Protein AF-A0A5D6Y7H1-F1 (afdb_monomer)

Foldseek 3Di:
DVVLVVVLVVLLVVLLVVLVLLLVLLVLLVDQQDLDDDPVSQCSNACLLFQLLVVLVVLVVVVVVCVVVPRPSCPDDSSVVSVVSNVVSNVSSVVSQCLQLCLLVLLLVLCVVFWLDDNVLSPCQLVDDPQLVCLSNDPDDQVVSLCSRQPQKDFPDKDFQAFDDDPSPDTKIKIKIAGNPADPPAAEAEDEDDDPQADDDRVQHLSLLQSLQRSLRHIYIRIDFHGKPVDAPPRRVVRSPRGPPCPVPQPFDQEEEAALDFQALPCPVCLVCVSNVDCVSNVCCCVIHHVHHCVVCVLRRLVVGNLSCLQPVCCNPDPNPDPPLVSLQQADHAYAHEYECSESDRHPVRSVSSVVSNVVSVVSSCVSVVHDPPQQDPPLAHPSRTGHTYRYRYSHYSSSSNGSGSNNNSVSSSVSSSVVVSCVSPVPHDSPSNGPPPPPPPPPDDDDDDDDDDDDDDDDDDDDDDDDDDDDDDDDYDDDDD

Solvent-accessible surface area (backbone atoms only — not comparable to full-atom values): 27507 Å² total; per-residue (Å²): 106,71,72,56,52,55,51,50,51,52,50,17,54,51,48,27,53,50,20,52,50,49,34,49,35,52,50,46,46,71,54,71,78,65,85,74,76,47,75,69,58,48,50,47,21,44,48,44,44,59,40,12,63,59,55,48,50,51,54,51,50,51,53,54,48,50,68,68,66,70,57,70,38,59,63,58,69,61,15,45,50,21,52,53,41,34,51,54,29,49,52,50,33,51,50,37,34,48,45,33,62,48,30,23,56,50,42,37,50,37,48,55,73,45,34,74,59,63,61,78,78,45,71,59,49,45,65,71,49,74,50,42,48,49,34,49,73,44,94,57,59,67,71,57,23,44,46,58,54,33,67,59,46,44,76,81,48,77,45,77,58,44,64,39,71,79,90,48,69,44,75,30,39,29,34,36,30,30,24,78,83,49,54,91,90,47,55,76,44,78,43,78,66,66,46,90,60,53,46,75,47,42,90,71,57,43,50,55,38,54,40,46,41,8,60,75,35,26,40,28,37,23,36,39,55,70,41,28,71,85,41,41,61,62,50,36,61,53,48,69,67,58,55,76,96,40,84,88,50,83,78,64,72,75,59,45,80,46,68,60,60,87,32,59,61,72,44,89,83,38,61,60,34,72,66,62,75,42,64,60,66,50,51,46,39,24,65,39,37,49,63,43,55,59,93,83,40,48,70,61,41,42,75,69,9,62,40,40,56,46,71,48,47,55,49,78,78,58,79,63,76,60,58,75,66,67,54,52,51,60,67,61,50,30,36,41,39,33,34,22,72,49,24,60,79,54,55,45,64,48,52,51,54,36,50,54,37,44,50,56,32,51,56,51,32,35,56,73,69,73,45,55,98,83,52,66,45,64,94,61,51,63,49,28,74,51,49,56,33,66,34,62,35,62,78,21,36,80,61,49,42,53,48,79,25,62,36,22,52,17,51,29,44,51,51,43,52,50,50,52,52,46,45,74,76,42,72,83,54,64,67,75,39,59,46,73,76,76,80,74,68,80,83,78,84,78,93,74,90,79,82,81,84,82,88,82,88,85,86,84,84,88,84,88,88,85,84,90,83,82,85,86,88,83,89,86,87,85,82,90,84,135

Nearest PDB structures (foldseek):
  2hm7-assembly1_A  TM=5.662E-01  e=7.396E-07  Alicyclobacillus acidocaldarius
  6iey-assembly1_B  TM=5.500E-01  e=6.518E-06  uncultured bacterium
  6aae-assembly1_A  TM=5.117E-01  e=4.876E-06  uncultured bacterium
  6iey-assembly1_A  TM=5.220E-01  e=7.908E-06  uncultured bacterium
  1lzl-assembly1_A  TM=4.549E-01  e=3.155E-06  Rhodococcus sp. (in: high G+C Gram-positive bacteria)

Radius of gyration: 30.03 Å; Cα contacts (8 Å, |Δi|>4): 687; chains: 1; bounding box: 87×70×104 Å

Mean predicted aligned error: 10.72 Å

Structure (mmCIF, N/CA/C/O backbone):
data_AF-A0A5D6Y7H1-F1
#
_entry.id   AF-A0A5D6Y7H1-F1
#
loop_
_atom_site.group_PDB
_atom_site.id
_atom_site.type_symbol
_atom_site.label_atom_id
_atom_site.label_alt_id
_atom_site.label_comp_id
_atom_site.label_asym_id
_atom_site.label_entity_id
_atom_site.label_seq_id
_atom_site.pdbx_PDB_ins_code
_atom_site.Cartn_x
_atom_site.Cartn_y
_atom_site.Cartn_z
_atom_site.occupancy
_atom_site.B_iso_or_equiv
_atom_site.auth_seq_id
_atom_site.auth_comp_id
_atom_site.auth_asym_id
_atom_site.auth_atom_id
_atom_site.pdbx_PDB_model_num
ATOM 1 N N . MET A 1 1 ? -25.012 28.121 41.970 1.00 66.50 1 MET A N 1
ATOM 2 C CA . MET A 1 1 ? -25.910 27.017 41.561 1.00 66.50 1 MET A CA 1
ATOM 3 C C . MET A 1 1 ? -26.204 27.040 40.061 1.00 66.50 1 MET A C 1
ATOM 5 O O . MET A 1 1 ? -25.800 26.104 39.391 1.00 66.50 1 MET A O 1
ATOM 9 N N . ALA A 1 2 ? -26.797 28.105 39.504 1.00 68.81 2 ALA A N 1
ATOM 10 C CA . ALA A 1 2 ? -27.096 28.196 38.062 1.00 68.81 2 ALA A CA 1
ATOM 11 C C . ALA A 1 2 ? -25.856 28.067 37.148 1.00 68.81 2 ALA A C 1
ATOM 13 O O . ALA A 1 2 ? -25.875 27.304 36.189 1.00 68.81 2 ALA A O 1
ATOM 14 N N . LEU A 1 3 ? -24.743 28.729 37.493 1.00 73.81 3 LEU A N 1
ATOM 15 C CA . LEU A 1 3 ? -23.468 28.600 36.765 1.00 73.81 3 LEU A CA 1
ATOM 16 C C . LEU A 1 3 ? -22.887 27.175 36.812 1.00 73.81 3 LEU A C 1
ATOM 18 O O . LEU A 1 3 ? -22.266 26.727 35.854 1.00 73.81 3 LEU A O 1
ATOM 22 N N . THR A 1 4 ? -23.093 26.458 37.919 1.00 74.25 4 THR A N 1
ATOM 23 C CA . THR A 1 4 ? -22.631 25.074 38.098 1.00 74.25 4 THR A CA 1
ATOM 24 C C . THR A 1 4 ? -23.451 24.116 37.237 1.00 74.25 4 THR A C 1
ATOM 26 O O . THR A 1 4 ? -22.879 23.305 36.522 1.00 74.25 4 THR A O 1
ATOM 29 N N . LEU A 1 5 ? -24.778 24.279 37.227 1.00 73.75 5 LEU A N 1
ATOM 30 C CA . LEU A 1 5 ? -25.690 23.494 36.392 1.00 73.75 5 LEU A CA 1
ATOM 31 C C . LEU A 1 5 ? -25.435 23.721 34.896 1.00 73.75 5 LEU A C 1
ATOM 33 O O . LEU A 1 5 ? -25.305 22.758 34.149 1.00 73.75 5 LEU A O 1
ATOM 37 N N . ALA A 1 6 ? -25.263 24.978 34.471 1.00 77.06 6 ALA A N 1
ATOM 38 C CA . ALA A 1 6 ? -24.931 25.304 33.083 1.00 77.06 6 ALA A CA 1
ATOM 39 C C . ALA A 1 6 ? -23.585 24.696 32.646 1.00 77.06 6 ALA A C 1
ATOM 41 O O . ALA A 1 6 ? -23.441 24.228 31.517 1.00 77.06 6 ALA A O 1
ATOM 42 N N . ARG A 1 7 ? -22.597 24.663 33.551 1.00 81.31 7 ARG A N 1
ATOM 43 C CA . ARG A 1 7 ? -21.295 24.028 33.309 1.00 81.31 7 ARG A CA 1
ATOM 44 C C . ARG A 1 7 ? -21.406 22.506 33.197 1.00 81.31 7 ARG A C 1
ATOM 46 O O . ARG A 1 7 ? -20.767 21.924 32.320 1.00 81.31 7 ARG A O 1
ATOM 53 N N . ASP A 1 8 ? -22.201 21.873 34.054 1.00 83.88 8 ASP A N 1
ATOM 54 C CA . ASP A 1 8 ? -22.431 20.427 34.018 1.00 83.88 8 ASP A CA 1
ATOM 55 C C . ASP A 1 8 ? -23.182 20.011 32.745 1.00 83.88 8 ASP A C 1
ATOM 57 O O . ASP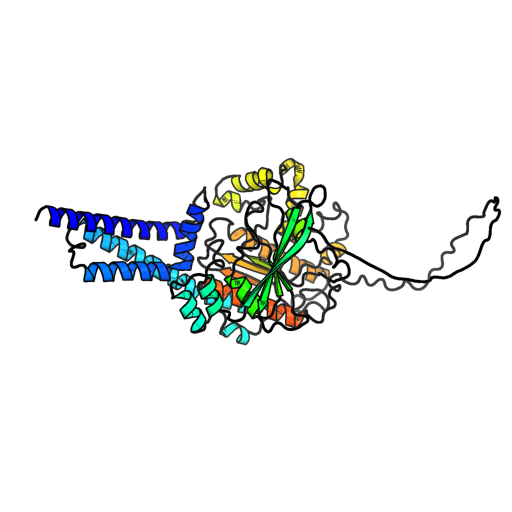 A 1 8 ? -22.811 19.026 32.103 1.00 83.88 8 ASP A O 1
ATOM 61 N N . ASP A 1 9 ? -24.169 20.797 32.315 1.00 85.25 9 ASP A N 1
ATOM 62 C CA . ASP A 1 9 ? -24.876 20.570 31.053 1.00 85.25 9 ASP A CA 1
ATOM 63 C C . ASP A 1 9 ? -23.960 20.747 29.840 1.00 85.25 9 ASP A C 1
ATOM 65 O O . ASP A 1 9 ? -23.936 19.884 28.958 1.00 85.25 9 ASP A O 1
ATOM 69 N N . ALA A 1 10 ? -23.130 21.792 29.808 1.00 87.94 10 ALA A N 1
ATOM 70 C CA . ALA A 1 10 ? -22.137 21.965 28.749 1.00 87.94 10 ALA A CA 1
ATOM 71 C C . ALA A 1 10 ? -21.165 20.770 28.666 1.00 87.94 10 ALA A C 1
ATOM 73 O O . ALA A 1 10 ? -20.846 20.305 27.570 1.00 87.94 10 ALA A O 1
ATOM 74 N N . ALA A 1 11 ? -20.735 20.222 29.810 1.00 88.94 11 ALA A N 1
ATOM 75 C CA . ALA A 1 11 ? -19.869 19.043 29.854 1.00 88.94 11 ALA A CA 1
ATOM 76 C C . ALA A 1 11 ? -20.552 17.780 29.294 1.00 88.94 11 ALA A C 1
ATOM 78 O O . ALA A 1 11 ? -19.905 16.998 28.592 1.00 88.94 11 ALA A O 1
ATOM 79 N N . ARG A 1 12 ? -21.856 17.591 29.545 1.00 91.56 12 ARG A N 1
ATOM 80 C CA . ARG A 1 12 ? -22.655 16.484 28.979 1.00 91.56 12 ARG A CA 1
ATOM 81 C C . ARG A 1 12 ? -22.749 16.569 27.464 1.00 91.56 12 ARG A C 1
ATOM 83 O O . ARG A 1 12 ? -22.497 15.579 26.779 1.00 91.56 12 ARG A O 1
ATOM 90 N N . TRP A 1 13 ? -23.058 17.752 26.938 1.00 92.88 13 TRP A N 1
ATOM 91 C CA . TRP A 1 13 ? -23.133 17.975 25.495 1.00 92.88 13 TRP A CA 1
ATOM 92 C C . TRP A 1 13 ? -21.772 17.820 24.813 1.00 92.88 13 TRP A C 1
ATOM 94 O O . TRP A 1 13 ? -21.691 17.193 23.757 1.00 92.88 13 TRP A O 1
ATOM 104 N N . ALA A 1 14 ? -20.692 18.300 25.436 1.00 92.56 14 ALA A N 1
ATOM 105 C CA . ALA A 1 14 ? -19.334 18.094 24.936 1.00 92.56 14 ALA A CA 1
ATOM 106 C C . ALA A 1 14 ? -18.955 16.602 24.889 1.00 92.56 14 ALA A C 1
ATOM 108 O O . ALA A 1 14 ? -18.390 16.133 23.899 1.00 92.56 14 ALA A O 1
ATOM 109 N N . TYR A 1 15 ? -19.309 15.834 25.924 1.00 94.56 15 TYR A N 1
ATOM 110 C CA . TYR A 1 15 ? -19.069 14.392 25.957 1.00 94.56 15 TYR A CA 1
ATOM 111 C C . TYR A 1 15 ? -19.894 13.633 24.908 1.00 94.56 15 TYR A C 1
ATOM 113 O O . TYR A 1 15 ? -19.353 12.772 24.211 1.00 94.56 15 TYR A O 1
ATOM 121 N N . LEU A 1 16 ? -21.168 13.996 24.718 1.00 95.12 16 LEU A N 1
ATOM 122 C CA . LEU A 1 16 ? -21.995 13.437 23.647 1.00 95.12 16 LEU A CA 1
ATOM 123 C C . LEU A 1 16 ? -21.409 13.743 22.263 1.00 95.12 16 LEU A C 1
ATOM 125 O O . LEU A 1 16 ? -21.306 12.844 21.429 1.00 95.12 16 LEU A O 1
ATOM 129 N N . ALA A 1 17 ? -20.979 14.984 22.022 1.00 95.81 17 ALA A N 1
ATOM 130 C CA . ALA A 1 17 ? -20.347 15.377 20.765 1.00 95.81 17 ALA A CA 1
ATOM 131 C C . ALA A 1 17 ? -19.071 14.564 20.491 1.00 95.81 17 ALA A C 1
ATOM 133 O O . ALA A 1 17 ? -18.874 14.083 19.371 1.00 95.81 17 ALA A O 1
ATOM 134 N N . PHE A 1 18 ? -18.239 14.344 21.513 1.00 95.38 18 PHE A N 1
ATOM 135 C CA . PHE A 1 18 ? -17.075 13.463 21.422 1.00 95.38 18 PHE A CA 1
ATOM 136 C C . PHE A 1 18 ? -17.472 12.023 21.061 1.00 95.38 18 PHE A C 1
ATOM 138 O O . PHE A 1 18 ? -16.947 11.471 20.092 1.00 95.38 18 PHE A O 1
ATOM 145 N N . ALA A 1 19 ? -18.423 11.428 21.789 1.00 95.62 19 ALA A N 1
ATOM 146 C CA . ALA A 1 19 ? -18.859 10.049 21.569 1.00 95.62 19 ALA A CA 1
ATOM 147 C C . ALA A 1 19 ? -19.434 9.847 20.155 1.00 95.62 19 ALA A C 1
ATOM 149 O O . ALA A 1 19 ? -19.061 8.901 19.459 1.00 95.62 19 ALA A O 1
ATOM 150 N N . LEU A 1 20 ? -20.275 10.776 19.687 1.00 96.00 20 LEU A N 1
ATOM 151 C CA . LEU A 1 20 ? -20.821 10.765 18.326 1.00 96.00 20 LEU A CA 1
ATOM 152 C C . LEU A 1 20 ? -19.729 10.931 17.263 1.00 96.00 20 LEU A C 1
ATOM 154 O O . LEU A 1 20 ? -19.789 10.288 16.217 1.00 96.00 20 LEU A O 1
ATOM 158 N N . THR A 1 21 ? -18.717 11.760 17.525 1.00 93.69 21 THR A N 1
ATOM 159 C CA . THR A 1 21 ? -17.575 11.937 16.616 1.00 93.69 21 THR A CA 1
ATOM 160 C C . THR A 1 21 ? -16.754 10.653 16.505 1.00 93.69 21 THR A C 1
ATOM 162 O O . THR A 1 21 ? -16.417 10.244 15.395 1.00 93.69 21 THR A O 1
ATOM 165 N N . MET A 1 22 ? -16.491 9.972 17.626 1.00 94.25 22 MET A N 1
ATOM 166 C CA . MET A 1 22 ? -15.818 8.668 17.627 1.00 94.25 22 MET A CA 1
ATOM 167 C C . MET A 1 22 ? -16.629 7.614 16.870 1.00 94.25 22 MET A C 1
ATOM 169 O O . MET A 1 22 ? -16.077 6.913 16.024 1.00 94.25 22 MET A O 1
ATOM 173 N N . LEU A 1 23 ? -17.941 7.531 17.116 1.00 93.31 23 LEU A N 1
ATOM 174 C CA . LEU A 1 23 ? -18.808 6.587 16.411 1.00 93.31 23 LEU A CA 1
ATOM 175 C C . LEU A 1 23 ? -18.812 6.849 14.897 1.00 93.31 23 LEU A C 1
ATOM 177 O O . LEU A 1 23 ? -18.667 5.908 14.118 1.00 93.31 23 LEU A O 1
ATOM 181 N N . ARG A 1 24 ? -18.902 8.117 14.476 1.00 90.88 24 ARG A N 1
ATOM 182 C CA . ARG A 1 24 ? -18.822 8.499 13.057 1.00 90.88 24 ARG A CA 1
ATOM 183 C C . ARG A 1 24 ? -17.481 8.139 12.426 1.00 90.88 24 ARG A C 1
ATOM 185 O O . ARG A 1 24 ? -17.471 7.644 11.304 1.00 90.88 24 ARG A O 1
ATOM 192 N N . ALA A 1 25 ? -16.366 8.355 13.125 1.00 88.44 25 ALA A N 1
ATOM 193 C CA . ALA A 1 25 ? -15.043 7.985 12.622 1.00 88.44 25 ALA A CA 1
ATOM 194 C C . ALA A 1 25 ? -14.951 6.471 12.360 1.00 88.44 25 ALA A C 1
ATOM 196 O O . ALA A 1 25 ? -14.516 6.043 11.293 1.00 88.44 25 ALA A O 1
ATOM 197 N N . VAL A 1 26 ? -15.446 5.657 13.294 1.00 89.19 26 VAL A N 1
ATOM 198 C CA . VAL A 1 26 ? -15.462 4.196 13.150 1.00 89.19 26 VAL A CA 1
ATOM 199 C C . VAL A 1 26 ? -16.398 3.735 12.030 1.00 89.19 26 VAL A C 1
ATOM 201 O O . VAL A 1 26 ? -16.028 2.875 11.233 1.00 89.19 26 VAL A O 1
ATOM 204 N N . GLN A 1 27 ? -17.591 4.326 11.924 1.00 87.56 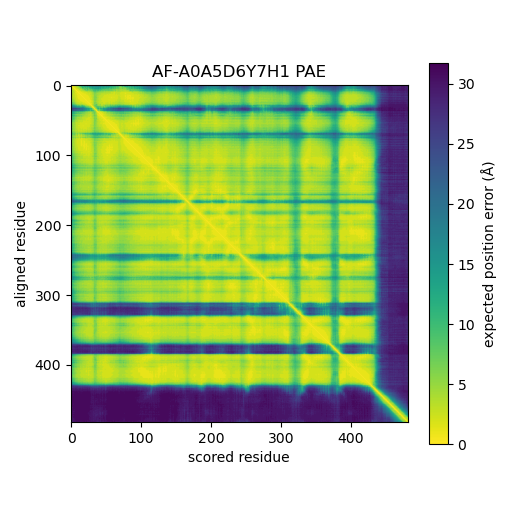27 GLN A N 1
ATOM 205 C CA . GLN A 1 27 ? -18.513 4.053 10.818 1.00 87.56 27 GLN A CA 1
ATOM 206 C C . GLN A 1 27 ? -17.879 4.390 9.465 1.00 87.56 27 GLN A C 1
ATOM 208 O O . GLN A 1 27 ? -17.987 3.607 8.521 1.00 87.56 27 GLN A O 1
ATOM 213 N N . ARG A 1 28 ? -17.161 5.518 9.374 1.00 82.56 28 ARG A N 1
ATOM 214 C CA . ARG A 1 28 ? -16.510 5.940 8.130 1.00 82.56 28 ARG A CA 1
ATOM 215 C C . ARG A 1 28 ? -15.456 4.941 7.663 1.00 82.56 28 ARG A C 1
ATOM 217 O O . ARG A 1 28 ? -15.405 4.671 6.467 1.00 82.56 28 ARG A O 1
ATOM 224 N N . ALA A 1 29 ? -14.679 4.375 8.586 1.00 80.75 29 ALA A N 1
ATOM 225 C CA . ALA A 1 29 ? -13.682 3.346 8.291 1.00 80.75 29 ALA A CA 1
ATOM 226 C C . ALA A 1 29 ? -14.286 2.022 7.785 1.00 80.75 29 ALA A C 1
ATOM 228 O O . ALA A 1 29 ? -13.587 1.235 7.157 1.00 80.75 29 ALA A O 1
ATOM 229 N N . ARG A 1 30 ? -15.581 1.780 8.038 1.00 76.31 30 ARG A N 1
ATOM 230 C CA . ARG A 1 30 ? -16.331 0.591 7.604 1.00 76.31 30 ARG A CA 1
ATOM 231 C C . ARG A 1 30 ? -17.439 0.917 6.596 1.00 76.31 30 ARG A C 1
ATOM 233 O O . ARG A 1 30 ? -18.491 0.285 6.613 1.00 76.31 30 ARG A O 1
ATOM 240 N N . THR A 1 31 ? -17.229 1.896 5.718 1.00 73.50 31 THR A N 1
ATOM 241 C CA . THR A 1 31 ? -18.153 2.156 4.600 1.00 73.50 31 THR A CA 1
ATOM 242 C C . THR A 1 31 ? -17.418 2.021 3.266 1.00 73.50 31 THR A C 1
ATOM 244 O O . THR A 1 31 ? -16.508 2.806 3.009 1.00 73.50 31 THR A O 1
ATOM 247 N N . LYS A 1 32 ? -17.818 1.054 2.420 1.00 65.25 32 LYS A N 1
ATOM 248 C CA . LYS A 1 32 ? -17.221 0.818 1.084 1.00 65.25 32 LYS A CA 1
ATOM 249 C C . LYS A 1 32 ? -17.796 1.712 -0.026 1.00 65.25 32 LYS A C 1
ATOM 251 O O . LYS A 1 32 ? -17.081 2.033 -0.969 1.00 65.25 32 LYS A O 1
ATOM 256 N N . ASP A 1 33 ? -19.048 2.154 0.111 1.00 58.44 33 ASP A N 1
ATOM 257 C CA . ASP A 1 33 ? -19.859 2.673 -1.008 1.00 58.44 33 ASP A CA 1
ATOM 258 C C . ASP A 1 33 ? -19.934 4.209 -1.099 1.00 58.44 33 ASP A C 1
ATOM 260 O O . ASP A 1 33 ? -20.957 4.783 -1.478 1.00 58.44 33 ASP A O 1
ATOM 264 N N . VAL A 1 34 ? -18.870 4.928 -0.732 1.00 54.75 34 VAL A N 1
ATOM 265 C CA . VAL A 1 34 ? -18.904 6.399 -0.788 1.00 54.75 34 VAL A CA 1
ATOM 266 C C . VAL A 1 34 ? -18.428 6.895 -2.151 1.00 54.75 34 VAL A C 1
ATOM 268 O O . VAL A 1 34 ? -17.237 6.952 -2.430 1.00 54.75 34 VAL A O 1
ATOM 271 N N . ALA A 1 35 ? -19.382 7.328 -2.978 1.00 47.94 35 ALA A N 1
ATOM 272 C CA . ALA A 1 35 ? -19.192 7.721 -4.380 1.00 47.94 35 ALA A CA 1
ATOM 273 C C . ALA A 1 35 ? -18.227 8.903 -4.640 1.00 47.94 35 ALA A C 1
ATOM 275 O O . ALA A 1 35 ? -17.927 9.203 -5.794 1.00 47.94 35 ALA A O 1
ATOM 276 N N . LYS A 1 36 ? -17.768 9.623 -3.607 1.00 55.31 36 LYS A N 1
ATOM 277 C CA . LYS A 1 36 ? -16.855 10.774 -3.742 1.00 55.31 36 LYS A CA 1
ATOM 278 C C . LYS A 1 36 ? -15.888 10.840 -2.566 1.00 55.31 36 LYS A C 1
ATOM 280 O O . LYS A 1 36 ? -16.133 11.543 -1.585 1.00 55.31 36 LYS A O 1
ATOM 285 N N . GLU A 1 37 ? -14.775 10.125 -2.659 1.00 60.72 37 GLU A N 1
ATOM 286 C CA . GLU A 1 37 ? -13.682 10.299 -1.706 1.00 60.72 37 GLU A CA 1
ATOM 287 C C . GLU A 1 37 ? -12.885 11.555 -2.070 1.00 60.72 37 GLU A C 1
ATOM 289 O O . GLU A 1 37 ? -12.270 11.646 -3.129 1.00 60.72 37 GLU A O 1
ATOM 294 N N . ASN A 1 38 ? -12.909 12.555 -1.191 1.00 70.00 38 ASN A N 1
ATOM 295 C CA . ASN A 1 38 ? -11.882 13.590 -1.176 1.00 70.00 38 ASN A CA 1
ATOM 296 C C . ASN A 1 38 ? -10.782 13.194 -0.177 1.00 70.00 38 ASN A C 1
ATOM 298 O O . ASN A 1 38 ? -10.971 12.307 0.658 1.00 70.00 38 ASN A O 1
ATOM 302 N N . LEU A 1 39 ? -9.636 13.873 -0.240 1.00 70.94 39 LEU A N 1
ATOM 303 C CA . LEU A 1 39 ? -8.467 13.545 0.579 1.00 70.94 39 LEU A CA 1
ATOM 304 C C . LEU A 1 39 ? -8.775 13.504 2.091 1.00 70.94 39 LEU A C 1
ATOM 306 O O . LEU A 1 39 ? -8.287 12.631 2.801 1.00 70.94 39 LEU A O 1
ATOM 310 N N . LEU A 1 40 ? -9.625 14.411 2.587 1.00 74.75 40 LEU A N 1
ATOM 311 C CA . LEU A 1 40 ? -10.045 14.429 3.994 1.00 74.75 40 LEU A CA 1
ATOM 312 C C . LEU A 1 40 ? -10.841 13.177 4.361 1.00 74.75 40 LEU A C 1
ATOM 314 O O . LEU A 1 40 ? -10.606 12.557 5.396 1.00 74.75 40 LEU A O 1
ATOM 318 N N . SER A 1 41 ? -11.774 12.801 3.495 1.00 74.88 41 SER A N 1
ATOM 319 C CA . SER A 1 41 ? -12.608 11.631 3.695 1.00 74.88 41 SER A CA 1
ATOM 320 C C . SER A 1 41 ? -11.812 10.326 3.637 1.00 74.88 41 SER A C 1
ATOM 322 O O . SER A 1 41 ? -12.140 9.401 4.377 1.00 74.88 41 SER A O 1
ATOM 324 N N . PHE A 1 42 ? -10.782 10.266 2.794 1.00 81.00 42 PHE A N 1
ATOM 325 C CA . PHE A 1 42 ? -9.845 9.150 2.721 1.00 81.00 42 PHE A CA 1
ATOM 326 C C . PHE A 1 42 ? -9.112 8.950 4.056 1.00 81.00 42 PHE A C 1
ATOM 328 O O . PHE A 1 42 ? -9.140 7.870 4.646 1.00 81.00 42 PHE A O 1
ATOM 335 N N . PHE A 1 43 ? -8.516 10.019 4.600 1.00 80.81 43 PHE A N 1
ATOM 336 C CA . PHE A 1 43 ? -7.826 9.944 5.890 1.00 80.81 43 PHE A CA 1
ATOM 337 C C . PHE A 1 43 ? -8.776 9.641 7.054 1.00 80.81 43 PHE A C 1
ATOM 339 O O . PHE A 1 43 ? -8.397 8.921 7.979 1.00 80.81 43 PHE A O 1
ATOM 346 N N . ALA A 1 44 ? -10.014 10.139 7.003 1.00 81.31 44 ALA A N 1
ATOM 347 C CA . ALA A 1 44 ? -11.031 9.839 8.007 1.00 81.31 44 ALA A CA 1
ATOM 348 C C . ALA A 1 44 ? -11.399 8.344 8.064 1.00 81.31 44 ALA A C 1
ATOM 350 O O . ALA A 1 44 ? -11.757 7.861 9.136 1.00 81.31 44 ALA A O 1
ATOM 351 N N . ALA A 1 45 ? -11.290 7.614 6.949 1.00 82.62 45 ALA A N 1
ATOM 352 C CA . ALA A 1 45 ? -11.478 6.164 6.907 1.00 82.62 45 ALA A CA 1
ATOM 353 C C . ALA A 1 45 ? -10.202 5.396 7.301 1.00 82.62 45 ALA A C 1
ATOM 355 O O . ALA A 1 45 ? -10.266 4.437 8.072 1.00 82.62 45 ALA A O 1
ATOM 356 N N . LEU A 1 46 ? -9.034 5.851 6.837 1.00 87.75 46 LEU A N 1
ATOM 357 C CA . LEU A 1 46 ? -7.746 5.198 7.090 1.00 87.75 46 LEU A CA 1
ATOM 358 C C . LEU A 1 46 ? -7.338 5.219 8.572 1.00 87.75 46 LEU A C 1
ATOM 360 O O . LEU A 1 46 ? -6.897 4.203 9.114 1.00 87.75 46 LEU A O 1
ATOM 364 N N . LEU A 1 47 ? -7.448 6.377 9.234 1.00 90.94 47 LEU A N 1
ATOM 365 C CA . LEU A 1 47 ? -6.890 6.563 10.578 1.00 90.94 47 LEU A CA 1
ATOM 366 C C . LEU A 1 47 ? -7.519 5.629 11.623 1.00 90.94 47 LEU A C 1
ATOM 368 O O . LEU A 1 47 ? -6.758 5.005 12.362 1.00 90.94 47 LEU A O 1
ATOM 372 N N . PRO A 1 48 ? -8.854 5.467 11.706 1.00 89.44 48 PRO A N 1
ATOM 373 C CA . PRO A 1 48 ? -9.441 4.546 12.671 1.00 89.44 48 PRO A CA 1
ATOM 374 C C . PRO A 1 48 ? -9.094 3.082 12.370 1.00 89.44 48 PRO A C 1
ATOM 376 O O . PRO A 1 48 ? -8.931 2.313 13.312 1.00 89.44 48 PRO A O 1
ATOM 379 N N . ALA A 1 49 ? -8.935 2.700 11.095 1.00 88.06 49 ALA A N 1
ATOM 380 C CA . ALA A 1 49 ? -8.565 1.340 10.683 1.00 88.06 49 ALA A CA 1
ATOM 381 C C . ALA A 1 49 ? -7.133 0.961 11.092 1.00 88.06 49 ALA A C 1
ATOM 383 O O . ALA A 1 49 ? -6.903 -0.121 11.636 1.00 88.06 49 ALA A O 1
ATOM 384 N N . GLU A 1 50 ? -6.170 1.861 10.883 1.00 91.88 50 GLU A N 1
ATOM 385 C CA . GLU A 1 50 ? -4.755 1.569 11.151 1.00 91.88 50 GLU A CA 1
ATOM 386 C C . GLU A 1 50 ? -4.292 1.969 12.556 1.00 91.88 50 GLU A C 1
ATOM 388 O O . GLU A 1 50 ? -3.370 1.369 13.112 1.00 91.88 50 GLU A O 1
ATOM 393 N N . LEU A 1 51 ? -4.940 2.963 13.168 1.00 93.44 51 LEU A N 1
ATOM 394 C CA . LEU A 1 51 ? -4.566 3.512 14.474 1.00 93.44 51 LEU A CA 1
ATOM 395 C C . LEU A 1 51 ? -5.631 3.273 15.551 1.00 93.44 51 LEU A C 1
ATOM 397 O O . LEU A 1 51 ? -5.658 4.001 16.544 1.00 93.44 51 LEU A O 1
ATOM 401 N N . ALA A 1 52 ? -6.477 2.247 15.406 1.00 94.38 52 ALA A N 1
ATOM 402 C CA . ALA A 1 52 ? -7.548 1.919 16.356 1.00 94.38 52 ALA A CA 1
ATOM 403 C C . ALA A 1 52 ? -7.088 1.923 17.829 1.00 94.38 52 ALA A C 1
ATOM 405 O O . ALA A 1 52 ? -7.763 2.475 18.695 1.00 94.38 52 ALA A O 1
ATOM 406 N N . HIS A 1 53 ? -5.893 1.395 18.116 1.00 94.38 53 HIS A N 1
ATOM 407 C CA . HIS A 1 53 ? -5.281 1.401 19.451 1.00 94.38 53 HIS A CA 1
ATOM 408 C C . HIS A 1 53 ? -5.059 2.814 20.023 1.00 94.38 53 HIS A C 1
ATOM 410 O O . HIS A 1 53 ? -5.245 3.023 21.221 1.00 94.38 53 HIS A O 1
ATOM 416 N N . LYS A 1 54 ? -4.724 3.809 19.191 1.00 94.25 54 LYS A N 1
ATOM 417 C CA . LYS A 1 54 ? -4.569 5.211 19.623 1.00 94.25 54 LYS A CA 1
ATOM 418 C C . LYS A 1 54 ? -5.922 5.848 19.932 1.00 94.25 54 LYS A C 1
ATOM 420 O O . LYS A 1 54 ? -6.045 6.583 20.908 1.00 94.25 54 LYS A O 1
ATOM 425 N N . PHE A 1 55 ? -6.954 5.515 19.157 1.00 94.75 55 PHE A N 1
ATOM 426 C CA . PHE A 1 55 ? -8.327 5.941 19.439 1.00 94.75 55 PHE A CA 1
ATOM 427 C C . PHE A 1 55 ? -8.873 5.283 20.716 1.00 94.75 55 PHE A C 1
ATOM 429 O O . PHE A 1 55 ? -9.545 5.948 21.504 1.00 94.75 55 PHE A O 1
ATOM 436 N N . LEU A 1 56 ? -8.549 4.011 20.973 1.00 96.31 56 LEU A N 1
ATOM 437 C CA . LEU A 1 56 ? -8.868 3.336 22.237 1.00 96.31 56 LEU A CA 1
ATOM 438 C C . LEU A 1 56 ? -8.182 4.019 23.424 1.00 96.31 56 LEU A C 1
ATOM 440 O O . LEU A 1 56 ? -8.842 4.303 24.422 1.00 96.31 56 LEU A O 1
ATOM 444 N N . ALA A 1 57 ? -6.893 4.348 23.300 1.00 95.25 57 ALA A N 1
ATOM 445 C CA . ALA A 1 57 ? -6.158 5.076 24.333 1.00 95.25 57 ALA A CA 1
ATOM 446 C C . ALA A 1 57 ? -6.758 6.469 24.597 1.00 95.25 57 ALA A C 1
ATOM 448 O O . ALA A 1 57 ? -6.919 6.856 25.755 1.00 95.25 57 ALA A O 1
ATOM 449 N N . LEU A 1 58 ? -7.164 7.194 23.546 1.00 94.94 58 LEU A N 1
ATOM 450 C CA . LEU A 1 58 ? -7.868 8.473 23.673 1.00 94.94 58 LEU A CA 1
ATOM 451 C C . LEU A 1 58 ? -9.197 8.315 24.430 1.00 94.94 58 LEU A C 1
ATOM 453 O O . LEU A 1 58 ? -9.470 9.074 25.358 1.00 94.94 58 LEU A O 1
ATOM 457 N N . ASN A 1 59 ? -9.999 7.305 24.080 1.00 96.00 59 ASN A N 1
ATOM 458 C CA . ASN A 1 59 ? -11.257 7.009 24.769 1.00 96.00 59 ASN A CA 1
ATOM 459 C C . ASN A 1 59 ? -11.035 6.659 26.247 1.00 96.00 59 ASN A C 1
ATOM 461 O O . ASN A 1 59 ? -11.745 7.178 27.109 1.00 96.00 59 ASN A O 1
ATOM 465 N N . ALA A 1 60 ? -10.022 5.846 26.555 1.00 95.19 60 ALA A N 1
ATOM 466 C CA . ALA A 1 60 ? -9.637 5.536 27.929 1.00 95.19 60 ALA A CA 1
ATOM 467 C C . ALA A 1 60 ? -9.202 6.796 28.698 1.00 95.19 60 ALA A C 1
ATOM 469 O O . ALA A 1 60 ? -9.604 6.987 29.845 1.00 95.19 60 ALA A O 1
ATOM 470 N N . GLY A 1 61 ? -8.447 7.692 28.055 1.00 94.31 61 GLY A N 1
ATOM 471 C CA . GLY A 1 61 ? -8.057 8.986 28.617 1.00 94.31 61 GLY A CA 1
ATOM 472 C C . GLY A 1 61 ? -9.258 9.861 28.982 1.00 94.31 61 GLY A C 1
ATOM 473 O O . GLY A 1 61 ? -9.299 10.402 30.086 1.00 94.31 61 GLY A O 1
ATOM 474 N N . VAL A 1 62 ? -10.269 9.935 28.108 1.00 92.62 62 VAL A N 1
ATOM 475 C CA . VAL A 1 62 ? -11.527 10.651 28.385 1.00 92.62 62 VAL A CA 1
ATOM 476 C C . VAL A 1 62 ? -12.262 10.036 29.577 1.00 92.62 62 VAL A C 1
ATOM 478 O O . VAL A 1 62 ? -12.680 10.769 30.468 1.00 92.62 62 VAL A O 1
ATOM 481 N N . VAL A 1 63 ? -12.362 8.705 29.661 1.00 90.94 63 VAL A N 1
ATOM 482 C CA . VAL A 1 63 ? -12.998 8.021 30.806 1.00 90.94 63 VAL A CA 1
ATOM 483 C C . VAL A 1 63 ? -12.254 8.305 32.117 1.00 90.94 63 VAL A C 1
ATOM 485 O O . VAL A 1 63 ? -12.878 8.604 33.137 1.00 90.94 63 VAL A O 1
ATOM 488 N N . ILE A 1 64 ? -10.918 8.263 32.107 1.00 92.12 64 ILE A N 1
ATOM 489 C CA . ILE A 1 64 ? -10.091 8.588 33.281 1.00 92.12 64 ILE A CA 1
ATOM 490 C C . ILE A 1 64 ? -10.280 10.051 33.689 1.00 92.12 64 ILE A C 1
ATOM 492 O O . ILE A 1 64 ? -10.400 10.344 34.881 1.00 92.12 64 ILE A O 1
ATOM 496 N N . TRP A 1 65 ? -10.313 10.966 32.718 1.00 90.19 65 TRP A N 1
ATOM 497 C CA . TRP A 1 65 ? -10.551 12.384 32.962 1.00 90.19 65 TRP A CA 1
ATOM 498 C C . TRP A 1 65 ? -11.931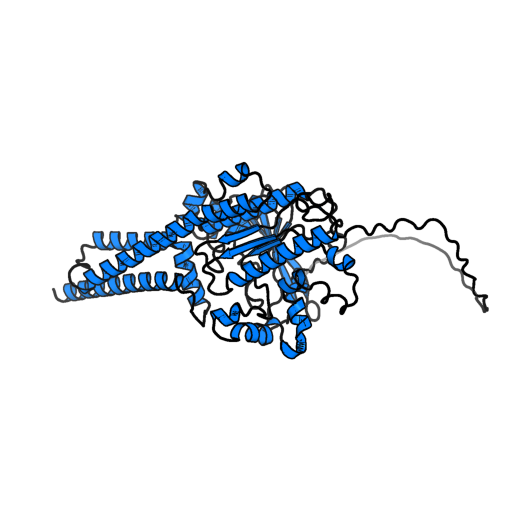 12.622 33.587 1.00 90.19 65 TRP A C 1
ATOM 500 O O . TRP A 1 65 ? -11.995 13.251 34.641 1.00 90.19 65 TRP A O 1
ATOM 510 N N . LEU A 1 66 ? -12.996 12.034 33.029 1.00 88.00 66 LEU A N 1
ATOM 511 C CA . LEU A 1 66 ? -14.361 12.108 33.571 1.00 88.00 66 LEU A CA 1
ATOM 512 C C . LEU A 1 66 ? -14.442 11.575 35.007 1.00 88.00 66 LEU A C 1
ATOM 514 O O . LEU A 1 66 ? -15.084 12.171 35.869 1.00 88.00 66 LEU A O 1
ATOM 518 N N . ARG A 1 67 ? -13.748 10.467 35.296 1.00 87.19 67 ARG A N 1
ATOM 519 C CA . ARG A 1 67 ? -13.680 9.906 36.653 1.00 87.19 67 ARG A CA 1
ATOM 520 C C . ARG A 1 67 ? -12.975 10.852 37.633 1.00 87.19 67 ARG A C 1
ATOM 522 O O . ARG A 1 67 ? -13.350 10.905 38.803 1.00 87.19 67 ARG A O 1
ATOM 529 N N . ARG A 1 68 ? -11.948 11.580 37.183 1.00 89.50 68 ARG A N 1
ATOM 530 C CA . ARG A 1 68 ? -11.165 12.514 38.015 1.00 89.50 68 ARG A CA 1
ATOM 531 C C . ARG A 1 68 ? -11.832 13.874 38.197 1.00 89.50 68 ARG A C 1
ATOM 533 O O . ARG A 1 68 ? -11.676 14.460 39.263 1.00 89.50 68 ARG A O 1
ATOM 540 N N . SER A 1 69 ? -12.564 14.372 37.201 1.00 83.56 69 SER A N 1
ATOM 541 C CA . SER A 1 69 ? -13.191 15.699 37.242 1.00 83.56 69 SER A CA 1
ATOM 542 C C . SER A 1 69 ? -14.343 15.798 38.245 1.00 83.56 69 SER A C 1
ATOM 544 O O . SER A 1 69 ? -14.757 16.911 38.560 1.00 83.56 69 SER A O 1
ATOM 546 N N . ARG A 1 70 ? -14.862 14.662 38.749 1.00 80.50 70 ARG A N 1
ATOM 547 C CA . ARG A 1 70 ? -16.031 14.566 39.653 1.00 80.50 70 ARG A CA 1
ATOM 548 C C . ARG A 1 70 ? -17.292 15.270 39.124 1.00 80.50 70 ARG A C 1
ATOM 550 O O . ARG A 1 70 ? -18.255 15.436 39.865 1.00 80.50 70 ARG A O 1
ATOM 557 N N . THR A 1 71 ? -17.311 15.657 37.850 1.00 79.88 71 THR A N 1
ATOM 558 C CA . THR A 1 71 ? -18.486 16.210 37.182 1.00 79.88 71 THR A CA 1
ATOM 559 C C . THR A 1 71 ? -19.462 15.068 36.900 1.00 79.88 71 THR A C 1
ATOM 561 O O . THR A 1 71 ? -19.047 14.044 36.346 1.00 79.88 71 THR A O 1
ATOM 564 N N . PRO A 1 72 ? -20.755 15.191 37.243 1.00 85.00 72 PRO A N 1
ATOM 565 C CA . PRO A 1 72 ? -21.742 14.132 37.047 1.00 85.00 72 PRO A CA 1
ATOM 566 C C . PRO A 1 72 ? -22.200 14.088 35.577 1.00 85.00 72 PRO A C 1
ATOM 568 O O . PRO A 1 72 ? -23.376 14.263 35.255 1.00 85.00 72 PRO A O 1
ATOM 571 N N . VAL A 1 73 ? -21.250 13.866 34.662 1.00 86.75 73 VAL A N 1
ATOM 572 C CA . VAL A 1 73 ? -21.460 13.886 33.204 1.00 86.75 73 VAL A CA 1
ATOM 573 C C . VAL A 1 73 ? -22.360 12.740 32.757 1.00 86.75 73 VAL A C 1
ATOM 575 O O . VAL A 1 73 ? -23.070 12.886 31.775 1.00 86.75 73 VAL A O 1
ATOM 578 N N . LEU A 1 74 ? -22.385 11.626 33.491 1.00 87.38 74 LEU A N 1
ATOM 579 C CA . LEU A 1 74 ? -23.307 10.514 33.240 1.00 87.38 74 LEU A CA 1
ATOM 580 C C . LEU A 1 74 ? -24.669 10.682 33.930 1.00 87.38 74 LEU A C 1
ATOM 582 O O . LEU A 1 74 ? -25.572 9.891 33.674 1.00 87.38 74 LEU A O 1
ATOM 586 N N . ALA A 1 75 ? -24.837 11.682 34.803 1.00 85.69 75 ALA A N 1
ATOM 587 C CA . ALA A 1 75 ? -26.135 11.946 35.411 1.00 85.69 75 ALA A CA 1
ATOM 588 C C . ALA A 1 75 ? -27.053 12.614 34.380 1.00 85.69 75 ALA A C 1
ATOM 590 O O . ALA A 1 75 ? -26.678 13.609 33.763 1.00 85.69 75 ALA A O 1
ATOM 591 N N . GLY A 1 76 ? -28.255 12.071 34.205 1.00 87.19 76 GLY A N 1
ATOM 592 C CA . GLY A 1 76 ? -29.209 12.528 33.197 1.00 87.19 76 GLY A CA 1
ATOM 593 C C . GLY A 1 76 ? -29.078 11.803 31.855 1.00 87.19 76 GLY A C 1
ATOM 594 O O . GLY A 1 76 ? -28.101 11.113 31.563 1.00 87.19 76 GLY A O 1
ATOM 595 N N . TRP A 1 77 ? -30.105 11.953 31.021 1.00 92.00 77 TRP A N 1
ATOM 596 C CA . TRP A 1 77 ? -30.267 11.155 29.806 1.00 92.00 77 TRP A CA 1
ATOM 597 C C . TRP A 1 77 ? -29.183 11.431 28.746 1.00 92.00 77 TRP A C 1
ATOM 599 O O . TRP A 1 77 ? -28.704 10.487 28.126 1.00 92.00 77 TRP A O 1
ATOM 609 N N . VAL A 1 78 ? -28.737 12.687 28.573 1.00 93.56 78 VAL A N 1
ATOM 610 C CA . VAL A 1 78 ? -27.692 13.066 27.590 1.00 93.56 78 VAL A CA 1
ATOM 611 C C . VAL A 1 78 ? -26.390 12.318 27.872 1.00 93.56 78 VAL A C 1
ATOM 613 O O . VAL A 1 78 ? -25.789 11.731 26.974 1.00 93.56 78 VAL A O 1
ATOM 616 N N . GLY A 1 79 ? -25.983 12.307 29.142 1.00 92.12 79 GLY A N 1
ATOM 617 C CA . GLY A 1 79 ? -24.800 11.607 29.621 1.00 92.12 79 GLY A CA 1
ATOM 618 C C . GLY A 1 79 ? -24.882 10.098 29.443 1.00 92.12 79 GLY A C 1
ATOM 619 O O . GLY A 1 79 ? -23.937 9.480 28.954 1.00 92.12 79 GLY A O 1
ATOM 620 N N . ALA A 1 80 ? -26.028 9.509 29.796 1.00 93.19 80 ALA A N 1
ATOM 621 C CA . ALA A 1 80 ? -26.276 8.081 29.627 1.00 93.19 80 ALA A CA 1
ATOM 622 C C . ALA A 1 80 ? -26.219 7.657 28.148 1.00 93.19 80 ALA A C 1
ATOM 624 O O . ALA A 1 80 ? -25.562 6.669 27.814 1.00 93.19 80 ALA A O 1
ATOM 625 N N . VAL A 1 81 ? -26.836 8.437 27.252 1.00 95.69 81 VAL A N 1
ATOM 626 C CA . VAL A 1 81 ? -26.764 8.216 25.798 1.00 95.69 81 VAL A CA 1
ATOM 627 C C . VAL A 1 81 ? -25.323 8.335 25.306 1.00 95.69 81 VAL A C 1
ATOM 629 O O . VAL A 1 81 ? -24.855 7.451 24.590 1.00 95.69 81 VAL A O 1
ATOM 632 N N . ALA A 1 82 ? -24.593 9.375 25.718 1.00 95.12 82 ALA A N 1
ATOM 633 C CA . ALA A 1 82 ? -23.187 9.556 25.358 1.00 95.12 82 ALA A CA 1
ATOM 634 C C . ALA A 1 82 ? -22.318 8.365 25.795 1.00 95.12 82 ALA A C 1
ATOM 636 O O . ALA A 1 82 ? -21.517 7.870 25.002 1.00 95.12 82 ALA A O 1
ATOM 637 N N . GLY A 1 83 ? -22.530 7.859 27.014 1.00 94.69 83 GLY A N 1
ATOM 638 C CA . GLY A 1 83 ? -21.867 6.659 27.521 1.00 94.69 83 GLY A CA 1
ATOM 639 C C . GLY A 1 83 ? -22.160 5.423 26.670 1.00 94.69 83 GLY A C 1
ATOM 640 O O . GLY A 1 83 ? -21.231 4.735 26.251 1.00 94.69 83 GLY A O 1
ATOM 641 N N . CYS A 1 84 ? -23.431 5.183 26.328 1.00 96.06 84 CYS A N 1
ATOM 642 C CA . CYS A 1 84 ? -23.823 4.067 25.460 1.00 96.06 84 CYS A CA 1
ATOM 643 C C . CYS A 1 84 ? -23.172 4.164 24.071 1.00 96.06 84 CYS A C 1
ATOM 645 O O . CYS A 1 84 ? -22.605 3.188 23.576 1.00 96.06 84 CYS A O 1
ATOM 647 N N . VAL A 1 85 ? -23.198 5.351 23.457 1.00 96.75 85 VAL A N 1
ATOM 648 C CA . VAL A 1 85 ? -22.550 5.617 22.162 1.00 96.75 85 VAL A CA 1
ATOM 649 C C . VAL A 1 85 ? -21.041 5.375 22.248 1.00 96.75 85 VAL A C 1
ATOM 651 O O . VAL A 1 85 ? -20.472 4.740 21.357 1.00 96.75 85 VAL A O 1
ATOM 654 N N . GLN A 1 86 ? -20.386 5.825 23.324 1.00 96.38 86 GLN A N 1
ATOM 655 C CA . GLN A 1 86 ? -18.958 5.591 23.525 1.00 96.38 86 GLN A CA 1
ATOM 656 C C . GLN A 1 86 ? -18.649 4.096 23.675 1.00 96.38 86 GLN A C 1
ATOM 658 O O . GLN A 1 86 ? -17.687 3.623 23.074 1.00 96.38 86 GLN A O 1
ATOM 663 N N . CYS A 1 87 ? -19.464 3.333 24.412 1.00 96.44 87 CYS A N 1
ATOM 664 C CA . CYS A 1 87 ? -19.306 1.881 24.523 1.00 96.44 87 CYS A CA 1
ATOM 665 C C . CYS A 1 87 ? -19.355 1.203 23.149 1.00 96.44 87 CYS A C 1
ATOM 667 O O . CYS A 1 87 ? -18.476 0.400 22.839 1.00 96.44 87 CYS A O 1
ATOM 669 N N . VAL A 1 88 ? -20.318 1.569 22.295 1.00 96.69 88 VAL A N 1
ATOM 670 C CA . VAL A 1 88 ? -20.393 1.051 20.919 1.00 96.69 88 VAL A CA 1
ATOM 671 C C . VAL A 1 88 ? -19.136 1.421 20.127 1.00 96.69 88 VAL A C 1
ATOM 673 O O . VAL A 1 88 ? -18.539 0.553 19.491 1.00 96.69 88 VAL A O 1
ATOM 676 N N . ALA A 1 89 ? -18.689 2.679 20.190 1.00 95.94 89 ALA A N 1
ATOM 677 C CA . ALA A 1 89 ? -17.477 3.115 19.498 1.00 95.94 89 ALA A CA 1
ATOM 678 C C . ALA A 1 89 ? -16.226 2.345 19.970 1.00 95.94 89 ALA A C 1
ATOM 680 O O . ALA A 1 89 ? -15.441 1.886 19.143 1.00 95.94 89 ALA A O 1
ATOM 681 N N . VAL A 1 90 ? -16.061 2.139 21.281 1.00 96.94 90 VAL A N 1
ATOM 682 C CA . VAL A 1 90 ? -14.944 1.384 21.876 1.00 96.94 90 VAL A CA 1
ATOM 683 C C . VAL A 1 90 ? -14.982 -0.092 21.485 1.00 96.94 90 VAL A C 1
ATOM 685 O O . VAL A 1 90 ? -13.936 -0.652 21.154 1.00 96.94 90 VAL A O 1
ATOM 688 N N . LEU A 1 91 ? -16.158 -0.726 21.474 1.00 96.75 91 LEU A N 1
ATOM 689 C CA . LEU A 1 91 ? -16.311 -2.108 21.011 1.00 96.75 91 LEU A CA 1
ATOM 690 C C . LEU A 1 91 ? -15.858 -2.247 19.555 1.00 96.75 91 LEU A C 1
ATOM 692 O O . LEU A 1 91 ? -15.041 -3.112 19.241 1.00 96.75 91 LEU A O 1
ATOM 696 N N . ARG A 1 92 ? -16.306 -1.343 18.680 1.00 94.94 92 ARG A N 1
ATOM 697 C CA . ARG A 1 92 ? -15.920 -1.358 17.264 1.00 94.94 92 ARG A CA 1
ATOM 698 C C . ARG A 1 92 ? -14.437 -1.064 17.044 1.00 94.94 92 ARG A C 1
ATOM 700 O O . ARG A 1 92 ? -13.795 -1.759 16.267 1.00 94.94 92 ARG A O 1
ATOM 707 N N . LEU A 1 93 ? -13.860 -0.105 17.767 1.00 95.69 93 LEU A N 1
ATOM 708 C CA . LEU A 1 93 ? -12.412 0.134 17.740 1.00 95.69 93 LEU A CA 1
ATOM 709 C C . LEU A 1 93 ? -11.619 -1.088 18.227 1.00 95.69 93 LEU A C 1
ATOM 711 O O . LEU A 1 93 ? -10.547 -1.376 17.703 1.00 95.69 93 LEU A O 1
ATOM 715 N N . SER A 1 94 ? -12.143 -1.822 19.209 1.00 96.38 94 SER A N 1
ATOM 716 C CA . SER A 1 94 ? -11.516 -3.045 19.719 1.00 96.38 94 SER A CA 1
ATOM 717 C C . SER A 1 94 ? -11.558 -4.182 18.695 1.00 96.38 94 SER A C 1
ATOM 719 O O . SER A 1 94 ? -10.575 -4.912 18.571 1.00 96.38 94 SER A O 1
ATOM 721 N N . GLU A 1 95 ? -12.654 -4.317 17.937 1.00 94.75 95 GLU A N 1
ATOM 722 C CA . GLU A 1 95 ? -12.727 -5.209 16.769 1.00 94.75 95 GLU A CA 1
ATOM 723 C C . GLU A 1 95 ? -11.659 -4.823 15.741 1.00 94.75 95 GLU A C 1
ATOM 725 O O . GLU A 1 95 ? -10.797 -5.635 15.432 1.00 94.75 95 GLU A O 1
ATOM 730 N N . MET A 1 96 ? -11.624 -3.559 15.315 1.00 93.62 96 MET A N 1
ATOM 731 C CA . MET A 1 96 ? -10.668 -3.081 14.307 1.00 93.62 96 MET A CA 1
ATOM 732 C C . MET A 1 96 ? -9.209 -3.262 14.743 1.00 93.62 96 MET A C 1
ATOM 734 O O . MET A 1 96 ? -8.353 -3.637 13.943 1.00 93.62 96 MET A O 1
ATOM 738 N N . TRP A 1 97 ? -8.908 -3.035 16.024 1.00 95.81 97 TRP A N 1
ATOM 739 C CA . TRP A 1 97 ? -7.583 -3.304 16.574 1.00 95.81 97 TRP A CA 1
ATOM 740 C C . TRP A 1 97 ? -7.225 -4.793 16.513 1.00 95.81 97 TRP A C 1
ATOM 742 O O . TRP A 1 97 ? -6.110 -5.144 16.118 1.00 95.81 97 TRP A O 1
ATOM 752 N N . ARG A 1 98 ? -8.166 -5.673 16.873 1.00 96.06 98 ARG A N 1
ATOM 753 C CA . ARG A 1 98 ? -7.989 -7.125 16.773 1.00 96.06 98 ARG A CA 1
ATOM 754 C C . ARG A 1 98 ? -7.749 -7.546 15.325 1.00 96.06 98 ARG A C 1
ATOM 756 O O . ARG A 1 98 ? -6.831 -8.330 15.084 1.00 96.06 98 ARG A O 1
ATOM 763 N N . ASP A 1 99 ? -8.517 -7.004 14.386 1.00 92.88 99 ASP A N 1
ATOM 764 C CA . ASP A 1 99 ? -8.392 -7.279 12.953 1.00 92.88 99 ASP A CA 1
ATOM 765 C C . ASP A 1 99 ? -6.993 -6.866 12.463 1.00 92.88 99 ASP A C 1
ATOM 767 O O . ASP A 1 99 ? -6.275 -7.683 11.883 1.00 92.88 99 ASP A O 1
ATOM 771 N N . ASN A 1 100 ? -6.529 -5.664 12.833 1.00 95.19 100 ASN A N 1
ATOM 772 C CA . ASN A 1 100 ? -5.193 -5.160 12.500 1.00 95.19 100 ASN A CA 1
ATOM 773 C C . ASN A 1 100 ? -4.065 -6.065 13.032 1.00 95.19 100 ASN A C 1
ATOM 775 O O . ASN A 1 100 ? -3.197 -6.495 12.273 1.00 95.19 100 ASN A O 1
ATOM 779 N N . VAL A 1 101 ? -4.100 -6.421 14.323 1.00 96.62 101 VAL A N 1
ATOM 780 C CA . VAL A 1 101 ? -3.103 -7.317 14.943 1.00 96.62 101 VAL A CA 1
ATOM 781 C C . VAL A 1 101 ? -3.145 -8.716 14.329 1.00 96.62 101 VAL A C 1
ATOM 783 O O . VAL A 1 101 ? -2.112 -9.378 14.199 1.00 96.62 101 VAL A O 1
ATOM 786 N N . SER A 1 102 ? -4.334 -9.190 13.964 1.00 96.44 102 SER A N 1
ATOM 787 C CA . SER A 1 102 ? -4.523 -10.542 13.449 1.00 96.44 102 SER A CA 1
ATOM 788 C C . SER A 1 102 ? -4.235 -10.704 11.959 1.00 96.44 102 SER A C 1
ATOM 790 O O . SER A 1 102 ? -4.039 -11.843 11.530 1.00 96.44 102 SER A O 1
ATOM 792 N N . ALA A 1 103 ? -4.120 -9.606 11.202 1.00 96.56 103 ALA A N 1
ATOM 793 C CA . ALA A 1 103 ? -3.814 -9.609 9.769 1.00 96.56 103 ALA A CA 1
ATOM 794 C C . ALA A 1 103 ? -2.552 -10.425 9.432 1.00 96.56 103 ALA A C 1
ATOM 796 O O . ALA A 1 103 ? -2.506 -11.099 8.404 1.00 96.56 103 ALA A O 1
ATOM 797 N N . LYS A 1 104 ? -1.570 -10.474 10.346 1.00 97.00 104 LYS A N 1
ATOM 798 C CA . LYS A 1 104 ? -0.378 -11.326 10.211 1.00 97.00 104 LYS A CA 1
ATOM 799 C C . LYS A 1 104 ? -0.693 -12.800 9.954 1.00 97.00 104 LYS A C 1
ATOM 801 O O . LYS A 1 104 ? 0.085 -13.472 9.293 1.00 97.00 104 LYS A O 1
ATOM 806 N N . ARG A 1 105 ? -1.818 -13.317 10.467 1.00 97.56 105 ARG A N 1
ATOM 807 C CA . ARG A 1 105 ? -2.220 -14.719 10.275 1.00 97.56 105 ARG A CA 1
ATOM 808 C C . ARG A 1 105 ? -2.602 -14.986 8.825 1.00 97.56 105 ARG A C 1
ATOM 810 O O . ARG A 1 105 ? -2.139 -15.976 8.274 1.00 97.56 105 ARG A O 1
ATOM 817 N N . ALA A 1 106 ? -3.383 -14.091 8.218 1.00 97.31 106 ALA A N 1
ATOM 818 C CA . ALA A 1 106 ? -3.757 -14.185 6.809 1.00 97.31 106 ALA A CA 1
ATOM 819 C C . ALA A 1 106 ? -2.527 -14.041 5.904 1.00 97.31 106 ALA A C 1
ATOM 821 O O . ALA A 1 106 ? -2.299 -14.886 5.046 1.00 97.31 106 ALA A O 1
ATOM 822 N N . ILE A 1 107 ? -1.668 -13.052 6.181 1.00 98.31 107 ILE A N 1
ATOM 823 C CA . ILE A 1 107 ? -0.414 -12.842 5.442 1.00 98.31 107 ILE A CA 1
ATOM 824 C C . ILE A 1 107 ? 0.481 -14.084 5.523 1.00 98.31 107 ILE A C 1
ATOM 826 O O . ILE A 1 107 ? 0.954 -14.586 4.507 1.00 98.31 107 ILE A O 1
ATOM 830 N N . ARG A 1 108 ? 0.694 -14.618 6.730 1.00 97.75 108 ARG A N 1
ATOM 831 C CA . ARG A 1 108 ? 1.524 -15.807 6.951 1.00 97.75 108 ARG A CA 1
ATOM 832 C C . ARG A 1 108 ? 0.949 -17.042 6.261 1.00 97.75 108 ARG A C 1
ATOM 834 O O . ARG A 1 108 ? 1.714 -17.809 5.688 1.00 97.75 108 ARG A O 1
ATOM 841 N N . ALA A 1 109 ? -0.370 -17.228 6.310 1.00 97.44 109 ALA A N 1
ATOM 842 C CA . ALA A 1 109 ? -1.044 -18.331 5.635 1.00 97.44 109 ALA A CA 1
ATOM 843 C C . ALA A 1 109 ? -0.898 -18.231 4.109 1.00 97.44 109 ALA A C 1
ATOM 845 O O . ALA A 1 109 ? -0.535 -19.219 3.479 1.00 97.44 109 ALA A O 1
ATOM 846 N N . ALA A 1 110 ? -1.096 -17.042 3.531 1.00 97.25 110 ALA A N 1
ATOM 847 C CA . ALA A 1 110 ? -0.922 -16.807 2.099 1.00 97.25 110 ALA A CA 1
ATOM 848 C C . ALA A 1 110 ? 0.523 -17.074 1.647 1.00 97.25 110 ALA A C 1
ATOM 850 O O . ALA A 1 110 ? 0.737 -17.830 0.702 1.00 97.25 110 ALA A O 1
ATOM 851 N N . MET A 1 111 ? 1.514 -16.543 2.375 1.00 97.69 111 MET A N 1
ATOM 852 C CA . MET A 1 111 ? 2.930 -16.811 2.104 1.00 97.69 111 MET A CA 1
ATOM 853 C C . MET A 1 111 ? 3.244 -18.311 2.185 1.00 97.69 111 MET A C 1
ATOM 855 O O . MET A 1 111 ? 3.891 -18.845 1.293 1.00 97.69 111 MET A O 1
ATOM 859 N N . ALA A 1 112 ? 2.773 -19.011 3.220 1.00 95.88 112 ALA A N 1
ATOM 860 C CA . ALA A 1 112 ? 3.052 -20.438 3.394 1.00 95.88 112 ALA A CA 1
ATOM 861 C C . ALA A 1 112 ? 2.368 -21.329 2.345 1.00 95.88 112 ALA A C 1
ATOM 863 O O . ALA A 1 112 ? 2.882 -22.400 2.042 1.00 95.88 112 ALA A O 1
ATOM 864 N N . ALA A 1 113 ? 1.213 -20.911 1.823 1.00 94.31 113 ALA A N 1
ATOM 865 C CA . ALA A 1 113 ? 0.453 -21.677 0.842 1.00 94.31 113 ALA A CA 1
ATOM 866 C C . ALA A 1 113 ? 0.931 -21.459 -0.601 1.00 94.31 113 ALA A C 1
ATOM 868 O O . ALA A 1 113 ? 0.849 -22.382 -1.405 1.00 94.31 113 ALA A O 1
ATOM 869 N N . GLN A 1 114 ? 1.376 -20.244 -0.936 1.00 93.31 114 GLN A N 1
ATOM 870 C CA . GLN A 1 114 ? 1.643 -19.846 -2.324 1.00 93.31 114 GLN A CA 1
ATOM 871 C C . GLN A 1 114 ? 3.134 -19.703 -2.638 1.00 93.31 114 GLN A C 1
ATOM 873 O O . GLN A 1 114 ? 3.535 -19.902 -3.780 1.00 93.31 114 GLN A O 1
ATOM 878 N N . SER A 1 115 ? 3.962 -19.347 -1.650 1.00 92.69 115 SER A N 1
ATOM 879 C CA . SER A 1 115 ? 5.397 -19.179 -1.882 1.00 92.69 115 SER A CA 1
ATOM 880 C C . SER A 1 115 ? 6.152 -20.504 -1.800 1.00 92.69 115 SER A C 1
ATOM 882 O O . SER A 1 115 ? 5.748 -21.463 -1.150 1.00 92.69 115 SER A O 1
ATOM 884 N N . ASP A 1 116 ? 7.325 -20.506 -2.407 1.00 88.31 116 ASP A N 1
ATOM 885 C CA . ASP A 1 116 ? 8.350 -21.545 -2.361 1.00 88.31 116 ASP A CA 1
ATOM 886 C C . ASP A 1 116 ? 9.302 -21.408 -1.151 1.00 88.31 116 ASP A C 1
ATOM 888 O O . ASP A 1 116 ? 10.380 -22.009 -1.123 1.00 88.31 116 ASP A O 1
ATOM 892 N N . ILE A 1 117 ? 8.931 -20.594 -0.156 1.00 92.25 117 ILE A N 1
ATOM 893 C CA . ILE A 1 117 ? 9.726 -20.340 1.048 1.00 92.25 117 ILE A CA 1
ATOM 894 C C . ILE A 1 117 ? 9.457 -21.436 2.079 1.00 92.25 117 ILE A C 1
ATOM 896 O O . ILE A 1 117 ? 8.315 -21.766 2.389 1.00 92.25 117 ILE A O 1
ATOM 900 N N . GLU A 1 118 ? 10.527 -21.956 2.679 1.00 90.62 118 GLU A N 1
ATOM 901 C CA . GLU A 1 118 ? 10.426 -22.951 3.744 1.00 90.62 118 GLU A CA 1
ATOM 902 C C . GLU A 1 118 ? 9.500 -22.464 4.887 1.00 90.62 118 GLU A C 1
ATOM 904 O O . GLU A 1 118 ? 9.748 -21.397 5.466 1.00 90.62 118 GLU A O 1
ATOM 909 N N . PRO A 1 119 ? 8.477 -23.247 5.292 1.00 90.94 119 PRO A N 1
ATOM 910 C CA . PRO A 1 119 ? 7.510 -22.821 6.303 1.00 90.94 119 PRO A CA 1
ATOM 911 C C . PRO A 1 119 ? 8.130 -22.394 7.638 1.00 90.94 119 PRO A C 1
ATOM 913 O O . PRO A 1 119 ? 7.560 -21.551 8.333 1.00 90.94 119 PRO A O 1
ATOM 916 N N . SER A 1 120 ? 9.296 -22.938 8.015 1.00 93.06 120 SER A N 1
ATOM 917 C CA . SER A 1 120 ? 9.989 -22.566 9.255 1.00 93.06 120 SER A CA 1
ATOM 918 C C . SER A 1 120 ? 10.400 -21.086 9.278 1.00 93.06 120 SER A C 1
ATOM 920 O O . SER A 1 120 ? 10.241 -20.432 10.313 1.00 93.06 120 SER A O 1
ATOM 922 N N . LYS A 1 121 ? 10.817 -20.531 8.130 1.00 92.81 121 LYS A N 1
ATOM 923 C CA . LYS A 1 121 ? 11.201 -19.120 7.967 1.00 92.81 121 LYS A CA 1
ATOM 924 C C . LYS A 1 121 ? 10.005 -18.179 8.102 1.00 92.81 121 LYS A C 1
ATOM 926 O O . LYS A 1 121 ? 10.159 -17.044 8.540 1.00 92.81 121 LYS A O 1
ATOM 931 N N . LEU A 1 122 ? 8.802 -18.668 7.800 1.00 95.81 122 LEU A N 1
ATOM 932 C CA . LEU A 1 122 ? 7.559 -17.896 7.858 1.00 95.81 122 LEU A CA 1
ATOM 933 C C . LEU A 1 122 ? 6.873 -17.948 9.231 1.00 95.81 122 LEU A C 1
ATOM 935 O O . LEU A 1 122 ? 5.995 -17.129 9.506 1.00 95.81 122 LEU A O 1
ATOM 939 N N . ARG A 1 123 ? 7.263 -18.868 10.129 1.00 93.69 123 ARG A N 1
ATOM 940 C CA . ARG A 1 123 ? 6.576 -19.089 11.423 1.00 93.69 123 ARG A CA 1
ATOM 941 C C . ARG A 1 123 ? 6.422 -17.822 12.262 1.00 93.69 123 ARG A C 1
ATOM 943 O O . ARG A 1 123 ? 5.386 -17.654 12.898 1.00 93.69 123 ARG A O 1
ATOM 950 N N . ARG A 1 124 ? 7.440 -16.956 12.252 1.00 93.12 124 ARG A N 1
ATOM 951 C CA . ARG A 1 124 ? 7.484 -15.711 13.037 1.00 93.12 124 ARG A CA 1
ATOM 952 C C . ARG A 1 124 ? 7.065 -14.461 12.261 1.00 93.12 124 ARG A C 1
ATOM 954 O O . ARG A 1 124 ? 7.122 -13.372 12.815 1.00 93.12 124 ARG A O 1
ATOM 961 N N . LEU A 1 125 ? 6.624 -14.593 11.009 1.00 95.44 125 LEU A N 1
ATOM 962 C CA . LEU A 1 125 ? 6.239 -13.451 10.175 1.00 95.44 125 LEU A CA 1
ATOM 963 C C . LEU A 1 125 ? 5.092 -12.666 10.825 1.00 95.44 125 LEU A C 1
ATOM 965 O O . LEU A 1 125 ? 4.016 -13.219 11.063 1.00 95.44 125 LEU A O 1
ATOM 969 N N . GLY A 1 126 ? 5.317 -11.390 11.114 1.00 94.44 126 GLY A N 1
ATOM 970 C CA . GLY A 1 126 ? 4.412 -10.474 11.807 1.00 94.44 126 GLY A CA 1
ATOM 971 C C . GLY A 1 126 ? 4.448 -10.574 13.336 1.00 94.44 126 GLY A C 1
ATOM 972 O O . GLY A 1 126 ? 3.611 -9.965 14.010 1.00 94.44 126 GLY A O 1
ATOM 973 N N . ASP A 1 127 ? 5.368 -11.346 13.919 1.00 96.25 127 ASP A N 1
ATOM 974 C CA . ASP A 1 127 ? 5.582 -11.361 15.365 1.00 96.25 127 ASP A CA 1
ATOM 975 C C . ASP A 1 127 ? 6.491 -10.196 15.767 1.00 96.25 127 ASP A C 1
ATOM 977 O O . ASP A 1 127 ? 7.711 -10.229 15.626 1.00 96.25 127 ASP A O 1
ATOM 981 N N . LEU A 1 128 ? 5.866 -9.138 16.281 1.00 95.88 128 LEU A N 1
ATOM 982 C CA . LEU A 1 128 ? 6.560 -7.902 16.616 1.00 95.88 128 LEU A CA 1
ATOM 983 C C . LEU A 1 128 ? 7.521 -8.077 17.798 1.00 95.88 128 LEU A C 1
ATOM 985 O O . LEU A 1 128 ? 7.159 -8.604 18.853 1.00 95.88 128 LEU A O 1
ATOM 989 N N . SER A 1 129 ? 8.725 -7.526 17.646 1.00 95.88 129 SER A N 1
ATOM 990 C CA . SER A 1 129 ? 9.667 -7.338 18.749 1.00 95.88 129 SER A CA 1
ATOM 991 C C . SER A 1 129 ? 9.121 -6.358 19.798 1.00 95.88 129 SER A C 1
ATOM 993 O O . SER A 1 129 ? 8.225 -5.555 19.523 1.00 95.88 129 SER A O 1
ATOM 995 N N . ALA A 1 130 ? 9.710 -6.349 20.998 1.00 96.12 130 ALA A N 1
ATOM 996 C CA . ALA A 1 130 ? 9.351 -5.381 22.039 1.00 96.12 130 ALA A CA 1
ATOM 997 C C . ALA A 1 130 ? 9.511 -3.919 21.570 1.00 96.12 130 ALA A C 1
ATOM 999 O O . ALA A 1 130 ? 8.673 -3.075 21.876 1.00 96.12 130 ALA A O 1
ATOM 1000 N N . ARG A 1 131 ? 10.547 -3.619 20.771 1.00 95.25 131 ARG A N 1
ATOM 1001 C CA . ARG A 1 131 ? 10.768 -2.277 20.200 1.00 95.25 131 ARG A CA 1
ATOM 1002 C C . ARG A 1 131 ? 9.677 -1.899 19.203 1.00 95.25 131 ARG A C 1
ATOM 1004 O O . ARG A 1 131 ? 9.171 -0.781 19.256 1.00 95.25 131 ARG A O 1
ATOM 1011 N N . ASN A 1 132 ? 9.269 -2.842 18.356 1.00 95.94 132 ASN A N 1
ATOM 1012 C CA . ASN A 1 132 ? 8.183 -2.623 17.405 1.00 95.94 132 ASN A CA 1
ATOM 1013 C C . ASN A 1 132 ? 6.862 -2.383 18.146 1.00 95.94 132 ASN A C 1
ATOM 1015 O O . ASN A 1 132 ? 6.156 -1.430 17.826 1.00 95.94 132 ASN A O 1
ATOM 1019 N N . TRP A 1 133 ? 6.569 -3.155 19.197 1.00 97.06 133 TRP A N 1
ATOM 1020 C CA . TRP A 1 133 ? 5.407 -2.901 20.054 1.00 97.06 133 TRP A CA 1
ATOM 1021 C C . TRP A 1 133 ? 5.435 -1.513 20.696 1.00 97.06 133 TRP A C 1
ATOM 1023 O O . TRP A 1 133 ? 4.428 -0.809 20.656 1.00 97.06 133 TRP A O 1
ATOM 1033 N N . LEU A 1 134 ? 6.582 -1.081 21.227 1.00 96.44 134 LEU A N 1
ATOM 1034 C CA . LEU A 1 134 ? 6.736 0.273 21.766 1.00 96.44 134 LEU A CA 1
ATOM 1035 C C . LEU A 1 134 ? 6.488 1.342 20.692 1.00 96.44 134 LEU A C 1
ATOM 1037 O O . LEU A 1 134 ? 5.783 2.313 20.956 1.00 96.44 134 LEU A O 1
ATOM 1041 N N . SER A 1 135 ? 7.005 1.153 19.475 1.00 95.81 135 SER A N 1
ATOM 1042 C CA . SER A 1 135 ? 6.813 2.098 18.366 1.00 95.81 135 SER A CA 1
ATOM 1043 C C . SER A 1 135 ? 5.350 2.243 17.930 1.00 95.81 135 SER A C 1
ATOM 1045 O O . SER A 1 135 ? 4.927 3.329 17.539 1.00 95.81 135 SER A O 1
ATOM 1047 N N . VAL A 1 136 ? 4.584 1.150 18.015 1.00 95.62 136 VAL A N 1
ATOM 1048 C CA . VAL A 1 136 ? 3.162 1.103 17.667 1.00 95.62 136 VAL A CA 1
ATOM 1049 C C . VAL A 1 136 ? 2.336 1.776 18.762 1.00 95.62 136 VAL A C 1
ATOM 1051 O O . VAL A 1 136 ? 1.512 2.641 18.476 1.00 95.62 136 VAL A O 1
ATOM 1054 N N . LEU A 1 137 ? 2.560 1.390 20.022 1.00 95.44 137 LEU A N 1
ATOM 1055 C CA . LEU A 1 137 ? 1.704 1.783 21.142 1.00 95.44 137 LEU A CA 1
ATOM 1056 C C . LEU A 1 137 ? 1.949 3.217 21.619 1.00 95.44 137 LEU A C 1
ATOM 1058 O O . LEU A 1 137 ? 1.009 3.879 22.064 1.00 95.44 137 LEU A O 1
ATOM 1062 N N . LEU A 1 138 ? 3.188 3.709 21.547 1.00 94.06 138 LEU A N 1
ATOM 1063 C CA . LEU A 1 138 ? 3.509 5.057 22.001 1.00 94.06 138 LEU A CA 1
ATOM 1064 C C . LEU A 1 138 ? 3.046 6.114 20.979 1.00 94.06 138 LEU A C 1
ATOM 1066 O O . LEU A 1 138 ? 3.153 5.911 19.766 1.00 94.06 138 LEU A O 1
ATOM 1070 N N . PRO A 1 139 ? 2.577 7.291 21.435 1.00 91.88 139 PRO A N 1
ATOM 1071 C CA . PRO A 1 139 ? 2.164 8.391 20.565 1.00 91.88 139 PRO A CA 1
ATOM 1072 C C . PRO A 1 139 ? 3.381 9.162 20.018 1.00 91.88 139 PRO A C 1
ATOM 1074 O O . PRO A 1 139 ? 3.484 10.378 20.158 1.00 91.88 139 PRO A O 1
ATOM 1077 N N . LEU A 1 140 ? 4.337 8.448 19.423 1.00 93.12 140 LEU A N 1
ATOM 1078 C CA . LEU A 1 140 ? 5.557 9.027 18.871 1.00 93.12 140 LEU A CA 1
ATOM 1079 C C . LEU A 1 140 ? 5.299 9.636 17.485 1.00 93.12 140 LEU A C 1
ATOM 1081 O O . LEU A 1 140 ? 4.501 9.091 16.711 1.00 93.12 140 LEU A O 1
ATOM 1085 N N . PRO A 1 141 ? 6.028 10.706 17.114 1.00 93.50 141 PRO A N 1
ATOM 1086 C CA . PRO A 1 141 ? 6.159 11.100 15.719 1.00 93.50 141 PRO A CA 1
ATOM 1087 C C . PRO A 1 141 ? 6.633 9.912 14.878 1.00 93.50 141 PRO A C 1
ATOM 1089 O O . PRO A 1 141 ? 7.468 9.117 15.316 1.00 93.50 141 PRO A O 1
ATOM 1092 N N . GLN A 1 142 ? 6.125 9.793 13.651 1.00 91.19 142 GLN A N 1
ATOM 1093 C CA . GLN A 1 142 ? 6.394 8.624 12.812 1.00 91.19 142 GLN A CA 1
ATOM 1094 C C . GLN A 1 142 ? 7.893 8.407 12.551 1.00 91.19 142 GLN A C 1
ATOM 1096 O O . GLN A 1 142 ? 8.354 7.271 12.546 1.00 91.19 142 GLN A O 1
ATOM 1101 N N . THR A 1 143 ? 8.669 9.479 12.386 1.00 92.81 143 THR A N 1
ATOM 1102 C CA . THR A 1 143 ? 10.130 9.409 12.227 1.00 92.81 143 THR A CA 1
ATOM 1103 C C . THR A 1 143 ? 10.810 8.767 13.438 1.00 92.81 143 THR A C 1
ATOM 1105 O O . THR A 1 143 ? 11.666 7.903 13.271 1.00 92.81 143 THR A O 1
ATOM 1108 N N . THR A 1 144 ? 10.388 9.121 14.654 1.00 95.44 144 THR A N 1
ATOM 1109 C C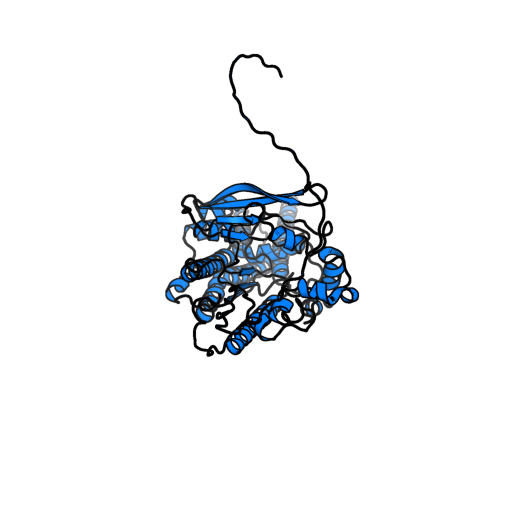A . THR A 1 144 ? 10.890 8.535 15.904 1.00 95.44 144 THR A CA 1
ATOM 1110 C C . THR A 1 144 ? 10.457 7.077 16.060 1.00 95.44 144 THR A C 1
ATOM 1112 O O . THR A 1 144 ? 11.278 6.235 16.418 1.00 95.44 144 THR A O 1
ATOM 1115 N N . ALA A 1 145 ? 9.199 6.750 15.745 1.00 95.75 145 ALA A N 1
ATOM 1116 C CA . ALA A 1 145 ? 8.703 5.370 15.773 1.00 95.75 145 ALA A CA 1
ATOM 1117 C C . ALA A 1 145 ? 9.487 4.457 14.809 1.00 95.75 145 ALA A C 1
ATOM 1119 O O . ALA A 1 145 ? 9.845 3.329 15.157 1.00 95.75 145 ALA A O 1
ATOM 1120 N N . LEU A 1 146 ? 9.811 4.963 13.616 1.00 96.25 146 LEU A N 1
ATOM 1121 C CA . LEU A 1 146 ? 10.620 4.251 12.628 1.00 96.25 146 LEU A CA 1
ATOM 1122 C C . LEU A 1 146 ? 12.078 4.105 13.064 1.00 96.25 146 LEU A C 1
ATOM 1124 O O . LEU A 1 146 ? 12.635 3.028 12.899 1.00 96.25 146 LEU A O 1
ATOM 1128 N N . ALA A 1 147 ? 12.684 5.141 13.650 1.00 95.81 147 ALA A N 1
ATOM 1129 C CA . ALA A 1 147 ? 14.045 5.057 14.184 1.00 95.81 147 ALA A CA 1
ATOM 1130 C C . ALA A 1 147 ? 14.160 4.037 15.333 1.00 95.81 147 ALA A C 1
ATOM 1132 O O . ALA A 1 147 ? 15.188 3.377 15.470 1.00 95.81 147 ALA A O 1
ATOM 1133 N N . LEU A 1 148 ? 13.098 3.882 16.134 1.00 96.12 148 LEU A N 1
ATOM 1134 C CA . LEU A 1 148 ? 13.013 2.863 17.181 1.00 96.12 148 LEU A CA 1
ATOM 1135 C C . LEU A 1 148 ? 12.863 1.443 16.607 1.00 96.12 148 LEU A C 1
ATOM 1137 O O . LEU A 1 148 ? 13.483 0.511 17.122 1.00 96.12 148 LEU A O 1
ATOM 1141 N N . SER A 1 149 ? 12.045 1.284 15.563 1.00 96.00 149 SER A N 1
ATOM 1142 C CA . SER A 1 149 ? 11.774 -0.018 14.926 1.00 96.00 149 SER A CA 1
ATOM 1143 C C . SER A 1 149 ? 12.942 -0.505 14.067 1.00 96.00 149 SER A C 1
ATOM 1145 O O . SER A 1 149 ? 13.290 -1.682 14.091 1.00 96.00 149 SER A O 1
ATOM 1147 N N . PHE A 1 150 ? 13.568 0.416 13.332 1.00 96.75 150 PHE A N 1
ATOM 1148 C CA . PHE A 1 150 ? 14.602 0.152 12.330 1.00 96.75 150 PHE A CA 1
ATOM 1149 C C . PHE A 1 150 ? 15.826 1.031 12.599 1.00 96.75 150 PHE A C 1
ATOM 1151 O O . PHE A 1 150 ? 16.118 1.957 11.829 1.00 96.75 150 PHE A O 1
ATOM 1158 N N . PRO A 1 151 ? 16.530 0.796 13.721 1.00 96.81 151 PRO A N 1
ATOM 1159 C CA . PRO A 1 151 ? 17.728 1.553 14.036 1.00 96.81 151 PRO A CA 1
ATOM 1160 C C . PRO A 1 151 ? 18.750 1.389 12.911 1.00 96.81 151 PRO A C 1
ATOM 1162 O O . PRO A 1 151 ? 18.880 0.322 12.330 1.00 96.81 151 PRO A O 1
ATOM 1165 N N . GLY A 1 152 ? 19.474 2.462 12.600 1.00 96.44 152 GLY A N 1
ATOM 1166 C CA . GLY A 1 152 ? 20.529 2.435 11.588 1.00 96.44 152 GLY A CA 1
ATOM 1167 C C . GLY A 1 152 ? 20.071 2.649 10.147 1.00 96.44 152 GLY A C 1
ATOM 1168 O O . GLY A 1 152 ? 20.935 2.863 9.300 1.00 96.44 152 GLY A O 1
ATOM 1169 N N . VAL A 1 153 ? 18.764 2.683 9.872 1.00 97.94 153 VAL A N 1
ATOM 1170 C CA . VAL A 1 153 ? 18.232 3.118 8.574 1.00 97.94 153 VAL A CA 1
ATOM 1171 C C . VAL A 1 153 ? 18.163 4.642 8.502 1.00 97.94 153 VAL A C 1
ATOM 1173 O O . VAL A 1 153 ? 17.643 5.290 9.412 1.00 97.94 153 VAL A O 1
ATOM 1176 N N . ALA A 1 154 ? 18.639 5.219 7.399 1.00 96.06 154 ALA A N 1
ATOM 1177 C CA . ALA A 1 154 ? 18.530 6.649 7.126 1.00 96.06 154 ALA A CA 1
ATOM 1178 C C . ALA A 1 154 ? 18.325 6.935 5.630 1.00 96.06 154 ALA A C 1
ATOM 1180 O O . ALA A 1 154 ? 18.780 6.173 4.776 1.00 96.06 154 ALA A O 1
ATOM 1181 N N . ASN A 1 155 ? 17.675 8.066 5.329 1.00 96.19 155 ASN A N 1
ATOM 1182 C CA . ASN A 1 155 ? 17.720 8.692 4.006 1.00 96.19 155 ASN A CA 1
ATOM 1183 C C . ASN A 1 155 ? 19.063 9.424 3.880 1.00 96.19 155 ASN A C 1
ATOM 1185 O O . ASN A 1 155 ? 19.348 10.317 4.678 1.00 96.19 155 ASN A O 1
ATOM 1189 N N . ILE A 1 156 ? 19.888 9.025 2.916 1.00 94.00 156 ILE A N 1
ATOM 1190 C CA . ILE A 1 156 ? 21.238 9.571 2.721 1.00 94.00 156 ILE A CA 1
ATOM 1191 C C . ILE A 1 156 ? 21.281 10.759 1.756 1.00 94.00 156 ILE A C 1
ATOM 1193 O O . ILE A 1 156 ? 22.345 11.343 1.568 1.00 94.00 156 ILE A O 1
ATOM 1197 N N . GLY A 1 157 ? 20.143 11.142 1.176 1.00 91.69 157 GLY A N 1
ATOM 1198 C CA . GLY A 1 157 ? 20.006 12.348 0.370 1.00 91.69 157 GLY A CA 1
ATOM 1199 C C . GLY A 1 157 ? 19.206 12.149 -0.913 1.00 91.69 157 GLY A C 1
ATOM 1200 O O . GLY A 1 157 ? 18.845 11.035 -1.299 1.00 91.69 157 GLY A O 1
ATOM 1201 N N . SER A 1 158 ? 18.953 13.277 -1.582 1.00 95.25 158 SER A N 1
ATOM 1202 C CA . SER A 1 158 ? 18.302 13.324 -2.890 1.00 95.25 158 SER A CA 1
ATOM 1203 C C . SER A 1 158 ? 19.334 13.371 -4.018 1.00 95.25 158 SER A C 1
ATOM 1205 O O . SER A 1 158 ? 20.174 14.270 -4.049 1.00 95.25 158 SER A O 1
ATOM 1207 N N . VAL A 1 159 ? 19.201 12.484 -4.999 1.00 93.00 159 VAL A N 1
ATOM 1208 C CA . VAL A 1 159 ? 20.011 12.438 -6.224 1.00 93.00 159 VAL A CA 1
ATOM 1209 C C . VAL A 1 159 ? 19.139 12.823 -7.416 1.00 93.00 159 VAL A C 1
ATOM 1211 O O . VAL A 1 159 ? 17.991 12.398 -7.507 1.00 93.00 159 VAL A O 1
ATOM 1214 N N . VAL A 1 160 ? 19.651 13.641 -8.336 1.00 93.88 160 VAL A N 1
ATOM 1215 C CA . VAL A 1 160 ? 18.983 13.881 -9.626 1.00 93.88 160 VAL A CA 1
ATOM 1216 C C . VAL A 1 160 ? 19.349 12.726 -10.547 1.00 93.88 160 VAL A C 1
ATOM 1218 O O . VAL A 1 160 ? 20.527 12.546 -10.836 1.00 93.88 160 VAL A O 1
ATOM 1221 N N . TYR A 1 161 ? 18.362 11.948 -10.987 1.00 91.44 161 TYR A N 1
ATOM 1222 C CA . TYR A 1 161 ? 18.610 10.791 -11.853 1.00 91.44 161 TYR A CA 1
ATOM 1223 C C . TYR A 1 161 ? 18.311 11.080 -13.324 1.00 91.44 161 TYR A C 1
ATOM 1225 O O . TYR A 1 161 ? 18.795 10.366 -14.187 1.00 91.44 161 TYR A O 1
ATOM 1233 N N . ALA A 1 162 ? 17.531 12.118 -13.637 1.00 91.81 162 ALA A N 1
ATOM 1234 C CA . ALA A 1 162 ? 17.274 12.503 -15.018 1.00 91.81 162 ALA A CA 1
ATOM 1235 C C . ALA A 1 162 ? 16.862 13.971 -15.148 1.00 91.81 162 ALA A C 1
ATOM 1237 O O . ALA A 1 162 ? 16.290 14.575 -14.239 1.00 91.81 162 ALA A O 1
ATOM 1238 N N . HIS A 1 163 ? 17.105 14.517 -16.335 1.00 91.81 163 HIS A N 1
ATOM 1239 C CA . HIS A 1 163 ? 16.568 15.793 -16.779 1.00 91.81 163 HIS A CA 1
ATOM 1240 C C . HIS A 1 163 ? 15.606 15.558 -17.949 1.00 91.81 163 HIS A C 1
ATOM 1242 O O . HIS A 1 163 ? 15.923 14.812 -18.877 1.00 91.81 163 HIS A O 1
ATOM 1248 N N . VAL A 1 164 ? 14.414 16.153 -17.889 1.00 90.75 164 VAL A N 1
ATOM 1249 C CA . VAL A 1 164 ? 13.316 15.908 -18.838 1.00 90.75 164 VAL A CA 1
ATOM 1250 C C . VAL A 1 164 ? 12.565 17.193 -19.200 1.00 90.75 164 VAL A C 1
ATOM 1252 O O . VAL A 1 164 ? 12.702 18.229 -18.547 1.00 90.75 164 VAL A O 1
ATOM 1255 N N . GLY A 1 165 ? 11.723 17.108 -20.233 1.00 84.19 165 GLY A N 1
ATOM 1256 C CA . GLY A 1 165 ? 10.950 18.235 -20.759 1.00 84.19 165 GLY A CA 1
ATOM 1257 C C . GLY A 1 165 ? 11.735 19.084 -21.762 1.00 84.19 165 GLY A C 1
ATOM 1258 O O . GLY A 1 165 ? 12.872 18.761 -22.104 1.00 84.19 165 GLY A O 1
ATOM 1259 N N . SER A 1 166 ? 11.113 20.166 -22.242 1.00 78.25 166 SER A N 1
ATOM 1260 C CA . SER A 1 166 ? 11.762 21.101 -23.168 1.00 78.25 166 SER A CA 1
ATOM 1261 C C . SER A 1 166 ? 13.045 21.644 -22.541 1.00 78.25 166 SER A C 1
ATOM 1263 O O . SER A 1 166 ? 13.028 22.102 -21.396 1.00 78.25 166 SER A O 1
ATOM 1265 N N . ASN A 1 167 ? 14.153 21.561 -23.276 1.00 78.44 167 ASN A N 1
ATOM 1266 C CA . ASN A 1 167 ? 15.487 21.986 -22.839 1.00 78.44 167 ASN A CA 1
ATOM 1267 C C . ASN A 1 167 ? 15.970 21.329 -21.531 1.00 78.44 167 ASN A C 1
ATOM 1269 O O . ASN A 1 167 ? 16.743 21.938 -20.794 1.00 78.44 167 ASN A O 1
ATOM 1273 N N . SER A 1 168 ? 15.514 20.111 -21.203 1.00 79.88 168 SER A N 1
ATOM 1274 C CA . SER A 1 168 ? 15.973 19.378 -20.007 1.00 79.88 168 SER A CA 1
ATOM 1275 C C . SER A 1 168 ? 15.739 20.139 -18.685 1.00 79.88 168 SER A C 1
ATOM 1277 O O . SER A 1 168 ? 16.460 19.962 -17.699 1.00 79.88 168 SER A O 1
ATOM 1279 N N . ALA A 1 169 ? 14.711 20.996 -18.654 1.00 85.12 169 ALA A N 1
ATOM 1280 C CA . ALA A 1 169 ? 14.456 21.921 -17.550 1.00 85.12 169 ALA A CA 1
ATOM 1281 C C . ALA A 1 169 ? 13.915 21.244 -16.276 1.00 85.12 169 ALA A C 1
ATOM 1283 O O . ALA A 1 169 ? 14.112 21.743 -15.166 1.00 85.12 169 ALA A O 1
ATOM 1284 N N . THR A 1 170 ? 13.221 20.109 -16.402 1.00 90.38 170 THR A N 1
ATOM 1285 C CA . THR A 1 170 ? 12.630 19.412 -15.251 1.00 90.38 170 THR A CA 1
ATOM 1286 C C . THR A 1 170 ? 13.602 18.376 -14.706 1.00 90.38 170 THR A C 1
ATOM 1288 O O . THR A 1 170 ? 13.969 17.437 -15.404 1.00 90.38 170 THR A O 1
ATOM 1291 N N . ARG A 1 171 ? 13.989 18.519 -13.436 1.00 93.12 171 ARG A N 1
ATOM 1292 C CA . ARG A 1 171 ? 14.856 17.563 -12.731 1.00 93.12 171 ARG A CA 1
ATOM 1293 C C . ARG A 1 171 ? 14.021 16.484 -12.054 1.00 93.12 171 ARG A C 1
ATOM 1295 O O . ARG A 1 171 ? 13.268 16.801 -11.135 1.00 93.12 171 ARG A O 1
ATOM 1302 N N . LEU A 1 172 ? 14.208 15.234 -12.455 1.00 95.06 172 LEU A N 1
ATOM 1303 C CA . LEU A 1 172 ? 13.670 14.073 -11.755 1.00 95.06 172 LEU A CA 1
ATOM 1304 C C . LEU A 1 172 ? 14.656 13.638 -10.677 1.00 95.06 172 LEU A C 1
ATOM 1306 O O . LEU A 1 172 ? 15.856 13.495 -10.929 1.00 95.06 172 LEU A O 1
ATOM 1310 N N . LYS A 1 173 ? 14.151 13.485 -9.455 1.00 95.56 173 LYS A N 1
ATOM 1311 C CA . LYS A 1 173 ? 14.957 13.197 -8.270 1.00 95.56 173 LYS A CA 1
ATOM 1312 C C . LYS A 1 173 ? 14.577 11.857 -7.675 1.00 95.56 173 LYS A C 1
ATOM 1314 O O . LYS A 1 173 ? 13.444 11.416 -7.811 1.00 95.56 173 LYS A O 1
ATOM 1319 N N . MET A 1 174 ? 15.516 11.255 -6.967 1.00 96.19 174 MET A N 1
ATOM 1320 C CA . MET A 1 174 ? 15.289 10.085 -6.142 1.00 96.19 174 MET A CA 1
ATOM 1321 C C . MET A 1 174 ? 15.874 10.296 -4.754 1.00 96.19 174 MET A C 1
ATOM 1323 O O . MET A 1 174 ? 16.913 10.935 -4.624 1.00 96.19 174 MET A O 1
ATOM 1327 N N . ASP A 1 175 ? 15.203 9.780 -3.734 1.00 97.00 175 ASP A N 1
ATOM 1328 C CA . ASP A 1 175 ? 15.715 9.729 -2.370 1.00 97.00 175 ASP A CA 1
ATOM 1329 C C . ASP A 1 175 ? 16.216 8.316 -2.094 1.00 97.00 175 ASP A C 1
ATOM 1331 O O . ASP A 1 175 ? 15.534 7.334 -2.402 1.00 97.00 175 ASP A O 1
ATOM 1335 N N . VAL A 1 176 ? 17.417 8.219 -1.529 1.00 97.06 176 VAL A N 1
ATOM 1336 C CA . VAL A 1 176 ? 18.089 6.938 -1.308 1.00 97.06 176 VAL A CA 1
ATOM 1337 C C . VAL A 1 176 ? 18.092 6.618 0.180 1.00 97.06 176 VAL A C 1
ATOM 1339 O O . VAL A 1 176 ? 18.549 7.415 0.998 1.00 97.06 176 VAL A O 1
ATOM 1342 N N . TYR A 1 177 ? 17.603 5.436 0.535 1.00 97.88 177 TYR A N 1
ATOM 1343 C CA . TYR A 1 177 ? 17.575 4.927 1.900 1.00 97.88 177 TYR A CA 1
ATOM 1344 C C . TYR A 1 177 ? 18.479 3.703 2.008 1.00 97.88 177 TYR A C 1
ATOM 1346 O O . TYR A 1 177 ? 18.468 2.825 1.145 1.00 97.88 177 TYR A O 1
ATOM 1354 N N . ARG A 1 178 ? 19.251 3.630 3.092 1.00 97.44 178 ARG A N 1
ATOM 1355 C CA . ARG A 1 178 ? 20.084 2.463 3.404 1.00 97.44 178 ARG A CA 1
ATOM 1356 C C . ARG A 1 178 ? 20.211 2.247 4.901 1.00 97.44 178 ARG A C 1
ATOM 1358 O O . ARG A 1 178 ? 20.099 3.195 5.684 1.00 97.44 178 ARG A O 1
ATOM 1365 N N . HIS A 1 179 ? 20.509 1.012 5.283 1.00 98.12 179 HIS A N 1
ATOM 1366 C CA . HIS A 1 179 ? 21.074 0.725 6.594 1.00 98.12 179 HIS A CA 1
ATOM 1367 C C . HIS A 1 179 ? 22.554 1.137 6.648 1.00 98.12 179 HIS A C 1
ATOM 1369 O O . HIS A 1 179 ? 23.258 1.093 5.636 1.00 98.12 179 HIS A O 1
ATOM 1375 N N . ARG A 1 180 ? 23.042 1.531 7.829 1.00 96.75 180 ARG A N 1
ATOM 1376 C CA . ARG A 1 180 ? 24.452 1.909 8.045 1.00 96.75 180 ARG A CA 1
ATOM 1377 C C . ARG A 1 180 ? 25.443 0.784 7.724 1.00 96.75 180 ARG A C 1
ATOM 1379 O O . ARG A 1 180 ? 26.536 1.078 7.262 1.00 96.75 180 ARG A O 1
ATOM 1386 N N . ASP A 1 181 ? 25.016 -0.466 7.899 1.00 95.94 181 ASP A N 1
ATOM 1387 C CA . ASP A 1 181 ? 25.835 -1.672 7.695 1.00 95.94 181 ASP A CA 1
ATOM 1388 C C . ASP A 1 181 ? 25.611 -2.320 6.315 1.00 95.94 181 ASP A C 1
ATOM 1390 O O . ASP A 1 181 ? 25.865 -3.512 6.128 1.00 95.94 181 ASP A O 1
ATOM 1394 N N . ILE A 1 182 ? 25.079 -1.560 5.346 1.00 95.62 182 ILE A N 1
ATOM 1395 C CA . ILE A 1 182 ? 24.864 -2.061 3.985 1.00 95.62 182 ILE A CA 1
ATOM 1396 C C . ILE A 1 182 ? 26.185 -2.541 3.370 1.00 95.62 182 ILE A C 1
ATOM 1398 O O . ILE A 1 182 ? 27.213 -1.868 3.466 1.00 95.62 182 ILE A O 1
ATOM 1402 N N . GLN A 1 183 ? 26.151 -3.704 2.725 1.00 93.62 183 GLN A N 1
ATOM 1403 C CA . GLN A 1 183 ? 27.328 -4.296 2.095 1.00 93.62 183 GLN A CA 1
ATOM 1404 C C . GLN A 1 183 ? 27.504 -3.789 0.653 1.00 93.62 183 GLN A C 1
ATOM 1406 O O . GLN A 1 183 ? 26.511 -3.491 -0.020 1.00 93.62 183 GLN A O 1
ATOM 1411 N N . PRO A 1 184 ? 28.744 -3.707 0.136 1.00 91.31 184 PRO A N 1
ATOM 1412 C CA . PRO A 1 184 ? 28.979 -3.488 -1.289 1.00 91.31 184 PRO A CA 1
ATOM 1413 C C . PRO A 1 184 ? 28.261 -4.543 -2.144 1.00 91.31 184 PRO A C 1
ATOM 1415 O O . PRO A 1 184 ? 28.212 -5.716 -1.781 1.00 91.31 184 PRO A O 1
ATOM 1418 N N . GLY A 1 185 ? 27.693 -4.129 -3.280 1.00 87.12 185 GLY A N 1
ATOM 1419 C CA . GLY A 1 185 ? 26.914 -5.025 -4.146 1.00 87.12 185 GLY A CA 1
ATOM 1420 C C . GLY A 1 185 ? 25.518 -5.370 -3.612 1.00 87.12 185 GLY A C 1
ATOM 1421 O O . GLY A 1 185 ? 24.898 -6.313 -4.101 1.00 87.12 185 GLY A O 1
ATOM 1422 N N . ALA A 1 186 ? 25.019 -4.627 -2.616 1.00 91.94 186 ALA A N 1
ATOM 1423 C CA . ALA A 1 186 ? 23.651 -4.765 -2.137 1.00 91.94 186 ALA A CA 1
ATOM 1424 C C . ALA A 1 186 ? 22.623 -4.608 -3.278 1.00 91.94 186 ALA A C 1
ATOM 1426 O O . ALA A 1 186 ? 22.799 -3.770 -4.167 1.00 91.94 186 ALA A O 1
ATOM 1427 N N . PRO A 1 187 ? 21.531 -5.388 -3.246 1.00 93.69 187 PRO A N 1
ATOM 1428 C CA . PRO A 1 187 ? 20.467 -5.305 -4.236 1.00 93.69 187 PRO A CA 1
ATOM 1429 C C . PRO A 1 187 ? 19.717 -3.974 -4.113 1.00 93.69 187 PRO A C 1
ATOM 1431 O O . PRO A 1 187 ? 19.640 -3.375 -3.036 1.00 93.69 187 PRO A O 1
ATOM 1434 N N . ILE A 1 188 ? 19.135 -3.525 -5.224 1.00 94.31 188 ILE A N 1
ATOM 1435 C CA . ILE A 1 188 ? 18.382 -2.272 -5.289 1.00 94.31 188 ILE A CA 1
ATOM 1436 C C . ILE A 1 188 ? 16.886 -2.573 -5.241 1.00 94.31 188 ILE A C 1
ATOM 1438 O O . ILE A 1 188 ? 16.375 -3.368 -6.028 1.00 94.31 188 ILE A O 1
ATOM 1442 N N . PHE A 1 189 ? 16.176 -1.893 -4.344 1.00 97.19 189 PHE A N 1
ATOM 1443 C CA . PHE A 1 189 ? 14.720 -1.840 -4.330 1.00 97.19 189 PHE A CA 1
ATOM 1444 C C . PHE A 1 189 ? 14.272 -0.481 -4.871 1.00 97.19 189 PHE A C 1
ATOM 1446 O O . PHE A 1 189 ? 14.390 0.541 -4.193 1.00 97.19 189 PHE A O 1
ATOM 1453 N N . LEU A 1 190 ? 13.776 -0.459 -6.107 1.00 96.69 190 LEU A N 1
ATOM 1454 C CA . LEU A 1 190 ? 13.233 0.745 -6.729 1.00 96.69 190 LEU A CA 1
ATOM 1455 C C . LEU A 1 190 ? 11.753 0.890 -6.359 1.00 96.69 190 LEU A C 1
ATOM 1457 O O . LEU A 1 190 ? 10.929 0.072 -6.760 1.00 96.69 190 LEU A O 1
ATOM 1461 N N . TYR A 1 191 ? 11.410 1.940 -5.618 1.00 97.62 191 TYR A N 1
ATOM 1462 C CA . TYR A 1 191 ? 10.035 2.246 -5.244 1.00 97.62 191 TYR A CA 1
ATOM 1463 C C . TYR A 1 191 ? 9.465 3.376 -6.106 1.00 97.62 191 TYR A C 1
ATOM 1465 O O . TYR A 1 191 ? 10.005 4.487 -6.146 1.00 97.62 191 TYR A O 1
ATOM 1473 N N . ILE A 1 192 ? 8.328 3.096 -6.742 1.00 96.88 192 ILE A N 1
ATOM 1474 C CA . ILE A 1 192 ? 7.553 4.046 -7.543 1.00 96.88 192 ILE A CA 1
ATOM 1475 C C . ILE A 1 192 ? 6.313 4.419 -6.734 1.00 96.88 192 ILE A C 1
ATOM 1477 O O . ILE A 1 192 ? 5.509 3.553 -6.392 1.00 96.88 192 ILE A O 1
ATOM 1481 N N . HIS A 1 193 ? 6.166 5.698 -6.388 1.00 95.88 193 HIS A N 1
ATOM 1482 C CA . HIS A 1 193 ? 5.050 6.125 -5.548 1.00 95.88 193 HIS A CA 1
ATOM 1483 C C . HIS A 1 193 ? 3.707 6.045 -6.286 1.00 95.88 193 HIS A C 1
ATOM 1485 O O . HIS A 1 193 ? 3.622 6.295 -7.489 1.00 95.88 193 HIS A O 1
ATOM 1491 N N . GLY A 1 194 ? 2.644 5.747 -5.536 1.00 92.81 194 GLY A N 1
ATOM 1492 C CA . GLY A 1 194 ? 1.264 5.864 -6.008 1.00 92.81 194 GLY A CA 1
ATOM 1493 C C . GLY A 1 194 ? 0.776 7.318 -6.061 1.00 92.81 194 GLY A C 1
ATOM 1494 O O . GLY A 1 194 ? 1.551 8.257 -5.879 1.00 92.81 194 GLY A O 1
ATOM 1495 N N . GLY A 1 195 ? -0.530 7.499 -6.273 1.00 92.19 195 GLY A N 1
ATOM 1496 C CA . GLY A 1 195 ? -1.167 8.821 -6.384 1.00 92.19 195 GLY A CA 1
ATOM 1497 C C . GLY A 1 195 ? -1.893 9.058 -7.709 1.00 92.19 195 GLY A C 1
ATOM 1498 O O . GLY A 1 195 ? -1.942 10.187 -8.198 1.00 92.19 195 GLY A O 1
ATOM 1499 N N . ALA A 1 196 ? -2.430 7.991 -8.314 1.00 93.06 196 ALA A N 1
ATOM 1500 C CA . ALA A 1 196 ? -3.234 8.036 -9.539 1.00 93.06 196 ALA A CA 1
ATOM 1501 C C . ALA A 1 196 ? -2.586 8.828 -10.696 1.00 93.06 196 ALA A C 1
ATOM 1503 O O . ALA A 1 196 ? -3.287 9.449 -11.491 1.00 93.06 196 ALA A O 1
ATOM 1504 N N . TRP A 1 197 ? -1.248 8.844 -10.759 1.00 96.38 197 TRP A N 1
ATOM 1505 C CA . TRP A 1 197 ? -0.437 9.613 -11.715 1.00 96.38 197 TRP A CA 1
ATOM 1506 C C . TRP A 1 197 ? -0.562 11.145 -11.636 1.00 96.38 197 TRP A C 1
ATOM 1508 O O . TRP A 1 197 ? 0.042 11.846 -12.448 1.00 96.38 197 TRP A O 1
ATOM 1518 N N . VAL A 1 198 ? -1.313 11.682 -10.671 1.00 95.94 198 VAL A N 1
ATOM 1519 C CA . VAL A 1 198 ? -1.621 13.121 -10.535 1.00 95.94 198 VAL A CA 1
ATOM 1520 C C . VAL A 1 198 ? -1.066 13.741 -9.256 1.00 95.94 198 VAL A C 1
ATOM 1522 O O . VAL A 1 198 ? -0.984 14.962 -9.143 1.00 95.94 198 VAL A O 1
ATOM 1525 N N . MET A 1 199 ? -0.693 12.914 -8.282 1.00 94.44 199 MET A N 1
ATOM 1526 C CA . MET A 1 199 ? -0.156 13.340 -6.994 1.00 94.44 199 MET A CA 1
ATOM 1527 C C . MET A 1 199 ? 0.904 12.357 -6.491 1.00 94.44 199 MET A C 1
ATOM 1529 O O . MET A 1 199 ? 1.122 11.302 -7.084 1.00 94.44 199 MET A O 1
ATOM 1533 N N . GLY A 1 200 ? 1.527 12.705 -5.368 1.00 93.12 200 GLY A N 1
ATOM 1534 C CA . GLY A 1 200 ? 2.597 11.928 -4.753 1.00 93.12 200 GLY A CA 1
ATOM 1535 C C . GLY A 1 200 ? 3.979 12.477 -5.092 1.00 93.12 200 GLY A C 1
ATOM 1536 O O . GLY A 1 200 ? 4.154 13.244 -6.037 1.00 93.12 200 GLY A O 1
ATOM 1537 N N . ASP A 1 201 ? 4.942 12.116 -4.254 1.00 95.19 201 ASP A N 1
ATOM 1538 C CA . ASP A 1 201 ? 6.350 12.437 -4.428 1.00 95.19 201 ASP A CA 1
ATOM 1539 C C . ASP A 1 201 ? 7.213 11.419 -3.673 1.00 95.19 201 ASP A C 1
ATOM 1541 O O . ASP A 1 201 ? 6.739 10.664 -2.814 1.00 95.19 201 ASP A O 1
ATOM 1545 N N . ARG A 1 202 ? 8.516 11.436 -3.944 1.00 95.31 202 ARG A N 1
ATOM 1546 C CA . ARG A 1 202 ? 9.498 10.582 -3.265 1.00 95.31 202 ARG A CA 1
ATOM 1547 C C . ARG A 1 202 ? 9.698 10.875 -1.772 1.00 95.31 202 ARG A C 1
ATOM 1549 O O . ARG A 1 202 ? 10.379 10.112 -1.097 1.00 95.31 202 ARG A O 1
ATOM 1556 N N . LYS A 1 203 ? 9.196 11.997 -1.240 1.00 95.06 203 LYS A N 1
ATOM 1557 C CA . LYS A 1 203 ? 9.434 12.405 0.162 1.00 95.06 203 LYS A CA 1
ATOM 1558 C C . LYS A 1 203 ? 8.451 11.739 1.122 1.00 95.06 203 LYS A C 1
ATOM 1560 O O . LYS A 1 203 ? 8.728 11.635 2.325 1.00 95.06 203 LYS A O 1
ATOM 1565 N N . ASN A 1 204 ? 7.315 11.284 0.597 1.00 93.38 204 ASN A N 1
ATOM 1566 C CA . ASN A 1 204 ? 6.242 10.654 1.357 1.00 93.38 204 ASN A CA 1
ATOM 1567 C C . ASN A 1 204 ? 5.947 9.216 0.880 1.00 93.38 204 ASN A C 1
ATOM 1569 O O . ASN A 1 204 ? 4.797 8.909 0.567 1.00 93.38 204 ASN A O 1
ATOM 1573 N N . PRO A 1 205 ? 6.945 8.311 0.827 1.00 95.31 205 PRO A N 1
ATOM 1574 C CA . PRO A 1 205 ? 6.691 6.902 0.546 1.00 95.31 205 PRO A CA 1
ATOM 1575 C C . PRO A 1 205 ? 6.061 6.213 1.775 1.00 95.31 205 PRO A C 1
ATOM 1577 O O . PRO A 1 205 ? 6.075 6.789 2.871 1.00 95.31 205 PRO A O 1
ATOM 1580 N N . PRO A 1 206 ? 5.571 4.965 1.657 1.00 96.25 206 PRO A N 1
ATOM 1581 C CA . PRO A 1 206 ? 5.183 4.135 2.796 1.00 96.25 206 PRO A CA 1
ATOM 1582 C C . PRO A 1 206 ? 6.427 3.783 3.624 1.00 96.25 206 PRO A C 1
ATOM 1584 O O . PRO A 1 206 ? 7.050 2.731 3.473 1.00 96.25 206 PRO A O 1
ATOM 1587 N N . ARG A 1 207 ? 6.827 4.712 4.498 1.00 96.25 207 ARG A N 1
ATOM 1588 C CA . ARG A 1 207 ? 8.087 4.655 5.249 1.00 96.25 207 ARG A CA 1
ATOM 1589 C C . ARG A 1 207 ? 8.291 3.365 6.058 1.00 96.25 207 ARG A C 1
ATOM 1591 O O . ARG A 1 207 ? 9.443 2.944 6.107 1.00 96.25 207 ARG A O 1
ATOM 1598 N N . PRO A 1 208 ? 7.267 2.716 6.658 1.00 97.44 208 PRO A N 1
ATOM 1599 C CA . PRO A 1 208 ? 7.452 1.409 7.293 1.00 97.44 208 PRO A CA 1
ATOM 1600 C C . PRO A 1 208 ? 8.073 0.378 6.342 1.00 97.44 208 PRO A C 1
ATOM 1602 O O . PRO A 1 208 ? 9.121 -0.174 6.663 1.00 97.44 208 PRO A O 1
ATOM 1605 N N . LEU A 1 209 ? 7.514 0.219 5.137 1.00 98.19 209 LEU A N 1
ATOM 1606 C CA . LEU A 1 209 ? 8.043 -0.698 4.125 1.00 98.19 209 LEU A CA 1
ATOM 1607 C C . LEU A 1 209 ? 9.458 -0.298 3.687 1.00 98.19 209 LEU A C 1
ATOM 1609 O O . LEU A 1 209 ? 10.359 -1.132 3.686 1.00 98.19 209 LEU A O 1
ATOM 1613 N N . ILE A 1 210 ? 9.669 0.983 3.362 1.00 98.19 210 ILE A N 1
ATOM 1614 C CA . ILE A 1 210 ? 10.985 1.496 2.941 1.00 98.19 210 ILE A CA 1
ATOM 1615 C C . ILE A 1 210 ? 12.055 1.198 3.995 1.00 98.19 210 ILE A C 1
ATOM 1617 O O . ILE A 1 210 ? 13.150 0.748 3.660 1.00 98.19 210 ILE A O 1
ATOM 1621 N N . HIS A 1 211 ? 11.740 1.413 5.273 1.00 98.31 211 HIS A N 1
ATOM 1622 C CA . HIS A 1 211 ? 12.677 1.147 6.356 1.00 98.31 211 HIS A CA 1
ATOM 1623 C C . HIS A 1 211 ? 12.903 -0.350 6.585 1.00 98.31 211 HIS A C 1
ATOM 1625 O O . HIS A 1 211 ? 14.035 -0.734 6.859 1.00 98.31 211 HIS A O 1
ATOM 1631 N N . GLN A 1 212 ? 11.878 -1.196 6.441 1.00 98.00 212 GLN A N 1
ATOM 1632 C CA . GLN A 1 212 ? 12.023 -2.652 6.553 1.00 98.00 212 GLN A CA 1
ATOM 1633 C C . GLN A 1 212 ? 12.938 -3.219 5.470 1.00 98.00 212 GLN A C 1
ATOM 1635 O O . GLN A 1 212 ? 13.840 -3.996 5.780 1.00 98.00 212 GLN A O 1
ATOM 1640 N N . VAL A 1 213 ? 12.755 -2.788 4.222 1.00 98.50 213 VAL A N 1
ATOM 1641 C CA . VAL A 1 213 ? 13.585 -3.239 3.098 1.00 98.50 213 VAL A CA 1
ATOM 1642 C C . VAL A 1 213 ? 15.013 -2.697 3.226 1.00 98.50 213 VAL A C 1
ATOM 1644 O O . VAL A 1 213 ? 15.975 -3.439 3.044 1.00 98.50 213 VAL A O 1
ATOM 1647 N N . ALA A 1 214 ? 15.189 -1.440 3.645 1.00 98.38 214 ALA A N 1
ATOM 1648 C CA . ALA A 1 214 ? 16.523 -0.908 3.921 1.00 98.38 214 ALA A CA 1
ATOM 1649 C C . ALA A 1 214 ? 17.219 -1.653 5.077 1.00 98.38 214 ALA A C 1
ATOM 1651 O O . ALA A 1 214 ? 18.410 -1.941 4.984 1.00 98.38 214 ALA A O 1
ATOM 1652 N N . ALA A 1 215 ? 16.486 -2.004 6.141 1.00 97.75 215 ALA A N 1
ATOM 1653 C CA . ALA A 1 215 ? 16.994 -2.784 7.273 1.00 97.75 215 ALA A CA 1
ATOM 1654 C C . ALA A 1 215 ? 17.341 -4.237 6.901 1.00 97.75 215 ALA A C 1
ATOM 1656 O O . ALA A 1 215 ? 18.230 -4.814 7.521 1.00 97.75 215 ALA A O 1
ATOM 1657 N N . LEU A 1 216 ? 16.699 -4.806 5.871 1.00 97.19 216 LEU A N 1
ATOM 1658 C CA . LEU A 1 216 ? 17.086 -6.090 5.267 1.00 97.19 216 LEU A CA 1
ATOM 1659 C C . LEU A 1 216 ? 18.466 -6.019 4.580 1.00 97.19 216 LEU A C 1
ATOM 1661 O O . LEU A 1 216 ? 19.061 -7.049 4.286 1.00 97.19 216 LEU A O 1
ATOM 1665 N N . GLY A 1 217 ? 18.991 -4.814 4.331 1.00 97.38 217 GLY A N 1
ATOM 1666 C CA . GLY A 1 217 ? 20.284 -4.594 3.679 1.00 97.38 217 GLY A CA 1
ATOM 1667 C C . GLY A 1 217 ? 20.180 -4.238 2.196 1.00 97.38 217 GLY A C 1
ATOM 1668 O O . GLY A 1 217 ? 21.189 -4.269 1.497 1.00 97.38 217 GLY A O 1
ATOM 1669 N N . TRP A 1 218 ? 18.987 -3.888 1.711 1.00 97.38 218 TRP A N 1
ATOM 1670 C CA . TRP A 1 218 ? 18.781 -3.408 0.345 1.00 97.38 218 TRP A CA 1
ATOM 1671 C C . TRP A 1 218 ? 19.031 -1.900 0.252 1.00 97.38 218 TRP A C 1
ATOM 1673 O O . TRP A 1 218 ? 18.754 -1.144 1.188 1.00 97.38 218 TRP A O 1
ATOM 1683 N N . LEU A 1 219 ? 19.514 -1.443 -0.904 1.00 96.88 219 LEU A N 1
ATOM 1684 C CA . LEU A 1 219 ? 19.551 -0.023 -1.239 1.00 96.88 219 LEU A CA 1
ATOM 1685 C C . LEU A 1 219 ? 18.180 0.375 -1.789 1.00 96.88 219 LEU A C 1
ATOM 1687 O O . LEU A 1 219 ? 17.786 -0.075 -2.863 1.00 96.88 219 LEU A O 1
ATOM 1691 N N . VAL A 1 220 ? 17.437 1.200 -1.060 1.00 98.06 220 VAL A N 1
ATOM 1692 C CA . VAL A 1 220 ? 16.082 1.583 -1.466 1.00 98.06 220 VAL A CA 1
ATOM 1693 C C . VAL A 1 220 ? 16.115 2.937 -2.168 1.00 98.06 220 VAL A C 1
ATOM 1695 O O . VAL A 1 220 ? 16.504 3.937 -1.569 1.00 98.06 220 VAL A O 1
ATOM 1698 N N . CYS A 1 221 ? 15.667 2.978 -3.419 1.00 97.06 221 CYS A N 1
ATOM 1699 C CA . CYS A 1 221 ? 15.598 4.187 -4.235 1.00 97.06 221 CYS A CA 1
ATOM 1700 C C . CYS A 1 221 ? 14.135 4.570 -4.461 1.00 97.06 221 CYS A C 1
ATOM 1702 O O . CYS A 1 221 ? 13.399 3.850 -5.130 1.00 97.06 221 CYS A O 1
ATOM 1704 N N . VAL A 1 222 ? 13.708 5.707 -3.919 1.00 98.00 222 VAL A N 1
ATOM 1705 C CA . VAL A 1 222 ? 12.345 6.234 -4.068 1.00 98.00 222 VAL A CA 1
ATOM 1706 C C . VAL A 1 222 ? 12.375 7.340 -5.116 1.00 98.00 222 VAL A C 1
ATOM 1708 O O . VAL A 1 222 ? 13.040 8.350 -4.895 1.00 98.00 222 VAL A O 1
ATOM 1711 N N . ILE A 1 223 ? 11.690 7.179 -6.248 1.00 97.12 223 ILE A N 1
ATOM 1712 C CA . ILE A 1 223 ? 11.811 8.107 -7.388 1.00 97.12 223 ILE A CA 1
ATOM 1713 C C . ILE A 1 223 ? 10.624 9.068 -7.522 1.00 97.12 223 ILE A C 1
ATOM 1715 O O . ILE A 1 223 ? 9.488 8.698 -7.248 1.00 97.12 223 ILE A O 1
ATOM 1719 N N . ASP A 1 224 ? 10.889 10.286 -7.997 1.00 96.94 224 ASP A N 1
ATOM 1720 C CA . ASP A 1 224 ? 9.888 11.189 -8.576 1.00 96.94 224 ASP A CA 1
ATOM 1721 C C . ASP A 1 224 ? 9.705 10.870 -10.073 1.00 96.94 224 ASP A C 1
ATOM 1723 O O . ASP A 1 224 ? 10.664 10.506 -10.752 1.00 96.94 224 ASP A O 1
ATOM 1727 N N . TYR A 1 225 ? 8.512 11.103 -10.616 1.00 96.81 225 TYR A N 1
ATOM 1728 C CA . TYR A 1 225 ? 8.213 11.116 -12.057 1.00 96.81 225 TYR A CA 1
ATOM 1729 C C . TYR A 1 225 ? 7.284 12.299 -12.383 1.00 96.81 225 TYR A C 1
ATOM 1731 O O . TYR A 1 225 ? 6.680 12.887 -11.481 1.00 96.81 225 TYR A O 1
ATOM 1739 N N . ARG A 1 226 ? 7.171 12.719 -13.653 1.00 96.62 226 ARG A N 1
ATOM 1740 C CA . ARG A 1 226 ? 6.252 13.821 -14.007 1.00 96.62 226 ARG A CA 1
ATOM 1741 C C . ARG A 1 226 ? 4.796 13.403 -13.815 1.00 96.62 226 ARG A C 1
ATOM 1743 O O . ARG A 1 226 ? 4.428 12.293 -14.164 1.00 96.62 226 ARG A O 1
ATOM 1750 N N . LEU A 1 227 ? 3.967 14.324 -13.325 1.00 97.31 227 LEU A N 1
ATOM 1751 C CA . LEU A 1 227 ? 2.558 14.078 -13.005 1.00 97.31 227 LEU A CA 1
ATOM 1752 C C . LEU A 1 227 ? 1.604 14.652 -14.059 1.00 97.31 227 LEU A C 1
ATOM 1754 O O . LEU A 1 227 ? 1.858 15.692 -14.676 1.00 97.31 227 LEU A O 1
ATOM 1758 N N . SER A 1 228 ? 0.461 13.998 -14.213 1.00 97.19 228 SER A N 1
ATOM 1759 C CA . SER A 1 228 ? -0.688 14.505 -14.959 1.00 97.19 228 SER A CA 1
ATOM 1760 C C . SER A 1 228 ? -1.364 15.667 -14.213 1.00 97.19 228 SER A C 1
ATOM 1762 O O . SER A 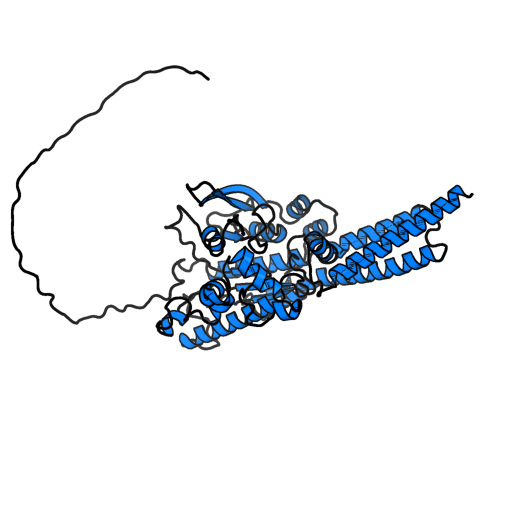1 228 ? -1.254 15.759 -12.991 1.00 97.19 228 SER A O 1
ATOM 1764 N N . PRO A 1 229 ? -2.058 16.586 -14.913 1.00 95.94 229 PRO A N 1
ATOM 1765 C CA . PRO A 1 229 ? -2.288 16.623 -16.361 1.00 95.94 229 PRO A CA 1
ATOM 1766 C C . PRO A 1 229 ? -1.147 17.277 -17.163 1.00 95.94 229 PRO A C 1
ATOM 1768 O O . PRO A 1 229 ? -1.278 17.458 -18.367 1.00 95.94 229 PRO A O 1
ATOM 1771 N N . LYS A 1 230 ? -0.015 17.642 -16.541 1.00 95.38 230 LYS A N 1
ATOM 1772 C CA . LYS A 1 230 ? 1.103 18.286 -17.266 1.00 95.38 230 LYS A CA 1
ATOM 1773 C C . LYS A 1 230 ? 1.756 17.363 -18.294 1.00 95.38 230 LYS A C 1
ATOM 1775 O O . LYS A 1 230 ? 2.332 17.839 -19.265 1.00 95.38 230 LYS A O 1
ATOM 1780 N N . VAL A 1 231 ? 1.688 16.056 -18.061 1.00 95.62 231 VAL A N 1
ATOM 1781 C CA . VAL A 1 231 ? 2.076 15.024 -19.022 1.00 95.62 231 VAL A CA 1
ATOM 1782 C C . VAL A 1 231 ? 0.975 13.974 -19.140 1.00 95.62 231 VAL A C 1
ATOM 1784 O O . VAL A 1 231 ? 0.254 13.707 -18.174 1.00 95.62 231 VAL A O 1
ATOM 1787 N N . ALA A 1 232 ? 0.876 13.364 -20.316 1.00 96.88 232 ALA A N 1
ATOM 1788 C CA . ALA A 1 232 ? 0.049 12.189 -20.550 1.00 96.88 232 ALA A CA 1
ATOM 1789 C C . ALA A 1 232 ? 0.883 10.908 -20.407 1.00 96.88 232 ALA A C 1
ATOM 1791 O O . ALA A 1 232 ? 2.091 10.894 -20.694 1.00 96.88 232 ALA A O 1
ATOM 1792 N N . PHE A 1 233 ? 0.234 9.818 -20.007 1.00 96.44 233 PHE A N 1
ATOM 1793 C CA . PHE A 1 233 ? 0.806 8.479 -20.107 1.00 96.44 233 PHE A CA 1
ATOM 1794 C C . PHE A 1 233 ? 1.187 8.197 -21.581 1.00 96.44 233 PHE A C 1
ATOM 1796 O O . PHE A 1 233 ? 0.424 8.569 -22.477 1.00 96.44 233 PHE A O 1
ATOM 1803 N N . PRO A 1 234 ? 2.355 7.592 -21.888 1.00 95.69 234 PRO A N 1
ATOM 1804 C CA . PRO A 1 234 ? 3.270 6.852 -21.010 1.00 95.69 234 PRO A CA 1
ATOM 1805 C C . PRO A 1 234 ? 4.442 7.670 -20.441 1.00 95.69 234 PRO A C 1
ATOM 1807 O O . PRO A 1 234 ? 5.435 7.081 -20.019 1.00 95.69 234 PRO A O 1
ATOM 1810 N N . SER A 1 235 ? 4.380 9.006 -20.420 1.00 96.06 235 SER A N 1
ATOM 1811 C CA . SER A 1 235 ? 5.512 9.834 -19.958 1.00 96.06 235 SER A CA 1
ATOM 1812 C C . SER A 1 235 ? 5.980 9.471 -18.548 1.00 96.06 235 SER A C 1
ATOM 1814 O O . SER A 1 235 ? 7.181 9.444 -18.302 1.00 96.06 235 SER A O 1
ATOM 1816 N N . HIS A 1 236 ? 5.050 9.143 -17.649 1.00 95.62 236 HIS A N 1
ATOM 1817 C CA . HIS A 1 236 ? 5.340 8.703 -16.283 1.00 95.62 236 HIS A CA 1
ATOM 1818 C C . HIS A 1 236 ? 6.156 7.409 -16.270 1.00 95.62 236 HIS A C 1
ATOM 1820 O O . HIS A 1 236 ? 7.183 7.333 -15.608 1.00 95.62 236 HIS A O 1
ATOM 1826 N N . LEU A 1 237 ? 5.740 6.420 -17.070 1.00 93.50 237 LEU A N 1
ATOM 1827 C CA . LEU A 1 237 ? 6.439 5.143 -17.216 1.00 93.50 237 LEU A CA 1
ATOM 1828 C C . LEU A 1 237 ? 7.828 5.325 -17.836 1.00 93.50 237 LEU A C 1
ATOM 1830 O O . LEU A 1 237 ? 8.779 4.671 -17.414 1.00 93.50 237 LEU A O 1
ATOM 1834 N N . ILE A 1 238 ? 7.948 6.203 -18.837 1.00 93.94 238 ILE A N 1
ATOM 1835 C CA . ILE A 1 238 ? 9.233 6.543 -19.457 1.00 93.94 238 ILE A CA 1
ATOM 1836 C C . ILE A 1 238 ? 10.156 7.165 -18.411 1.00 93.94 238 ILE A C 1
ATOM 1838 O O . ILE A 1 238 ? 11.300 6.740 -18.294 1.00 93.94 238 ILE A O 1
ATOM 1842 N N . ASP A 1 239 ? 9.662 8.131 -17.639 1.00 95.00 239 ASP A N 1
ATOM 1843 C CA . ASP A 1 239 ? 10.414 8.777 -16.567 1.00 95.00 239 ASP A CA 1
ATOM 1844 C C . ASP A 1 239 ? 10.900 7.751 -15.534 1.00 95.00 239 ASP A C 1
ATOM 1846 O O . ASP A 1 239 ? 12.091 7.722 -15.238 1.00 95.00 239 ASP A O 1
ATOM 1850 N N . SER A 1 240 ? 10.031 6.843 -15.076 1.00 92.75 240 SER A N 1
ATOM 1851 C CA . SER A 1 240 ? 10.393 5.796 -14.111 1.00 92.75 240 SER A CA 1
ATOM 1852 C C . SER A 1 240 ? 11.425 4.786 -14.619 1.00 92.75 240 SER A C 1
ATOM 1854 O O . SER A 1 240 ? 12.100 4.153 -13.813 1.00 92.75 240 SER A O 1
ATOM 1856 N N . LYS A 1 241 ? 11.546 4.617 -15.940 1.00 89.06 241 LYS A N 1
ATOM 1857 C CA . LYS A 1 241 ? 12.513 3.710 -16.576 1.00 89.06 241 LYS A CA 1
ATOM 1858 C C . LYS A 1 241 ? 13.843 4.378 -16.926 1.00 89.06 241 LYS A C 1
ATOM 1860 O O . LYS A 1 241 ? 14.753 3.694 -17.386 1.00 89.06 241 LYS A O 1
ATOM 1865 N N . ARG A 1 242 ? 13.972 5.700 -16.773 1.00 87.19 242 ARG A N 1
ATOM 1866 C CA . ARG A 1 242 ? 15.206 6.412 -17.136 1.00 87.19 242 ARG A CA 1
ATOM 1867 C C . ARG A 1 242 ? 16.348 6.038 -16.192 1.00 87.19 242 ARG A C 1
ATOM 1869 O O . ARG A 1 242 ? 16.242 6.228 -14.986 1.00 87.19 242 ARG A O 1
ATOM 1876 N N . ALA A 1 243 ? 17.465 5.619 -16.777 1.00 75.44 243 ALA A N 1
ATOM 1877 C CA . ALA A 1 243 ? 18.716 5.340 -16.077 1.00 75.44 243 ALA A CA 1
ATOM 1878 C C . ALA A 1 243 ? 19.923 5.881 -16.880 1.00 75.44 243 ALA A C 1
ATOM 1880 O O . ALA A 1 243 ? 20.729 5.098 -17.380 1.00 75.44 243 ALA A O 1
ATOM 1881 N N . PRO A 1 244 ? 20.029 7.211 -17.080 1.00 70.44 244 PRO A N 1
ATOM 1882 C CA . PRO A 1 244 ? 21.112 7.789 -17.873 1.00 70.44 244 PRO A CA 1
ATOM 1883 C C . PRO A 1 244 ? 22.473 7.558 -17.204 1.00 70.44 244 PRO A C 1
ATOM 1885 O O . PRO A 1 244 ? 22.600 7.696 -15.987 1.00 70.44 244 PRO A O 1
ATOM 1888 N N . GLY A 1 245 ? 23.488 7.224 -18.000 1.00 70.12 245 GLY A N 1
ATOM 1889 C CA . GLY A 1 245 ? 24.840 6.897 -17.532 1.00 70.12 245 GLY A CA 1
ATOM 1890 C C . GLY A 1 245 ? 25.009 5.458 -17.028 1.00 70.12 245 GLY A C 1
ATOM 1891 O O . GLY A 1 245 ? 26.118 5.063 -16.670 1.00 70.12 245 GLY A O 1
ATOM 1892 N N . PHE A 1 246 ? 23.931 4.672 -17.011 1.00 71.88 246 PHE A N 1
ATOM 1893 C CA . PHE A 1 246 ? 23.913 3.260 -16.625 1.00 71.88 246 PHE A CA 1
ATOM 1894 C C . PHE A 1 246 ? 23.504 2.359 -17.798 1.00 71.88 246 PHE A C 1
ATOM 1896 O O . PHE A 1 246 ? 23.076 1.232 -17.589 1.00 71.88 246 PHE A O 1
ATOM 1903 N N . GLU A 1 247 ? 23.642 2.823 -19.043 1.00 77.75 247 GLU A N 1
ATOM 1904 C CA . GLU A 1 247 ? 23.203 2.099 -20.248 1.00 77.75 247 GLU A CA 1
ATOM 1905 C C . GLU A 1 247 ? 23.928 0.757 -20.436 1.00 77.75 247 GLU A C 1
ATOM 1907 O O . GLU A 1 247 ? 23.405 -0.158 -21.063 1.00 77.75 247 GLU A O 1
ATOM 1912 N N . HIS A 1 248 ? 25.136 0.645 -19.885 1.00 74.75 248 HIS A N 1
ATOM 1913 C CA . HIS A 1 248 ? 25.964 -0.561 -19.883 1.00 74.75 248 HIS A CA 1
ATOM 1914 C C . HIS A 1 248 ? 25.763 -1.420 -18.625 1.00 74.75 248 HIS A C 1
ATOM 1916 O O . HIS A 1 248 ? 26.315 -2.516 -18.529 1.00 74.75 248 HIS A O 1
ATOM 1922 N N . VAL A 1 249 ? 25.011 -0.916 -17.644 1.00 76.44 249 VAL A N 1
ATOM 1923 C CA . VAL A 1 249 ? 24.689 -1.637 -16.418 1.00 76.44 249 VAL A CA 1
ATOM 1924 C C . VAL A 1 249 ? 23.387 -2.374 -16.633 1.00 76.44 249 VAL A C 1
ATOM 1926 O O . VAL A 1 249 ? 22.388 -1.821 -17.091 1.00 76.44 249 VAL A O 1
ATOM 1929 N N . ASP A 1 250 ? 23.388 -3.647 -16.272 1.00 74.81 250 ASP A N 1
ATOM 1930 C CA . ASP A 1 250 ? 22.181 -4.430 -16.386 1.00 74.81 250 ASP A CA 1
ATOM 1931 C C . ASP A 1 250 ? 21.166 -4.024 -15.308 1.00 74.81 250 ASP A C 1
ATOM 1933 O O . ASP A 1 250 ? 21.373 -4.208 -14.107 1.00 74.81 250 ASP A O 1
ATOM 1937 N N . THR A 1 251 ? 20.066 -3.438 -15.772 1.00 78.81 251 THR A N 1
ATOM 1938 C CA . THR A 1 251 ? 18.957 -2.920 -14.962 1.00 78.81 251 THR A CA 1
ATOM 1939 C C . THR A 1 251 ? 17.731 -3.836 -15.012 1.00 78.81 251 THR A C 1
ATOM 1941 O O . THR A 1 251 ? 16.611 -3.419 -14.705 1.00 78.81 251 THR A O 1
ATOM 1944 N N . SER A 1 252 ? 17.928 -5.100 -15.393 1.00 80.25 252 SER A N 1
ATOM 1945 C CA . SER A 1 252 ? 16.871 -6.101 -15.486 1.00 80.25 252 SER A CA 1
ATOM 1946 C C . SER A 1 252 ? 16.113 -6.276 -14.171 1.00 80.25 252 SER A C 1
ATOM 1948 O O . SER A 1 252 ? 16.686 -6.515 -13.105 1.00 80.25 252 SER A O 1
ATOM 1950 N N . VAL A 1 253 ? 14.784 -6.205 -14.255 1.00 86.62 253 VAL A N 1
ATOM 1951 C CA . VAL A 1 253 ? 13.892 -6.365 -13.103 1.00 86.62 253 VAL A CA 1
ATOM 1952 C C . VAL A 1 253 ? 13.820 -7.839 -12.716 1.00 86.62 253 VAL A C 1
ATOM 1954 O O . VAL A 1 253 ? 13.376 -8.675 -13.500 1.00 86.62 253 VAL A O 1
ATOM 1957 N N . ARG A 1 254 ? 14.234 -8.160 -11.486 1.00 87.94 254 ARG A N 1
ATOM 1958 C CA . ARG A 1 254 ? 14.232 -9.539 -10.967 1.00 87.94 254 ARG A CA 1
ATOM 1959 C C . ARG A 1 254 ? 12.902 -9.975 -10.372 1.00 87.94 254 ARG A C 1
ATOM 1961 O O . ARG A 1 254 ? 12.602 -11.158 -10.398 1.00 87.94 254 ARG A O 1
ATOM 1968 N N . GLY A 1 255 ? 12.129 -9.040 -9.839 1.00 92.75 255 GLY A N 1
ATOM 1969 C CA . GLY A 1 255 ? 10.860 -9.287 -9.164 1.00 92.75 255 GLY A CA 1
ATOM 1970 C C . GLY A 1 255 ? 10.052 -8.004 -9.086 1.00 92.75 255 GLY A C 1
ATOM 1971 O O . GLY A 1 255 ? 10.608 -6.911 -9.213 1.00 92.75 255 GLY A O 1
ATOM 1972 N N . CYS A 1 256 ? 8.750 -8.134 -8.877 1.00 96.00 256 CYS A N 1
ATOM 1973 C CA . CYS A 1 256 ? 7.848 -7.007 -8.714 1.00 96.00 256 CYS A CA 1
ATOM 1974 C C . CYS A 1 256 ? 7.053 -7.155 -7.417 1.00 96.00 256 CYS A C 1
ATOM 1976 O O . CYS A 1 256 ? 6.557 -8.233 -7.104 1.00 96.00 256 CYS A O 1
ATOM 1978 N N . VAL A 1 257 ? 6.938 -6.065 -6.662 1.00 98.06 257 VAL A N 1
ATOM 1979 C CA . VAL A 1 257 ? 6.023 -5.970 -5.524 1.00 98.06 257 VAL A CA 1
ATOM 1980 C C . VAL A 1 257 ? 4.926 -4.998 -5.927 1.00 98.06 257 VAL A C 1
ATOM 1982 O O . VAL A 1 257 ? 5.168 -3.793 -5.991 1.00 98.06 257 VAL A O 1
ATOM 1985 N N . ASP A 1 258 ? 3.741 -5.525 -6.219 1.00 97.44 258 ASP A N 1
ATOM 1986 C CA . ASP A 1 258 ? 2.549 -4.726 -6.475 1.00 97.44 258 ASP A CA 1
ATOM 1987 C C . ASP A 1 258 ? 1.747 -4.558 -5.180 1.00 97.44 258 ASP A C 1
ATOM 1989 O O . ASP A 1 258 ? 1.490 -5.505 -4.433 1.00 97.44 258 ASP A O 1
ATOM 1993 N N . THR A 1 259 ? 1.379 -3.317 -4.880 1.00 96.56 259 THR A N 1
ATOM 1994 C CA . THR A 1 259 ? 0.589 -2.981 -3.695 1.00 96.56 259 THR A CA 1
ATOM 1995 C C . THR A 1 259 ? -0.591 -2.136 -4.146 1.00 96.56 259 THR A C 1
ATOM 1997 O O . THR A 1 259 ? -0.396 -0.975 -4.502 1.00 96.56 259 THR A O 1
ATOM 2000 N N . TYR A 1 260 ? -1.781 -2.749 -4.160 1.00 94.94 260 TYR A N 1
ATOM 2001 C CA . TYR A 1 260 ? -3.083 -2.172 -4.521 1.00 94.94 260 TYR A CA 1
ATOM 2002 C C . TYR A 1 260 ? -3.059 -1.297 -5.793 1.00 94.94 260 TYR A C 1
ATOM 2004 O O . TYR A 1 260 ? -3.703 -0.247 -5.857 1.00 94.94 260 TYR A O 1
ATOM 2012 N N . GLY A 1 261 ? -2.297 -1.718 -6.811 1.00 93.69 261 GLY A N 1
ATOM 2013 C CA . GLY A 1 261 ? -2.206 -1.031 -8.097 1.00 93.69 261 GLY A CA 1
ATOM 2014 C C . GLY A 1 261 ? -3.509 -1.058 -8.902 1.00 93.69 261 GLY A C 1
ATOM 2015 O O . GLY A 1 261 ? -4.430 -1.813 -8.604 1.00 93.69 261 GLY A O 1
ATOM 2016 N N . VAL A 1 262 ? -3.569 -0.230 -9.949 1.00 95.81 262 VAL A N 1
ATOM 2017 C CA . VAL A 1 262 ? -4.621 -0.282 -10.978 1.00 95.81 262 VAL A CA 1
ATOM 2018 C C . VAL A 1 262 ? -4.081 -1.062 -12.172 1.00 95.81 262 VAL A C 1
ATOM 2020 O O . VAL A 1 262 ? -3.087 -0.655 -12.779 1.00 95.81 262 VAL A O 1
ATOM 2023 N N . HIS A 1 263 ? -4.745 -2.158 -12.525 1.00 96.75 263 HIS A N 1
ATOM 2024 C CA . HIS A 1 263 ? -4.269 -3.123 -13.518 1.00 96.75 263 HIS A CA 1
ATOM 2025 C C . HIS A 1 263 ? -4.981 -3.011 -14.863 1.00 96.75 263 HIS A C 1
ATOM 2027 O O . HIS A 1 263 ? -4.472 -3.512 -15.872 1.00 96.75 263 HIS A O 1
ATOM 2033 N N . ASP A 1 264 ? -6.128 -2.334 -14.886 1.00 95.75 264 ASP A N 1
ATOM 2034 C CA . ASP A 1 264 ? -6.950 -2.161 -16.070 1.00 95.75 264 ASP A CA 1
ATOM 2035 C C . ASP A 1 264 ? -7.460 -0.723 -16.236 1.00 95.75 264 ASP A C 1
ATOM 2037 O O . ASP A 1 264 ? -8.363 -0.271 -15.538 1.00 95.75 264 ASP A O 1
ATOM 2041 N N . PHE A 1 265 ? -6.918 -0.000 -17.218 1.00 95.81 265 PHE A N 1
ATOM 2042 C CA . PHE A 1 265 ? -7.349 1.366 -17.540 1.00 95.81 265 PHE A CA 1
ATOM 2043 C C . PHE A 1 265 ? -8.639 1.406 -18.367 1.00 95.81 265 PHE A C 1
ATOM 2045 O O . PHE A 1 265 ? -9.223 2.477 -18.540 1.00 95.81 265 PHE A O 1
ATOM 2052 N N . THR A 1 266 ? -9.067 0.263 -18.903 1.00 94.50 266 THR A N 1
ATOM 2053 C CA . THR A 1 266 ? -10.268 0.151 -19.740 1.00 94.50 266 THR A CA 1
ATOM 2054 C C . THR A 1 266 ? -11.517 -0.203 -18.941 1.00 94.50 266 THR A C 1
ATOM 2056 O O . THR A 1 266 ? -12.620 -0.013 -19.444 1.00 94.50 266 THR A O 1
ATOM 2059 N N . ASP A 1 267 ? -11.345 -0.696 -17.710 1.00 94.12 267 ASP A N 1
ATOM 2060 C CA . ASP A 1 267 ? -12.409 -1.296 -16.899 1.00 94.12 267 ASP A CA 1
ATOM 2061 C C . ASP A 1 267 ? -13.207 -2.369 -17.672 1.00 94.12 267 ASP A C 1
ATOM 2063 O O . ASP A 1 267 ? -14.435 -2.432 -17.600 1.00 94.12 267 ASP A O 1
ATOM 2067 N N . ARG A 1 268 ? -12.526 -3.234 -18.443 1.00 92.44 268 ARG A N 1
ATOM 2068 C CA . ARG A 1 268 ? -13.179 -4.217 -19.335 1.00 92.44 268 ARG A CA 1
ATOM 2069 C C . ARG A 1 268 ? -14.020 -5.244 -18.585 1.00 92.44 268 ARG A C 1
ATOM 2071 O O . ARG A 1 268 ? -14.940 -5.828 -19.148 1.00 92.44 268 ARG A O 1
ATOM 2078 N N . HIS A 1 269 ? -13.700 -5.466 -17.313 1.00 90.88 269 HIS A N 1
ATOM 2079 C CA . HIS A 1 269 ? -14.447 -6.350 -16.420 1.00 90.88 269 HIS A CA 1
ATOM 2080 C C . HIS A 1 269 ? -15.504 -5.605 -15.582 1.00 90.88 269 HIS A C 1
ATOM 2082 O O . HIS A 1 269 ? -16.202 -6.232 -14.786 1.00 90.88 269 HIS A O 1
ATOM 2088 N N . GLY A 1 270 ? -15.642 -4.284 -15.755 1.00 91.38 270 GLY A N 1
ATOM 2089 C CA . GLY A 1 270 ? -16.616 -3.442 -15.057 1.00 91.38 270 GLY A CA 1
ATOM 2090 C C . GLY A 1 270 ? -16.391 -3.341 -13.548 1.00 91.38 270 GLY A C 1
ATOM 2091 O O . GLY A 1 270 ? -17.314 -3.000 -12.813 1.00 91.38 270 GLY A O 1
ATOM 2092 N N . VAL A 1 271 ? -15.199 -3.677 -13.058 1.00 91.56 271 VAL A N 1
ATOM 2093 C CA . VAL A 1 271 ? -14.869 -3.722 -11.629 1.00 91.56 271 VAL A CA 1
ATOM 2094 C C . VAL A 1 271 ? -15.006 -2.343 -10.984 1.00 91.56 271 VAL A C 1
ATOM 2096 O O . VAL A 1 271 ? -15.506 -2.238 -9.861 1.00 91.56 271 VAL A O 1
ATOM 2099 N N . PHE A 1 272 ? -14.628 -1.282 -11.698 1.00 89.25 272 PHE A N 1
ATOM 2100 C CA . PHE A 1 272 ? -14.813 0.086 -11.225 1.00 89.25 272 PHE A CA 1
ATOM 2101 C C . PHE A 1 272 ? -16.272 0.527 -11.382 1.00 89.25 272 PHE A C 1
ATOM 2103 O O . PHE A 1 272 ? -16.860 0.989 -10.402 1.00 89.25 272 PHE A O 1
ATOM 2110 N N . PHE A 1 273 ? -16.888 0.285 -12.545 1.00 85.44 273 PHE A N 1
ATOM 2111 C CA . PHE A 1 273 ? -18.299 0.603 -12.792 1.00 85.44 273 PHE A CA 1
ATOM 2112 C C . PHE A 1 273 ? -19.247 -0.040 -11.770 1.00 85.44 273 PHE A C 1
ATOM 2114 O O . PHE A 1 273 ? -20.187 0.592 -11.289 1.00 85.44 273 PHE A O 1
ATOM 2121 N N . TYR A 1 274 ? -19.041 -1.306 -11.403 1.00 82.88 274 TYR A N 1
ATOM 2122 C CA . TYR A 1 274 ? -19.933 -1.984 -10.463 1.00 82.88 274 TYR A CA 1
ATOM 2123 C C . TYR A 1 274 ? -19.829 -1.438 -9.039 1.00 82.88 274 TYR A C 1
ATOM 2125 O O . TYR A 1 274 ? -20.815 -1.570 -8.304 1.00 82.88 274 TYR A O 1
ATOM 2133 N N . LYS A 1 275 ? -18.704 -0.810 -8.677 1.00 80.00 275 LYS A N 1
ATOM 2134 C CA . LYS A 1 275 ? -18.490 -0.167 -7.378 1.00 80.00 275 LYS A CA 1
ATOM 2135 C C . LYS A 1 275 ? -19.186 1.189 -7.283 1.00 80.00 275 LYS A C 1
ATOM 2137 O O . LYS A 1 275 ? -19.914 1.422 -6.327 1.00 80.00 275 LYS A O 1
ATOM 2142 N N . ASP A 1 276 ? -18.972 2.081 -8.248 1.00 77.69 276 ASP A N 1
ATOM 2143 C CA . ASP A 1 276 ? -19.476 3.462 -8.184 1.00 77.69 276 ASP A CA 1
ATOM 2144 C C . ASP A 1 276 ? -20.774 3.690 -8.988 1.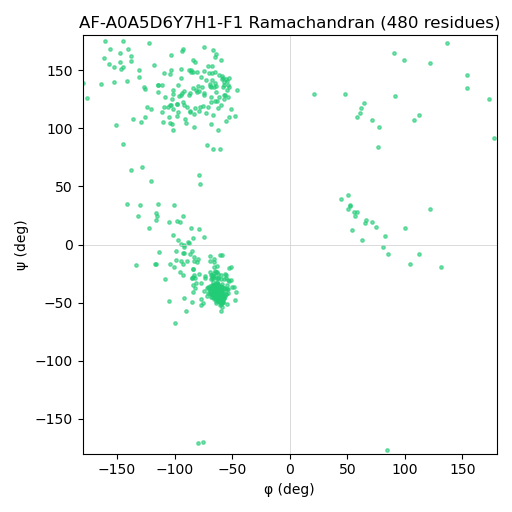00 77.69 276 ASP A C 1
ATOM 2146 O O . ASP A 1 276 ? -21.356 4.776 -8.928 1.00 77.69 276 ASP A O 1
ATOM 2150 N N . LYS A 1 277 ? -21.232 2.670 -9.732 1.00 82.94 277 LYS A N 1
ATOM 2151 C CA . LYS A 1 277 ? -22.351 2.715 -10.692 1.00 82.94 277 LYS A CA 1
ATOM 2152 C C . LYS A 1 277 ? -22.203 3.846 -11.710 1.00 82.94 277 LYS A C 1
ATOM 2154 O O . LYS A 1 277 ? -23.193 4.436 -12.148 1.00 82.94 277 LYS A O 1
ATOM 2159 N N . SER A 1 278 ? -20.966 4.174 -12.079 1.00 83.44 278 SER A N 1
ATOM 2160 C CA . SER A 1 278 ? -20.655 5.296 -12.950 1.00 83.44 278 SER A CA 1
ATOM 2161 C C . SER A 1 278 ? -19.426 5.024 -13.824 1.00 83.44 278 SER A C 1
ATOM 2163 O O . SER A 1 278 ? -18.631 4.130 -13.583 1.00 83.44 278 SER A O 1
ATOM 2165 N N . TYR A 1 279 ? -19.240 5.832 -14.867 1.00 86.12 279 TYR A N 1
ATOM 2166 C CA . TYR A 1 279 ? -18.031 5.780 -15.699 1.00 86.12 279 TYR A CA 1
ATOM 2167 C C . TYR A 1 279 ? -16.956 6.765 -15.211 1.00 86.12 279 TYR A C 1
ATOM 2169 O O . TYR A 1 279 ? -16.159 7.259 -16.012 1.00 86.12 279 TYR A O 1
ATOM 2177 N N . SER A 1 280 ? -16.970 7.137 -13.924 1.00 88.19 280 SER A N 1
ATOM 2178 C CA . SER A 1 280 ? -16.097 8.188 -13.384 1.00 88.19 280 SER A CA 1
ATOM 2179 C C . SER A 1 280 ? -14.619 7.831 -13.509 1.00 88.19 280 SER A C 1
ATOM 2181 O O . SER A 1 280 ? -13.831 8.674 -13.938 1.00 88.19 280 SER A O 1
ATOM 2183 N N . PHE A 1 281 ? -14.271 6.574 -13.227 1.00 91.88 281 PHE A N 1
ATOM 2184 C CA . PHE A 1 281 ? -12.913 6.058 -13.347 1.00 91.88 281 PHE A CA 1
ATOM 2185 C C . PHE A 1 281 ? -12.392 6.184 -14.782 1.00 91.88 281 PHE A C 1
ATOM 2187 O O . PHE A 1 281 ? -11.406 6.880 -15.018 1.00 91.88 281 PHE A O 1
ATOM 2194 N N . VAL A 1 282 ? -13.095 5.602 -15.761 1.00 92.69 282 VAL A N 1
ATOM 2195 C CA . VAL A 1 282 ? -12.672 5.654 -17.170 1.00 92.69 282 VAL A CA 1
ATOM 2196 C C . VAL A 1 282 ? -12.610 7.101 -17.664 1.00 92.69 282 VAL A C 1
ATOM 2198 O O . VAL A 1 282 ? -11.634 7.487 -18.301 1.00 92.69 282 VAL A O 1
ATOM 2201 N N . ARG A 1 283 ? -13.579 7.956 -17.301 1.00 94.31 283 ARG A N 1
ATOM 2202 C CA . ARG A 1 283 ? -13.541 9.391 -17.643 1.00 94.31 283 ARG A CA 1
ATOM 2203 C C . ARG A 1 283 ? -12.330 10.107 -17.042 1.00 94.31 283 ARG A C 1
ATOM 2205 O O . ARG A 1 283 ? -11.746 10.955 -17.713 1.00 94.31 283 ARG A O 1
ATOM 2212 N N . PHE A 1 284 ? -11.949 9.788 -15.805 1.00 94.56 284 PHE A N 1
ATOM 2213 C CA . PHE A 1 284 ? -10.743 10.326 -15.174 1.00 94.56 284 PHE A CA 1
ATOM 2214 C C . PHE A 1 284 ? -9.484 9.888 -15.930 1.00 94.56 284 PHE A C 1
ATOM 2216 O O . PHE A 1 284 ? -8.654 10.735 -16.270 1.00 94.56 284 PHE A O 1
ATOM 2223 N N . ILE A 1 285 ? -9.371 8.598 -16.262 1.00 96.44 285 ILE A N 1
ATOM 2224 C CA . ILE A 1 285 ? -8.246 8.076 -17.043 1.00 96.44 285 ILE A CA 1
ATOM 2225 C C . ILE A 1 285 ? -8.182 8.757 -18.417 1.00 96.44 285 ILE A C 1
ATOM 2227 O O . ILE A 1 285 ? -7.119 9.250 -18.788 1.00 96.44 285 ILE A O 1
ATOM 2231 N N . GLU A 1 286 ? -9.298 8.866 -19.144 1.00 97.25 286 GLU A N 1
ATOM 2232 C CA . GLU A 1 286 ? -9.359 9.526 -20.455 1.00 97.25 286 GLU A CA 1
ATOM 2233 C C . GLU A 1 286 ? -8.909 10.988 -20.409 1.00 97.25 286 GLU A C 1
ATOM 2235 O O . GLU A 1 286 ? -8.118 11.420 -21.245 1.00 97.25 286 GLU A O 1
ATOM 2240 N N . LEU A 1 287 ? -9.441 11.766 -19.462 1.00 96.56 287 LEU A N 1
ATOM 2241 C CA . LEU A 1 287 ? -9.264 13.218 -19.436 1.00 96.56 287 LEU A CA 1
ATOM 2242 C C . LEU A 1 287 ? -7.935 13.641 -18.813 1.00 96.56 287 LEU A C 1
ATOM 2244 O O . LEU A 1 287 ? -7.340 14.618 -19.258 1.00 96.56 287 LEU A O 1
ATOM 2248 N N . VAL A 1 288 ? -7.486 12.938 -17.772 1.00 97.06 288 VAL A N 1
ATOM 2249 C CA . VAL A 1 288 ? -6.376 13.400 -16.930 1.00 97.06 288 VAL A CA 1
ATOM 2250 C C . VAL A 1 288 ? -5.093 12.633 -17.226 1.00 97.06 288 VAL A C 1
ATOM 2252 O O . VAL A 1 288 ? -4.047 13.255 -17.422 1.00 97.06 288 VAL A O 1
ATOM 2255 N N . VAL A 1 289 ? -5.173 11.301 -17.279 1.00 97.19 289 VAL A N 1
ATOM 2256 C CA . VAL A 1 289 ? -3.995 10.418 -17.339 1.00 97.19 289 VAL A CA 1
ATOM 2257 C C . VAL A 1 289 ? -3.572 10.145 -18.781 1.00 97.19 289 VAL A C 1
ATOM 2259 O O . VAL A 1 289 ? -2.440 10.437 -19.162 1.00 97.19 289 VAL A O 1
ATOM 2262 N N . MET A 1 290 ? -4.479 9.607 -19.595 1.00 97.81 290 MET A N 1
ATOM 2263 C CA . MET A 1 290 ? -4.231 9.254 -20.996 1.00 97.81 290 MET A CA 1
ATOM 2264 C C . MET A 1 290 ? -4.359 10.457 -21.932 1.00 97.81 290 MET A C 1
ATOM 2266 O O . MET A 1 290 ? -3.701 10.480 -22.970 1.00 97.81 290 MET A O 1
ATOM 2270 N N . GLN A 1 291 ? -5.196 11.441 -21.578 1.00 97.56 291 GLN A N 1
ATOM 2271 C CA . GLN A 1 291 ? -5.527 12.619 -22.403 1.00 97.56 291 GLN A CA 1
ATOM 2272 C C . GLN A 1 291 ? -5.997 12.243 -23.816 1.00 97.56 291 GLN A C 1
ATOM 2274 O O . GLN A 1 291 ? -5.723 12.924 -24.803 1.00 97.56 291 GLN A O 1
ATOM 2279 N N . LYS A 1 292 ? -6.688 11.106 -23.907 1.00 97.06 292 LYS A N 1
ATOM 2280 C CA . LYS A 1 292 ? -7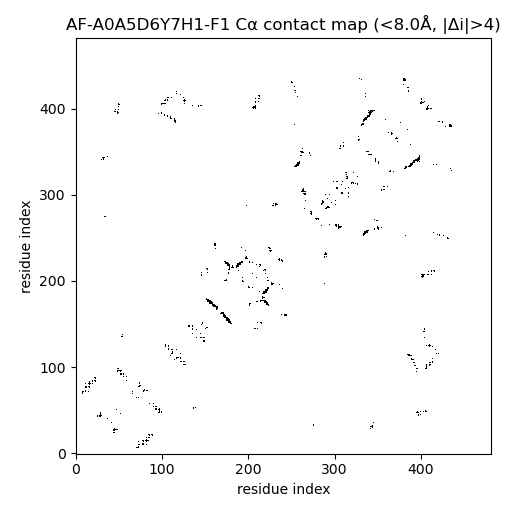.217 10.491 -25.125 1.00 97.06 292 LYS A CA 1
ATOM 2281 C C . LYS A 1 292 ? -8.521 9.793 -24.777 1.00 97.06 292 LYS A C 1
ATOM 2283 O O . LYS A 1 292 ? -8.695 9.325 -23.655 1.00 97.06 292 LYS A O 1
ATOM 2288 N N . LYS A 1 293 ? -9.428 9.694 -25.744 1.00 97.12 293 LYS A N 1
ATOM 2289 C CA . LYS A 1 293 ? -10.648 8.901 -25.592 1.00 97.12 293 LYS A CA 1
ATOM 2290 C C . LYS A 1 293 ? -10.354 7.426 -25.821 1.00 97.12 293 LYS A C 1
ATOM 2292 O O . LYS A 1 293 ? -9.659 7.085 -26.776 1.00 97.12 293 LYS A O 1
ATOM 2297 N N . LEU A 1 294 ? -10.906 6.562 -24.969 1.00 95.31 294 LEU A N 1
ATOM 2298 C CA . LEU A 1 294 ? -10.711 5.114 -25.045 1.00 95.31 294 LEU A CA 1
ATOM 2299 C C . LEU A 1 294 ? -11.170 4.576 -26.404 1.00 95.31 294 LEU A C 1
ATOM 2301 O O . LEU A 1 294 ? -10.435 3.839 -27.053 1.00 95.31 294 LEU A O 1
ATOM 2305 N N . LYS A 1 295 ? -12.338 5.031 -26.874 1.00 95.62 295 LYS A N 1
ATOM 2306 C CA . LYS A 1 295 ? -12.903 4.647 -28.178 1.00 95.62 295 LYS A CA 1
ATOM 2307 C C . LYS A 1 295 ? -11.989 4.944 -29.376 1.00 95.62 295 LYS A C 1
ATOM 2309 O O . LYS A 1 295 ? -12.041 4.219 -30.360 1.00 95.62 295 LYS A O 1
ATOM 2314 N N . ASP A 1 296 ? -11.148 5.974 -29.279 1.00 96.38 296 ASP A N 1
ATOM 2315 C CA . ASP A 1 296 ? -10.302 6.444 -30.383 1.00 96.38 296 ASP A CA 1
ATOM 2316 C C . ASP A 1 296 ? -8.861 5.910 -30.259 1.00 96.38 296 ASP A C 1
ATOM 2318 O O . ASP A 1 296 ? -8.068 6.004 -31.193 1.00 96.38 296 ASP A O 1
ATOM 2322 N N . ALA A 1 297 ? -8.493 5.364 -29.092 1.00 94.38 297 ALA A N 1
ATOM 2323 C CA . ALA A 1 297 ? -7.122 4.986 -28.760 1.00 94.38 297 ALA A CA 1
ATOM 2324 C C . ALA A 1 297 ? -7.028 3.677 -27.954 1.00 94.38 297 ALA A C 1
ATOM 2326 O O . ALA A 1 297 ? -6.135 3.546 -27.116 1.00 94.38 297 ALA A O 1
ATOM 2327 N N . ALA A 1 298 ? -7.909 2.704 -28.212 1.00 92.44 298 ALA A N 1
ATOM 2328 C CA . ALA A 1 298 ? -8.014 1.450 -27.453 1.00 92.44 298 ALA A CA 1
ATOM 2329 C C . ALA A 1 298 ? -6.656 0.759 -27.223 1.00 92.44 298 ALA A C 1
ATOM 2331 O O . ALA A 1 298 ? -6.282 0.487 -26.083 1.00 92.44 298 ALA A O 1
ATOM 2332 N N . ARG A 1 299 ? -5.838 0.626 -28.277 1.00 90.12 299 ARG A N 1
ATOM 2333 C CA . ARG A 1 299 ? -4.492 0.032 -28.185 1.00 90.12 299 ARG A CA 1
ATOM 2334 C C . ARG A 1 299 ? -3.582 0.742 -27.176 1.00 90.12 299 ARG A C 1
ATOM 2336 O O . ARG A 1 299 ? -2.799 0.086 -26.498 1.00 90.12 299 ARG A O 1
ATOM 2343 N N . ALA A 1 300 ? -3.663 2.069 -27.065 1.00 92.56 300 ALA A N 1
ATOM 2344 C CA . ALA A 1 300 ? -2.856 2.818 -26.102 1.00 92.56 300 ALA A CA 1
ATOM 2345 C C . ALA A 1 300 ? -3.301 2.547 -24.656 1.00 92.56 300 ALA A C 1
ATOM 2347 O O . ALA A 1 300 ? -2.458 2.480 -23.764 1.00 92.56 300 ALA A O 1
ATOM 2348 N N . PHE A 1 301 ? -4.604 2.366 -24.422 1.00 94.88 301 PHE A N 1
ATOM 2349 C CA . PHE A 1 301 ? -5.135 1.995 -23.108 1.00 94.88 301 PHE A CA 1
ATOM 2350 C C . PHE A 1 301 ? -4.780 0.554 -22.736 1.00 94.88 301 PHE A C 1
ATOM 2352 O O . PHE A 1 301 ? -4.426 0.299 -21.585 1.00 94.88 301 PHE A O 1
ATOM 2359 N N . ASP A 1 302 ? -4.789 -0.373 -23.694 1.00 92.12 302 ASP A N 1
ATOM 2360 C CA . ASP A 1 302 ? -4.312 -1.734 -23.444 1.00 92.12 302 ASP A CA 1
ATOM 2361 C C . ASP A 1 302 ? -2.810 -1.764 -23.148 1.00 92.12 302 ASP A C 1
ATOM 2363 O O . ASP A 1 302 ? -2.381 -2.418 -22.204 1.00 92.12 302 ASP A O 1
ATOM 2367 N N . GLN A 1 303 ? -1.996 -0.990 -23.871 1.00 90.56 303 GLN A N 1
ATOM 2368 C CA . GLN A 1 303 ? -0.569 -0.847 -23.555 1.00 90.56 303 GLN A CA 1
ATOM 2369 C C . GLN A 1 303 ? -0.327 -0.230 -22.168 1.00 90.56 303 GLN A C 1
ATOM 2371 O O . GLN A 1 303 ? 0.696 -0.521 -21.542 1.00 90.56 303 GLN A O 1
ATOM 2376 N N . ALA A 1 304 ? -1.252 0.601 -21.685 1.00 93.62 304 ALA A N 1
ATOM 2377 C CA . ALA A 1 304 ? -1.217 1.175 -20.345 1.00 93.62 304 ALA A CA 1
ATOM 2378 C C . ALA A 1 304 ? -1.732 0.225 -19.249 1.00 93.62 304 ALA A C 1
ATOM 2380 O O . ALA A 1 304 ? -1.474 0.482 -18.078 1.00 93.62 304 ALA A O 1
ATOM 2381 N N . SER A 1 305 ? -2.421 -0.864 -19.608 1.00 94.94 305 SER A N 1
ATOM 2382 C CA . SER A 1 305 ? -3.056 -1.799 -18.673 1.00 94.94 305 SER A CA 1
ATOM 2383 C C . SER A 1 305 ? -2.169 -3.028 -18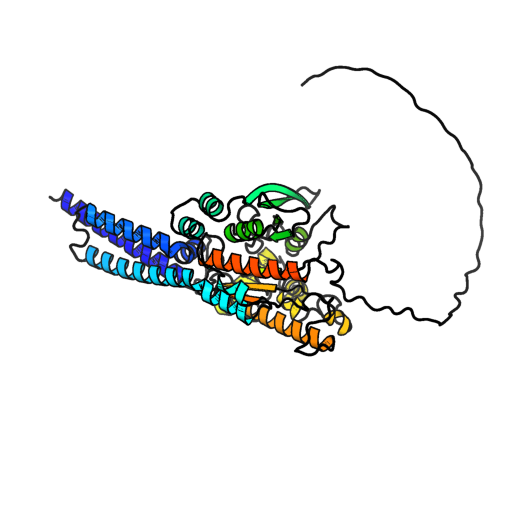.421 1.00 94.94 305 SER A C 1
ATOM 2385 O O . SER A 1 305 ? -2.026 -3.865 -19.318 1.00 94.94 305 SER A O 1
ATOM 2387 N N . PRO A 1 306 ? -1.581 -3.204 -17.217 1.00 93.44 306 PRO A N 1
ATOM 2388 C CA . PRO A 1 306 ? -0.797 -4.394 -16.874 1.00 93.44 306 PRO A CA 1
ATOM 2389 C C . PRO A 1 306 ? -1.488 -5.726 -17.183 1.00 93.44 306 PRO A C 1
ATOM 2391 O O . PRO A 1 306 ? -0.832 -6.669 -17.626 1.00 93.44 306 PRO A O 1
ATOM 2394 N N . VAL A 1 307 ? -2.808 -5.815 -17.004 1.00 93.25 307 VAL A N 1
ATOM 2395 C CA . VAL A 1 307 ? -3.537 -7.062 -17.262 1.00 93.25 307 VAL A CA 1
ATOM 2396 C C . VAL A 1 307 ? -3.551 -7.440 -18.753 1.00 93.25 307 VAL A C 1
ATOM 2398 O O . VAL A 1 307 ? -3.393 -8.615 -19.084 1.00 93.25 307 VAL A O 1
ATOM 2401 N N . SER A 1 308 ? -3.604 -6.468 -19.675 1.00 91.38 308 SER A N 1
ATOM 2402 C CA . SER A 1 308 ? -3.561 -6.733 -21.124 1.00 91.38 308 SER A CA 1
ATOM 2403 C C . SER A 1 308 ? -2.234 -7.368 -21.538 1.00 91.38 308 SER A C 1
ATOM 2405 O O . SER A 1 308 ? -2.185 -8.208 -22.433 1.00 91.38 308 SER A O 1
ATOM 2407 N N . TRP A 1 309 ? -1.146 -7.024 -20.847 1.00 87.00 309 TRP A N 1
ATOM 2408 C CA . TRP A 1 309 ? 0.180 -7.582 -21.095 1.00 87.00 309 TRP A CA 1
ATOM 2409 C C . TRP A 1 309 ? 0.294 -9.068 -20.734 1.00 87.00 309 TRP A C 1
ATOM 2411 O O . TRP A 1 309 ? 1.101 -9.758 -21.358 1.00 87.00 309 TRP A O 1
ATOM 2421 N N . VAL A 1 310 ? -0.483 -9.556 -19.763 1.00 88.12 310 VAL A N 1
ATOM 2422 C CA . VAL A 1 310 ? -0.512 -10.980 -19.377 1.00 88.12 310 VAL A CA 1
ATOM 2423 C C . VAL A 1 310 ? -1.642 -11.751 -20.068 1.00 88.12 310 VAL A C 1
ATOM 2425 O O . VAL A 1 310 ? -1.515 -12.957 -20.270 1.00 88.12 310 VAL A O 1
ATOM 2428 N N . GLN A 1 311 ? -2.711 -11.079 -20.507 1.00 84.44 311 GLN A N 1
ATOM 2429 C CA . GLN A 1 311 ? -3.814 -11.695 -21.258 1.00 84.44 311 GLN A CA 1
ATOM 2430 C C . GLN A 1 311 ? -3.545 -11.778 -22.772 1.00 84.44 311 GLN A C 1
ATOM 2432 O O . GLN A 1 311 ? -3.665 -12.857 -23.345 1.00 84.44 311 GLN A O 1
ATOM 2437 N N . HIS A 1 312 ? -3.134 -10.669 -23.399 1.00 69.38 312 HIS A N 1
ATOM 2438 C CA . HIS A 1 312 ? -3.118 -10.469 -24.860 1.00 69.38 312 HIS A CA 1
ATOM 2439 C C . HIS A 1 312 ? -1.785 -9.906 -25.389 1.00 69.38 312 HIS A C 1
ATOM 2441 O O . HIS A 1 312 ? -1.732 -9.281 -26.447 1.00 69.38 312 HIS A O 1
ATOM 2447 N N . GLY A 1 313 ? -0.672 -10.123 -24.674 1.00 56.97 313 GLY A N 1
ATOM 2448 C CA . GLY A 1 313 ? 0.645 -9.563 -25.020 1.00 56.97 313 GLY A CA 1
ATOM 2449 C C . GLY A 1 313 ? 1.131 -9.828 -26.460 1.00 56.97 313 GLY A C 1
ATOM 2450 O O . GLY A 1 313 ? 1.972 -9.076 -26.948 1.00 56.97 313 GLY A O 1
ATOM 2451 N N . GLN A 1 314 ? 0.577 -10.842 -27.142 1.00 49.88 314 GLN A N 1
ATOM 2452 C CA . GLN A 1 314 ? 0.793 -11.161 -28.563 1.00 49.88 314 GLN A CA 1
ATOM 2453 C C . GLN A 1 314 ? 0.383 -10.028 -29.518 1.00 49.88 314 GLN A C 1
ATOM 2455 O O . GLN A 1 314 ? 1.133 -9.685 -30.431 1.00 49.88 314 GLN A O 1
ATOM 2460 N N . GLU A 1 315 ? -0.782 -9.417 -29.300 1.00 54.09 315 GLU A N 1
ATOM 2461 C CA . GLU A 1 315 ? -1.387 -8.459 -30.238 1.00 54.09 315 GLU A CA 1
ATOM 2462 C C . GLU A 1 315 ? -0.816 -7.039 -30.060 1.00 54.09 315 GLU A C 1
ATOM 2464 O O . GLU A 1 315 ? -0.738 -6.249 -31.005 1.00 54.09 315 GLU A O 1
ATOM 2469 N N . LEU A 1 316 ? -0.335 -6.721 -28.852 1.00 55.03 316 LEU A N 1
ATOM 2470 C CA . LEU A 1 316 ? 0.084 -5.369 -28.470 1.00 55.03 316 LEU A CA 1
ATOM 2471 C C . LEU A 1 316 ? 1.417 -4.916 -29.084 1.00 55.03 316 LEU A C 1
ATOM 2473 O O . LEU A 1 316 ? 1.595 -3.708 -29.294 1.00 55.03 316 LEU A O 1
ATOM 2477 N N . GLN A 1 317 ? 2.340 -5.841 -29.378 1.00 50.59 317 GLN A N 1
ATOM 2478 C CA . GLN A 1 317 ? 3.673 -5.515 -29.906 1.00 50.59 317 GLN A CA 1
ATOM 2479 C C . GLN A 1 317 ? 3.729 -5.500 -31.441 1.00 50.59 317 GLN A C 1
ATOM 2481 O O . GLN A 1 317 ? 4.216 -4.522 -32.000 1.00 50.59 317 GLN A O 1
ATOM 2486 N N . ASN A 1 318 ? 3.159 -6.498 -32.129 1.00 47.84 318 ASN A N 1
ATOM 2487 C CA . ASN A 1 318 ? 3.484 -6.752 -33.544 1.00 47.84 318 ASN A CA 1
ATOM 2488 C C . ASN A 1 318 ? 2.292 -6.713 -34.517 1.00 47.84 318 ASN A C 1
ATOM 2490 O O . ASN A 1 318 ? 2.426 -7.162 -35.647 1.00 47.84 318 ASN A O 1
ATOM 2494 N N . GLY A 1 319 ? 1.128 -6.188 -34.118 1.00 50.75 319 GLY A N 1
ATOM 2495 C CA . GLY A 1 319 ? 0.003 -6.024 -35.051 1.00 50.75 319 GLY A CA 1
ATOM 2496 C C . GLY A 1 319 ? -0.692 -7.326 -35.475 1.00 50.75 319 GLY A C 1
ATOM 2497 O O . GLY A 1 319 ? -1.402 -7.310 -36.468 1.00 50.75 319 GLY A O 1
ATOM 2498 N N . GLY A 1 320 ? -0.525 -8.415 -34.715 1.00 51.19 320 GLY A N 1
ATOM 2499 C CA . GLY A 1 320 ? -1.225 -9.692 -34.931 1.00 51.19 320 GLY A CA 1
ATOM 2500 C C . GLY A 1 320 ? -0.385 -10.810 -35.561 1.00 51.19 320 GLY A C 1
ATOM 2501 O O . GLY A 1 320 ? -0.740 -11.972 -35.399 1.00 51.19 320 GLY A O 1
ATOM 2502 N N . ASP A 1 321 ? 0.767 -10.500 -36.168 1.00 49.78 321 ASP A N 1
ATOM 2503 C CA . ASP A 1 321 ? 1.501 -11.460 -37.018 1.00 49.78 321 ASP A CA 1
ATOM 2504 C C . ASP A 1 321 ? 2.714 -12.144 -36.345 1.00 49.78 321 ASP A C 1
ATOM 2506 O O . ASP A 1 321 ? 3.502 -12.834 -36.995 1.00 49.78 321 ASP A O 1
ATOM 2510 N N . ALA A 1 322 ? 2.915 -11.969 -35.033 1.00 50.44 322 ALA A N 1
ATOM 2511 C CA . ALA A 1 322 ? 4.037 -12.603 -34.334 1.00 50.44 322 ALA A CA 1
ATOM 2512 C C . ALA A 1 322 ? 3.788 -14.104 -34.079 1.00 50.44 322 ALA A C 1
ATOM 2514 O O . ALA A 1 322 ? 2.726 -14.458 -33.562 1.00 50.44 322 ALA A O 1
ATOM 2515 N N . PRO A 1 323 ? 4.773 -14.995 -34.322 1.00 53.94 323 PRO A N 1
ATOM 2516 C CA . PRO A 1 323 ? 4.628 -16.419 -34.033 1.00 53.94 323 PRO A CA 1
ATOM 2517 C C . PRO A 1 323 ? 4.296 -16.665 -32.556 1.00 53.94 323 PRO A C 1
ATOM 2519 O O . PRO A 1 323 ? 4.906 -16.059 -31.672 1.00 53.94 323 PRO A O 1
ATOM 2522 N N . ALA A 1 324 ? 3.400 -17.617 -32.271 1.00 52.31 324 ALA A N 1
ATOM 2523 C CA . ALA A 1 324 ? 2.968 -17.955 -30.910 1.00 52.31 324 ALA A CA 1
ATOM 2524 C C . ALA A 1 324 ? 4.135 -18.224 -29.930 1.00 52.31 324 ALA A C 1
ATOM 2526 O O . ALA A 1 324 ? 4.042 -17.900 -28.745 1.00 52.31 324 ALA A O 1
ATOM 2527 N N . LEU A 1 325 ? 5.260 -18.735 -30.446 1.00 46.44 325 LEU A N 1
ATOM 2528 C CA . LEU A 1 325 ? 6.492 -18.992 -29.699 1.00 46.44 325 LEU A CA 1
ATOM 2529 C C . LEU A 1 325 ? 7.178 -17.707 -29.196 1.00 46.44 325 LEU A C 1
ATOM 2531 O O . LEU A 1 325 ? 7.668 -17.687 -28.073 1.00 46.44 325 LEU A O 1
ATOM 2535 N N . ALA A 1 326 ? 7.167 -16.611 -29.963 1.00 49.66 326 ALA A N 1
ATOM 2536 C CA . ALA A 1 326 ? 7.815 -15.351 -29.573 1.00 49.66 326 ALA A CA 1
ATOM 2537 C C . ALA A 1 326 ? 7.134 -14.685 -28.361 1.00 49.66 326 ALA A C 1
ATOM 2539 O O . ALA A 1 326 ? 7.788 -14.016 -27.564 1.00 49.66 326 ALA A O 1
ATOM 2540 N N . ALA A 1 327 ? 5.832 -14.911 -28.175 1.00 47.31 327 ALA A N 1
ATOM 2541 C CA . ALA A 1 327 ? 5.097 -14.405 -27.018 1.00 47.31 327 ALA A CA 1
ATOM 2542 C C . ALA A 1 327 ? 5.190 -15.305 -25.777 1.00 47.31 327 ALA A C 1
ATOM 2544 O O . ALA A 1 327 ? 5.167 -14.793 -24.658 1.00 47.31 327 ALA A O 1
ATOM 2545 N N . ALA A 1 328 ? 5.354 -16.621 -25.953 1.00 48.22 328 ALA A N 1
ATOM 2546 C CA . ALA A 1 328 ? 5.659 -17.550 -24.858 1.00 48.22 328 ALA A CA 1
ATOM 2547 C C . ALA A 1 328 ? 7.039 -17.281 -24.215 1.00 48.22 328 ALA A C 1
ATOM 2549 O O . ALA A 1 328 ? 7.284 -17.618 -23.057 1.00 48.22 328 ALA A O 1
ATOM 2550 N N . VAL A 1 329 ? 7.923 -16.625 -24.968 1.00 53.25 329 VAL A N 1
ATOM 2551 C CA . VAL A 1 329 ? 9.312 -16.281 -24.623 1.00 53.25 329 VAL A CA 1
ATOM 2552 C C . VAL A 1 329 ? 9.413 -14.967 -23.827 1.00 53.25 329 VAL A C 1
ATOM 2554 O O . VAL A 1 329 ? 10.487 -14.631 -23.329 1.00 53.25 329 VAL A O 1
ATOM 2557 N N . ARG A 1 330 ? 8.306 -14.230 -23.629 1.00 65.62 330 ARG A N 1
ATOM 2558 C CA . ARG A 1 330 ? 8.324 -12.999 -22.829 1.00 65.62 330 ARG A CA 1
ATOM 2559 C C . ARG A 1 330 ? 8.563 -13.307 -21.355 1.00 65.62 330 ARG A C 1
ATOM 2561 O O . ARG A 1 330 ? 7.771 -13.988 -20.704 1.00 65.62 330 ARG A O 1
ATOM 2568 N N . VAL A 1 331 ? 9.616 -12.713 -20.810 1.00 72.12 331 VAL A N 1
ATOM 2569 C CA . VAL A 1 331 ? 9.941 -12.855 -19.396 1.00 72.12 331 VAL A CA 1
ATOM 2570 C C . VAL A 1 331 ? 9.197 -11.812 -18.574 1.00 72.12 331 VAL A C 1
ATOM 2572 O O . VAL A 1 331 ? 9.411 -10.607 -18.692 1.00 72.12 331 VAL A O 1
ATOM 2575 N N . VAL A 1 332 ? 8.285 -12.311 -17.746 1.00 82.94 332 VAL A N 1
ATOM 2576 C CA . VAL A 1 332 ? 7.600 -11.556 -16.697 1.00 82.94 332 VAL A CA 1
ATOM 2577 C C . VAL A 1 332 ? 8.255 -11.976 -15.378 1.00 82.94 332 VAL A C 1
ATOM 2579 O O . VAL A 1 332 ? 8.250 -13.170 -15.079 1.00 82.94 332 VAL A O 1
ATOM 2582 N N . PRO A 1 333 ? 8.855 -11.067 -14.592 1.00 88.19 333 PRO A N 1
ATOM 2583 C CA . PRO A 1 333 ? 9.489 -11.448 -13.330 1.00 88.19 333 PRO A CA 1
ATOM 2584 C C . PRO A 1 333 ? 8.439 -11.961 -12.326 1.00 88.19 333 PRO A C 1
ATOM 2586 O O . PRO A 1 333 ? 7.258 -11.692 -12.533 1.00 88.19 333 PRO A O 1
ATOM 2589 N N . PRO A 1 334 ? 8.812 -12.697 -11.266 1.00 92.06 334 PRO A N 1
ATOM 2590 C CA . PRO A 1 334 ? 7.893 -13.075 -10.190 1.00 92.06 334 PRO A CA 1
ATOM 2591 C C . PRO A 1 334 ? 7.261 -11.866 -9.490 1.00 92.06 334 PRO A C 1
ATOM 2593 O O . PRO A 1 334 ? 7.927 -10.844 -9.293 1.00 92.06 334 PRO A O 1
ATOM 2596 N N . PHE A 1 335 ? 6.003 -11.996 -9.079 1.00 95.75 335 PHE A N 1
ATOM 2597 C CA . PHE A 1 335 ? 5.223 -10.960 -8.406 1.00 95.75 335 PHE A CA 1
ATOM 2598 C C . PHE A 1 335 ? 4.874 -11.346 -6.972 1.00 95.75 335 PHE A C 1
ATOM 2600 O O . PHE A 1 335 ? 4.384 -12.439 -6.715 1.00 95.75 335 PHE A O 1
ATOM 2607 N N . LEU A 1 336 ? 4.998 -10.394 -6.054 1.00 98.38 336 LEU A N 1
ATOM 2608 C CA . LEU A 1 336 ? 4.191 -10.363 -4.841 1.00 98.38 336 LEU A CA 1
ATOM 2609 C C . LEU A 1 336 ? 3.139 -9.271 -5.023 1.00 98.38 336 LEU A C 1
ATOM 2611 O O . LEU A 1 336 ? 3.470 -8.089 -5.044 1.00 98.38 336 LEU A O 1
ATOM 2615 N N . VAL A 1 337 ? 1.884 -9.671 -5.183 1.00 98.56 337 VAL A N 1
ATOM 2616 C CA . VAL A 1 337 ? 0.725 -8.782 -5.289 1.00 98.56 337 VAL A CA 1
ATOM 2617 C C . VAL A 1 337 ? 0.074 -8.691 -3.917 1.00 98.56 337 VAL A C 1
ATOM 2619 O O . VAL A 1 337 ? -0.069 -9.695 -3.225 1.00 98.56 337 VAL A O 1
ATOM 2622 N N . SER A 1 338 ? -0.333 -7.501 -3.493 1.00 98.25 338 SER A N 1
ATOM 2623 C CA . SER A 1 338 ? -1.006 -7.311 -2.209 1.00 98.25 338 SER A CA 1
ATOM 2624 C C . SER A 1 338 ? -2.118 -6.285 -2.313 1.00 98.25 338 SER A C 1
ATOM 2626 O O . SER A 1 338 ? -1.968 -5.273 -2.993 1.00 98.25 338 SER A O 1
ATOM 2628 N N . HIS A 1 339 ? -3.241 -6.528 -1.640 1.00 98.12 339 HIS A N 1
ATOM 2629 C CA . HIS A 1 339 ? -4.383 -5.617 -1.688 1.00 98.12 339 HIS A CA 1
ATOM 2630 C C . HIS A 1 339 ? -5.219 -5.717 -0.409 1.00 98.12 339 HIS A C 1
ATOM 2632 O O . HIS A 1 339 ? -5.432 -6.802 0.136 1.00 98.12 339 HIS A O 1
ATOM 2638 N N . GLY A 1 340 ? -5.695 -4.573 0.084 1.00 95.50 340 GLY A N 1
ATOM 2639 C CA . GLY A 1 340 ? -6.607 -4.525 1.221 1.00 95.50 340 GLY A CA 1
ATOM 2640 C C . GLY A 1 340 ? -8.055 -4.854 0.853 1.00 95.50 340 GLY A C 1
ATOM 2641 O O . GLY A 1 340 ? -8.619 -4.288 -0.076 1.00 95.50 340 GLY A O 1
ATOM 2642 N N . THR A 1 341 ? -8.714 -5.732 1.606 1.00 93.06 341 THR A N 1
ATOM 2643 C CA . THR A 1 341 ? -10.102 -6.144 1.292 1.00 93.06 341 THR A CA 1
ATOM 2644 C C . THR A 1 341 ? -11.148 -5.045 1.513 1.00 93.06 341 THR A C 1
ATOM 2646 O O . THR A 1 341 ? -12.320 -5.186 1.133 1.00 93.06 341 THR A O 1
ATOM 2649 N N . TYR A 1 342 ? -10.736 -3.942 2.141 1.00 89.31 342 TYR A N 1
ATOM 2650 C CA . TYR A 1 342 ? -11.551 -2.771 2.443 1.00 89.31 342 TYR A CA 1
ATOM 2651 C C . TYR A 1 342 ? -11.062 -1.516 1.710 1.00 89.31 342 TYR A C 1
ATOM 2653 O O . TYR A 1 342 ? -11.253 -0.393 2.173 1.00 89.31 342 TYR A O 1
ATOM 2661 N N . ASP A 1 343 ? -10.415 -1.695 0.563 1.00 89.50 343 ASP A N 1
ATOM 2662 C CA . ASP A 1 343 ? -9.962 -0.591 -0.267 1.00 89.50 343 ASP A CA 1
ATOM 2663 C C . ASP A 1 343 ? -11.144 0.203 -0.869 1.00 89.50 343 ASP A C 1
ATOM 2665 O O . ASP A 1 343 ? -11.915 -0.263 -1.719 1.00 89.50 343 ASP A O 1
ATOM 2669 N N . THR A 1 344 ? -11.305 1.439 -0.392 1.00 83.75 344 THR A N 1
ATOM 2670 C CA . THR A 1 344 ? -12.355 2.368 -0.827 1.00 83.75 344 THR A CA 1
ATOM 2671 C C . THR A 1 344 ? -11.996 3.117 -2.103 1.00 83.75 344 THR A C 1
ATOM 2673 O O . THR A 1 344 ? -12.897 3.667 -2.735 1.00 83.75 344 THR A O 1
ATOM 2676 N N . LEU A 1 345 ? -10.750 3.062 -2.580 1.00 86.06 345 LEU A N 1
ATOM 2677 C CA . LEU A 1 345 ? -10.313 3.725 -3.808 1.00 86.06 345 LEU A CA 1
ATOM 2678 C C . LEU A 1 345 ? -10.266 2.737 -4.968 1.00 86.06 345 LEU A C 1
ATOM 2680 O O . LEU A 1 345 ? -11.117 2.797 -5.858 1.00 86.06 345 LEU A O 1
ATOM 2684 N N . VAL A 1 346 ? -9.355 1.772 -4.918 1.00 91.12 346 VAL A N 1
ATOM 2685 C CA . VAL A 1 346 ? -9.219 0.745 -5.953 1.00 91.12 346 VAL A CA 1
ATOM 2686 C C . VAL A 1 346 ? -9.979 -0.498 -5.494 1.00 91.12 346 VAL A C 1
ATOM 2688 O O . VAL A 1 346 ? -9.807 -0.933 -4.364 1.00 91.12 346 VAL A O 1
ATOM 2691 N N . PRO A 1 347 ? -10.891 -1.066 -6.295 1.00 92.38 347 PRO A N 1
ATOM 2692 C CA . PRO A 1 347 ? -11.567 -2.291 -5.896 1.00 92.38 347 PRO A CA 1
ATOM 2693 C C . PRO A 1 347 ? -10.562 -3.443 -5.767 1.00 92.38 347 PRO A C 1
ATOM 2695 O O . PRO A 1 347 ? -9.825 -3.730 -6.706 1.00 92.38 347 PRO A O 1
ATOM 2698 N N . PHE A 1 348 ? -10.613 -4.169 -4.649 1.00 94.19 348 PHE A N 1
ATOM 2699 C CA . PHE A 1 348 ? -9.812 -5.379 -4.410 1.00 94.19 348 PHE A CA 1
ATOM 2700 C C . PHE A 1 348 ? -9.847 -6.380 -5.578 1.00 94.19 348 PHE A C 1
ATOM 2702 O O . PHE A 1 348 ? -8.838 -7.004 -5.912 1.00 94.19 348 PHE A O 1
ATOM 2709 N N . GLN A 1 349 ? -11.008 -6.493 -6.231 1.00 95.12 349 GLN A N 1
ATOM 2710 C CA . GLN A 1 349 ? -11.221 -7.394 -7.358 1.00 95.12 349 GLN A CA 1
ATOM 2711 C C . GLN A 1 349 ? -10.293 -7.105 -8.552 1.00 95.12 349 GLN A C 1
ATOM 2713 O O . GLN A 1 349 ? -9.996 -8.029 -9.302 1.00 95.12 349 GLN A O 1
ATOM 2718 N N . ASP A 1 350 ? -9.807 -5.870 -8.725 1.00 95.94 350 ASP A N 1
ATOM 2719 C CA . ASP A 1 350 ? -8.891 -5.509 -9.815 1.00 95.94 350 ASP A CA 1
ATOM 2720 C C . ASP A 1 350 ? -7.551 -6.257 -9.690 1.00 95.94 350 ASP A C 1
ATOM 2722 O O . ASP A 1 350 ? -7.137 -6.956 -10.617 1.00 95.94 350 ASP A O 1
ATOM 2726 N N . SER A 1 351 ? -6.922 -6.220 -8.507 1.00 97.50 351 SER A N 1
ATOM 2727 C CA . SER A 1 351 ? -5.695 -6.989 -8.249 1.00 97.50 351 SER A CA 1
ATOM 2728 C C . SER A 1 351 ? -5.931 -8.497 -8.274 1.00 97.50 351 SER A C 1
ATOM 2730 O O . SER A 1 351 ? -5.050 -9.232 -8.717 1.00 97.50 351 SER A O 1
ATOM 2732 N N . LEU A 1 352 ? -7.097 -8.973 -7.818 1.00 96.62 352 LEU A N 1
ATOM 2733 C CA . LEU A 1 352 ? -7.424 -10.401 -7.871 1.00 96.62 352 LEU A CA 1
ATOM 2734 C C . LEU A 1 352 ? -7.505 -10.895 -9.325 1.00 96.62 352 LEU A C 1
ATOM 2736 O O . LEU A 1 352 ? -6.851 -11.873 -9.678 1.00 96.62 352 LEU A O 1
ATOM 2740 N N . LEU A 1 353 ? -8.227 -10.179 -10.194 1.00 96.31 353 LEU A N 1
ATOM 2741 C CA . LEU A 1 353 ? -8.317 -10.505 -11.623 1.00 96.31 353 LEU A CA 1
ATOM 2742 C C . LEU A 1 353 ? -6.959 -10.426 -12.325 1.00 96.31 353 LEU A C 1
ATOM 2744 O O . LEU A 1 353 ? -6.662 -11.253 -13.196 1.00 96.31 353 LEU A O 1
ATOM 2748 N N . PHE A 1 354 ? -6.128 -9.447 -11.960 1.00 97.38 354 PHE A N 1
ATOM 2749 C CA . PHE A 1 354 ? -4.765 -9.366 -12.468 1.00 97.38 354 PHE A CA 1
ATOM 2750 C C . PHE A 1 354 ? -3.942 -10.589 -12.064 1.00 97.38 354 PHE A C 1
ATOM 2752 O O . PHE A 1 354 ? -3.325 -11.213 -12.928 1.00 97.38 354 PHE A O 1
ATOM 2759 N N . PHE A 1 355 ? -3.973 -10.974 -10.786 1.00 96.94 355 PHE A N 1
ATOM 2760 C CA . PHE A 1 355 ? -3.228 -12.127 -10.293 1.00 96.94 355 PHE A CA 1
ATOM 2761 C C . PHE A 1 355 ? -3.702 -13.435 -10.936 1.00 96.94 355 PHE A C 1
ATOM 2763 O O . PHE A 1 355 ? -2.883 -14.217 -11.409 1.00 96.94 355 PHE A O 1
ATOM 2770 N N . GLU A 1 356 ? -5.012 -13.651 -11.065 1.00 95.88 356 GLU A N 1
ATOM 2771 C CA . GLU A 1 356 ? -5.555 -14.804 -11.796 1.00 95.88 356 GLU A CA 1
ATOM 2772 C C . GLU A 1 356 ? -5.113 -14.818 -13.267 1.00 95.88 356 GLU A C 1
ATOM 2774 O O . GLU A 1 356 ? -4.801 -15.871 -13.830 1.00 95.88 356 GLU A O 1
ATOM 2779 N N . SER A 1 357 ? -5.065 -13.648 -13.909 1.00 94.25 357 SER A N 1
ATOM 2780 C CA . SER A 1 357 ? -4.586 -13.515 -15.289 1.00 94.25 357 SER A CA 1
ATOM 2781 C C . SER A 1 357 ? -3.088 -13.806 -15.406 1.00 94.25 357 SER A C 1
ATOM 2783 O O . SER A 1 357 ? -2.668 -14.422 -16.389 1.00 94.25 357 SER A O 1
ATOM 2785 N N . LEU A 1 358 ? -2.297 -13.414 -14.402 1.00 92.38 358 LEU A N 1
ATOM 2786 C CA . LEU A 1 358 ? -0.877 -13.738 -14.290 1.00 92.38 358 LEU A CA 1
ATOM 2787 C C . LEU A 1 358 ? -0.667 -15.249 -14.124 1.00 92.38 358 LEU A C 1
ATOM 2789 O O . LEU A 1 358 ? 0.119 -15.823 -14.872 1.00 92.38 358 LEU A O 1
ATOM 2793 N N . GLN A 1 359 ? -1.422 -15.917 -13.247 1.00 91.69 359 GLN A N 1
ATOM 2794 C CA . GLN A 1 359 ? -1.350 -17.375 -13.069 1.00 91.69 359 GLN A CA 1
ATOM 2795 C C . GLN A 1 359 ? -1.661 -18.120 -14.374 1.00 91.69 359 GLN A C 1
ATOM 2797 O O . GLN A 1 359 ? -0.864 -18.929 -14.849 1.00 91.69 359 GLN A O 1
ATOM 2802 N N . LYS A 1 360 ? -2.758 -17.752 -15.049 1.00 90.44 360 LYS A N 1
ATOM 2803 C CA . LYS A 1 360 ? -3.105 -18.313 -16.368 1.00 90.44 360 LYS A CA 1
ATOM 2804 C C . LYS A 1 360 ? -2.011 -18.058 -17.411 1.00 90.44 360 LYS A C 1
ATOM 2806 O O . LYS A 1 360 ? -1.807 -18.878 -18.308 1.00 90.44 360 LYS A O 1
ATOM 2811 N N . PHE A 1 361 ? -1.318 -16.920 -17.335 1.00 87.31 361 PHE A N 1
ATOM 2812 C CA . PHE A 1 361 ? -0.164 -16.632 -18.187 1.00 87.31 361 PHE A CA 1
ATOM 2813 C C . PHE A 1 361 ? 1.011 -17.577 -17.892 1.00 87.31 361 PHE A C 1
ATOM 2815 O O . PHE A 1 361 ? 1.560 -18.142 -18.840 1.00 87.31 361 PHE A O 1
ATOM 2822 N N . ARG A 1 362 ? 1.345 -17.824 -16.615 1.00 85.69 362 ARG A N 1
ATOM 2823 C CA . ARG A 1 362 ? 2.386 -18.793 -16.216 1.00 85.69 362 ARG A CA 1
ATOM 2824 C C . ARG A 1 362 ? 2.096 -20.193 -16.748 1.00 85.69 362 ARG A C 1
ATOM 2826 O O . ARG A 1 362 ? 2.969 -20.807 -17.356 1.00 85.69 362 ARG A O 1
ATOM 2833 N N . GLU A 1 363 ? 0.860 -20.663 -16.613 1.00 83.88 363 GLU A N 1
ATOM 2834 C CA . GLU A 1 363 ? 0.433 -21.978 -17.112 1.00 83.88 363 GLU A CA 1
ATOM 2835 C C . GLU A 1 363 ? 0.548 -22.096 -18.639 1.00 83.88 363 GLU A C 1
ATOM 2837 O O . GLU A 1 363 ? 0.941 -23.137 -19.173 1.00 83.88 363 GLU A O 1
ATOM 2842 N N . ARG A 1 364 ? 0.187 -21.038 -19.383 1.00 83.69 364 ARG A N 1
ATOM 2843 C CA . ARG A 1 364 ? 0.368 -21.001 -20.846 1.00 83.69 364 ARG A CA 1
ATOM 2844 C C . ARG A 1 364 ? 1.846 -21.047 -21.220 1.00 83.69 364 ARG A C 1
ATOM 2846 O O . ARG A 1 364 ? 2.206 -21.786 -22.134 1.00 83.69 364 ARG A O 1
ATOM 2853 N N . GLN A 1 365 ? 2.685 -20.296 -20.510 1.00 78.00 365 GLN A N 1
ATOM 2854 C CA . GLN A 1 365 ? 4.128 -20.268 -20.732 1.00 78.00 365 GLN A CA 1
ATOM 2855 C C . GLN A 1 365 ? 4.768 -21.640 -20.474 1.00 78.00 365 GLN A C 1
ATOM 2857 O O . GLN A 1 365 ? 5.507 -22.130 -21.324 1.00 78.00 365 GLN A O 1
ATOM 2862 N N . GLN A 1 366 ? 4.438 -22.301 -19.361 1.00 75.75 366 GLN A N 1
ATOM 2863 C CA . GLN A 1 366 ? 4.933 -23.647 -19.043 1.00 75.75 366 GLN A CA 1
ATOM 2864 C C . GLN A 1 366 ? 4.547 -24.672 -20.116 1.00 75.75 366 GLN A C 1
ATOM 2866 O O . GLN A 1 366 ? 5.408 -25.411 -20.598 1.00 75.75 366 GLN A O 1
ATOM 2871 N N . ARG A 1 367 ? 3.278 -24.665 -20.553 1.00 78.56 367 ARG A N 1
ATOM 2872 C CA . ARG A 1 367 ? 2.795 -25.546 -21.630 1.00 78.56 367 ARG A CA 1
ATOM 2873 C C . ARG A 1 367 ? 3.522 -25.307 -22.949 1.00 78.56 367 ARG A C 1
ATOM 2875 O O . ARG A 1 367 ? 3.928 -26.267 -23.595 1.00 78.56 367 ARG A O 1
ATOM 2882 N N . ALA A 1 368 ? 3.709 -24.046 -23.337 1.00 74.94 368 ALA A N 1
ATOM 2883 C CA . ALA A 1 368 ? 4.405 -23.693 -24.573 1.00 74.94 368 ALA A CA 1
ATOM 2884 C C . ALA A 1 368 ? 5.886 -24.114 -24.565 1.00 74.94 368 ALA A C 1
ATOM 2886 O O . ALA A 1 368 ? 6.442 -24.414 -25.618 1.00 74.94 368 ALA A O 1
ATOM 2887 N N . LEU A 1 369 ? 6.511 -24.168 -23.386 1.00 72.12 369 LEU A N 1
ATOM 2888 C CA . LEU A 1 369 ? 7.895 -24.608 -23.199 1.00 72.12 369 LEU A CA 1
ATOM 2889 C C . LEU A 1 369 ? 8.037 -26.130 -23.012 1.00 72.12 369 LEU A C 1
ATOM 2891 O O . LEU A 1 369 ? 9.151 -26.610 -22.815 1.00 72.12 369 LEU A O 1
ATOM 2895 N N . GLY A 1 370 ? 6.941 -26.898 -23.064 1.00 70.44 370 GLY A N 1
ATOM 2896 C CA . GLY A 1 370 ? 6.967 -28.353 -22.873 1.00 70.44 370 GLY A CA 1
ATOM 2897 C C . GLY A 1 370 ? 7.364 -28.786 -21.457 1.00 70.44 370 GLY A C 1
ATOM 2898 O O . GLY A 1 370 ? 7.819 -29.912 -21.261 1.00 70.44 370 GLY A O 1
ATOM 2899 N N . LEU A 1 371 ? 7.220 -27.900 -20.470 1.00 66.50 371 LEU A N 1
ATOM 2900 C CA . LEU A 1 371 ? 7.551 -28.172 -19.075 1.00 66.50 371 LEU A CA 1
ATOM 2901 C C . LEU A 1 371 ? 6.350 -28.818 -18.384 1.00 66.50 371 LEU A C 1
ATOM 2903 O O . LEU A 1 371 ? 5.226 -28.327 -18.494 1.00 66.50 371 LEU A O 1
ATOM 2907 N N . SER A 1 372 ? 6.570 -29.933 -17.680 1.00 55.22 372 SER A N 1
ATOM 2908 C CA . SER A 1 372 ? 5.500 -30.566 -16.899 1.00 55.22 372 SER A CA 1
ATOM 2909 C C . SER A 1 372 ? 5.048 -29.639 -15.765 1.00 55.22 372 SER A C 1
ATOM 2911 O O . SER A 1 372 ? 5.871 -28.930 -15.189 1.00 55.22 372 SER A O 1
ATOM 2913 N N . SER A 1 373 ? 3.769 -29.704 -15.386 1.00 49.53 373 SER A N 1
ATOM 2914 C CA . SER A 1 373 ? 3.163 -28.911 -14.301 1.00 49.53 373 SER A CA 1
ATOM 2915 C C . SER A 1 373 ? 3.815 -29.097 -12.919 1.00 49.53 373 SER A C 1
ATOM 2917 O O . SER A 1 373 ? 3.493 -28.365 -11.990 1.00 49.53 373 SER A O 1
ATOM 2919 N N . SER A 1 374 ? 4.721 -30.071 -12.775 1.00 42.94 374 SER A N 1
ATOM 2920 C CA . SER A 1 374 ? 5.458 -30.400 -11.550 1.00 42.94 374 SER A CA 1
ATOM 2921 C C . SER A 1 374 ? 6.967 -30.128 -11.649 1.00 42.94 374 SER A C 1
ATOM 2923 O O . SER A 1 374 ? 7.674 -30.292 -10.654 1.00 42.94 374 SER A O 1
ATOM 2925 N N . ALA A 1 375 ? 7.492 -29.762 -12.821 1.00 40.91 375 ALA A N 1
ATOM 2926 C CA . ALA A 1 375 ? 8.915 -29.497 -12.993 1.00 40.91 375 ALA A CA 1
ATOM 2927 C C . ALA A 1 375 ? 9.175 -28.001 -12.793 1.00 40.91 375 ALA A C 1
ATOM 2929 O O . ALA A 1 375 ? 8.603 -27.174 -13.503 1.00 40.91 375 ALA A O 1
ATOM 2930 N N . ALA A 1 376 ? 10.048 -27.661 -11.837 1.00 42.41 376 ALA A N 1
ATOM 2931 C CA . ALA A 1 376 ? 10.659 -26.337 -11.770 1.00 42.41 376 ALA A CA 1
ATOM 2932 C C . ALA A 1 376 ? 11.142 -25.958 -13.177 1.00 42.41 376 ALA A C 1
ATOM 2934 O O . ALA A 1 376 ? 11.725 -26.801 -13.869 1.00 42.41 376 ALA A O 1
ATOM 2935 N N . ALA A 1 377 ? 10.842 -24.737 -13.637 1.00 42.66 377 ALA A N 1
ATOM 2936 C CA . ALA A 1 377 ? 11.291 -24.351 -14.969 1.00 42.66 377 ALA A CA 1
ATOM 2937 C C . ALA A 1 377 ? 12.825 -24.473 -15.021 1.00 42.66 377 ALA A C 1
ATOM 2939 O O . ALA A 1 377 ? 13.468 -24.193 -14.005 1.00 42.66 377 ALA A O 1
ATOM 2940 N N . PRO A 1 378 ? 13.415 -24.902 -16.153 1.00 43.59 378 PRO A N 1
ATOM 2941 C CA . PRO A 1 378 ? 14.849 -25.107 -16.261 1.00 43.59 378 PRO A CA 1
ATOM 2942 C C . PRO A 1 378 ? 15.574 -23.841 -15.818 1.00 43.59 378 PRO A C 1
ATOM 2944 O O . PRO A 1 378 ? 15.167 -22.735 -16.199 1.00 43.59 378 PRO A O 1
ATOM 2947 N N . ASP A 1 379 ? 16.622 -24.014 -15.015 1.00 39.06 379 ASP A N 1
ATOM 2948 C CA . ASP A 1 379 ? 17.463 -22.928 -14.523 1.00 39.06 379 ASP A CA 1
ATOM 2949 C C . ASP A 1 379 ? 17.848 -22.005 -15.691 1.00 39.06 379 ASP A C 1
ATOM 2951 O O . ASP A 1 379 ? 18.572 -22.398 -16.605 1.00 39.06 379 ASP A O 1
ATOM 2955 N N . GLY A 1 380 ? 17.301 -20.786 -15.700 1.00 41.53 380 GLY A N 1
ATOM 2956 C CA . GLY A 1 380 ? 17.556 -19.797 -16.752 1.00 41.53 380 GLY A CA 1
ATOM 2957 C C . GLY A 1 380 ? 16.323 -19.115 -17.345 1.00 41.53 380 GLY A C 1
ATOM 2958 O O . GLY A 1 380 ? 16.463 -18.020 -17.876 1.00 41.53 380 GLY A O 1
ATOM 2959 N N . LEU A 1 381 ? 15.113 -19.667 -17.206 1.00 46.22 381 LEU A N 1
ATOM 2960 C CA . LEU A 1 381 ? 13.874 -18.914 -17.457 1.00 46.22 381 LEU A CA 1
ATOM 2961 C C . LEU A 1 381 ? 13.427 -18.265 -16.145 1.00 46.22 381 LEU A C 1
ATOM 2963 O O . LEU A 1 381 ? 13.006 -18.949 -15.211 1.00 46.22 381 LEU A O 1
ATOM 2967 N N . ALA A 1 382 ? 13.564 -16.944 -16.026 1.00 39.25 382 ALA A N 1
ATOM 2968 C CA . ALA A 1 382 ? 13.210 -16.264 -14.785 1.00 39.25 382 ALA A CA 1
ATOM 2969 C C . ALA A 1 382 ? 11.756 -16.520 -14.379 1.00 39.25 382 ALA A C 1
ATOM 2971 O O . ALA A 1 382 ? 10.822 -16.294 -15.146 1.00 39.25 382 ALA A O 1
ATOM 2972 N N . GLY A 1 383 ? 11.612 -17.004 -13.145 1.00 42.72 383 GLY A N 1
ATOM 2973 C CA . GLY A 1 383 ? 10.367 -17.516 -12.577 1.00 42.72 383 GLY A CA 1
ATOM 2974 C C . GLY A 1 383 ? 10.374 -19.020 -12.302 1.00 42.72 383 GLY A C 1
ATOM 2975 O O . GLY A 1 383 ? 9.468 -19.505 -11.639 1.00 42.72 383 GLY A O 1
ATOM 2976 N N . GLY A 1 384 ? 11.402 -19.764 -12.728 1.00 45.38 384 GLY A N 1
ATOM 2977 C CA . GLY A 1 384 ? 11.431 -21.222 -12.561 1.00 45.38 384 GLY A CA 1
ATOM 2978 C C . GLY A 1 384 ? 11.430 -21.760 -11.128 1.00 45.38 384 GLY A C 1
ATOM 2979 O O . GLY A 1 384 ? 11.079 -22.921 -10.934 1.00 45.38 384 GLY A O 1
ATOM 2980 N N . SER A 1 385 ? 11.767 -20.941 -10.126 1.00 64.44 385 SER A N 1
ATOM 2981 C CA . SER A 1 385 ? 11.805 -21.383 -8.724 1.00 64.44 385 SER A CA 1
ATOM 2982 C C . SER A 1 385 ? 11.142 -20.453 -7.710 1.00 64.44 385 SER A C 1
ATOM 2984 O O . SER A 1 385 ? 10.870 -20.928 -6.611 1.00 64.44 385 SER A O 1
ATOM 2986 N N . VAL A 1 386 ? 10.896 -19.180 -8.040 1.00 87.12 386 VAL A N 1
ATOM 2987 C CA . VAL A 1 386 ? 10.233 -18.212 -7.149 1.00 87.12 386 VAL A CA 1
ATOM 2988 C C . VAL A 1 386 ? 8.794 -18.051 -7.607 1.00 87.12 386 VAL A C 1
ATOM 2990 O O . VAL A 1 386 ? 8.564 -17.653 -8.749 1.00 87.12 386 VAL A O 1
ATOM 2993 N N . GLN A 1 387 ? 7.851 -18.360 -6.724 1.00 89.88 387 GLN A N 1
ATOM 2994 C CA . GLN A 1 387 ? 6.428 -18.340 -7.050 1.00 89.88 387 GLN A CA 1
ATOM 2995 C C . GLN A 1 387 ? 5.833 -16.937 -6.928 1.00 89.88 387 GLN A C 1
ATOM 2997 O O . GLN A 1 387 ? 6.255 -16.132 -6.092 1.00 89.88 387 GLN A O 1
ATOM 3002 N N . ASP A 1 388 ? 4.832 -16.658 -7.765 1.00 95.06 388 ASP A N 1
ATOM 3003 C CA . ASP A 1 388 ? 3.996 -15.473 -7.607 1.00 95.06 388 ASP A CA 1
ATOM 3004 C C . ASP A 1 388 ? 3.126 -15.637 -6.339 1.00 95.06 388 ASP A C 1
ATOM 3006 O O . ASP A 1 388 ? 2.573 -16.709 -6.095 1.00 95.06 388 ASP A O 1
ATOM 3010 N N . VAL A 1 389 ? 2.975 -14.583 -5.535 1.00 97.50 389 VAL A N 1
ATOM 3011 C CA . VAL A 1 389 ? 2.215 -14.609 -4.273 1.00 97.50 389 VAL A CA 1
ATOM 3012 C C . VAL A 1 389 ? 1.160 -13.511 -4.263 1.00 97.50 389 VAL A C 1
ATOM 3014 O O . VAL A 1 389 ? 1.469 -12.359 -4.555 1.00 97.50 389 VAL A O 1
ATOM 3017 N N . PHE A 1 390 ? -0.063 -13.842 -3.855 1.00 98.44 390 PHE A N 1
ATOM 3018 C CA . PHE A 1 390 ? -1.129 -12.881 -3.596 1.00 98.44 390 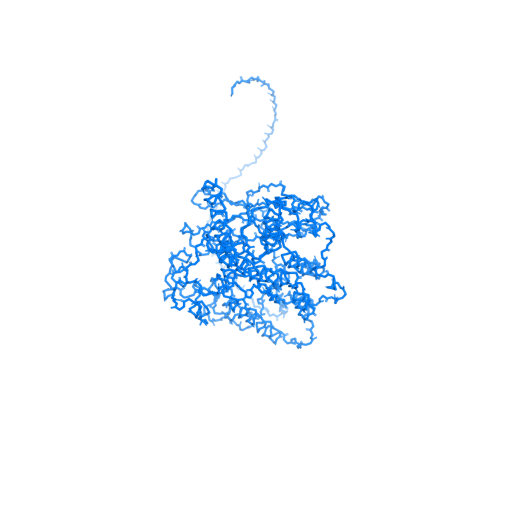PHE A CA 1
ATOM 3019 C C . PHE A 1 390 ? -1.424 -12.767 -2.100 1.00 98.44 390 PHE A C 1
ATOM 3021 O O . PHE A 1 390 ? -1.838 -13.731 -1.449 1.00 98.44 390 PHE A O 1
ATOM 3028 N N . LEU A 1 391 ? -1.234 -11.567 -1.556 1.00 98.31 391 LEU A N 1
ATOM 3029 C CA . LEU A 1 391 ? -1.534 -11.215 -0.176 1.00 98.31 391 LEU A CA 1
ATOM 3030 C C . LEU A 1 391 ? -2.849 -10.443 -0.096 1.00 98.31 391 LEU A C 1
ATOM 3032 O O . LEU A 1 391 ? -2.899 -9.220 -0.252 1.00 98.31 391 LEU A O 1
ATOM 3036 N N . GLU A 1 392 ? -3.908 -11.166 0.236 1.00 97.00 392 GLU A N 1
ATOM 3037 C CA . GLU A 1 392 ? -5.136 -10.561 0.730 1.00 97.00 392 GLU A CA 1
ATOM 3038 C C . GLU A 1 392 ? -4.893 -10.021 2.144 1.00 97.00 392 GLU A C 1
ATOM 3040 O O . GLU A 1 392 ? -4.557 -10.781 3.056 1.00 97.00 392 GLU A O 1
ATOM 3045 N N . ILE A 1 393 ? -5.035 -8.706 2.332 1.00 96.75 393 ILE A N 1
ATOM 3046 C CA . ILE A 1 393 ? -4.862 -8.063 3.638 1.00 96.75 393 ILE A CA 1
ATOM 3047 C C . ILE A 1 393 ? -6.251 -7.761 4.222 1.00 96.75 393 ILE A C 1
ATOM 3049 O O . ILE A 1 393 ? -6.902 -6.802 3.786 1.00 96.75 393 ILE A O 1
ATOM 3053 N N . PRO A 1 394 ? -6.730 -8.543 5.210 1.00 92.62 394 PRO A N 1
ATOM 3054 C CA . PRO A 1 394 ? -8.088 -8.397 5.720 1.00 92.62 394 PRO A CA 1
ATOM 3055 C C . PRO A 1 394 ? -8.307 -7.039 6.384 1.00 92.62 394 PRO A C 1
ATOM 3057 O O . PRO A 1 394 ? -7.464 -6.575 7.162 1.00 92.62 394 PRO A O 1
ATOM 3060 N N . ASP A 1 395 ? -9.448 -6.420 6.082 1.00 89.56 395 ASP A N 1
ATOM 3061 C CA . ASP A 1 395 ? -9.927 -5.147 6.635 1.00 89.56 395 ASP A CA 1
ATOM 3062 C C . ASP A 1 395 ? -8.947 -3.982 6.446 1.00 89.56 395 ASP A C 1
ATOM 3064 O O . ASP A 1 395 ? -8.916 -3.026 7.229 1.00 89.56 395 ASP A O 1
ATOM 3068 N N . ALA A 1 396 ? -8.086 -4.087 5.437 1.00 92.88 396 ALA A N 1
ATOM 3069 C CA . ALA A 1 396 ? -7.101 -3.077 5.109 1.00 92.88 396 ALA A CA 1
ATOM 3070 C C . ALA A 1 396 ? -7.617 -2.119 4.041 1.00 92.88 396 ALA A C 1
ATOM 3072 O O . ALA A 1 396 ? -8.320 -2.511 3.111 1.00 92.88 396 ALA A O 1
ATOM 3073 N N . HIS A 1 397 ? -7.241 -0.856 4.201 1.00 91.06 397 HIS A N 1
ATOM 3074 C CA . HIS A 1 397 ? -7.567 0.245 3.299 1.00 91.06 397 HIS A CA 1
ATOM 3075 C C . HIS A 1 397 ? -6.458 0.443 2.249 1.00 91.06 397 HIS A C 1
ATOM 3077 O O . HIS A 1 397 ? -5.347 -0.034 2.453 1.00 91.06 397 HIS A O 1
ATOM 3083 N N . HIS A 1 398 ? -6.686 1.249 1.204 1.00 91.94 398 HIS A N 1
ATOM 3084 C CA . HIS A 1 398 ? -5.715 1.561 0.131 1.00 91.94 398 HIS A CA 1
ATOM 3085 C C . HIS A 1 398 ? -4.314 2.029 0.571 1.00 91.94 398 HIS A C 1
ATOM 3087 O O . HIS A 1 398 ? -3.386 2.030 -0.214 1.00 91.94 398 HIS A O 1
ATOM 3093 N N . ALA A 1 399 ? -4.127 2.508 1.801 1.00 93.75 399 ALA A N 1
ATOM 3094 C CA . ALA A 1 399 ? -2.830 2.998 2.284 1.00 93.75 399 ALA A CA 1
ATOM 3095 C C . ALA A 1 399 ? -2.468 2.385 3.639 1.00 93.75 399 ALA A C 1
ATOM 3097 O O . ALA A 1 399 ? -1.859 3.036 4.490 1.00 93.75 399 ALA A O 1
ATOM 3098 N N . PHE A 1 400 ? -2.865 1.129 3.860 1.00 94.81 400 PHE A N 1
ATOM 3099 C CA . PHE A 1 400 ? -2.673 0.428 5.132 1.00 94.81 400 PHE A CA 1
ATOM 3100 C C . PHE A 1 400 ? -1.204 0.376 5.595 1.00 94.81 400 PHE A C 1
ATOM 3102 O O . PHE A 1 400 ? -0.930 0.275 6.785 1.00 94.81 400 PHE A O 1
ATOM 3109 N N . ASN A 1 401 ? -0.249 0.463 4.667 1.00 95.62 401 ASN A N 1
ATOM 3110 C CA . ASN A 1 401 ? 1.195 0.380 4.908 1.00 95.62 401 ASN A CA 1
ATOM 3111 C C . ASN A 1 401 ? 1.877 1.746 5.153 1.00 95.62 401 ASN A C 1
ATOM 3113 O O . ASN A 1 401 ? 3.089 1.792 5.371 1.00 95.62 401 ASN A O 1
ATOM 3117 N N . TYR A 1 402 ? 1.141 2.864 5.119 1.00 94.50 402 TYR A N 1
ATOM 3118 C CA . TYR A 1 402 ? 1.723 4.201 5.304 1.00 94.50 402 TYR A CA 1
ATOM 3119 C C . TYR A 1 402 ? 1.993 4.553 6.765 1.00 94.50 402 TYR A C 1
ATOM 3121 O O . TYR A 1 402 ? 2.859 5.383 7.043 1.00 94.50 402 TYR A O 1
ATOM 3129 N N . LEU A 1 403 ? 1.267 3.944 7.700 1.00 93.44 403 LEU A N 1
ATOM 3130 C CA . LEU A 1 403 ? 1.370 4.213 9.131 1.00 93.44 403 LEU A CA 1
ATOM 3131 C C . LEU A 1 403 ? 2.025 3.028 9.837 1.00 93.44 403 LEU A C 1
ATOM 3133 O O . LEU A 1 403 ? 1.851 1.881 9.440 1.00 93.44 403 LEU A O 1
ATOM 3137 N N . VAL A 1 404 ? 2.781 3.301 10.901 1.00 94.50 404 VAL A N 1
ATOM 3138 C CA . VAL A 1 404 ? 3.337 2.233 11.742 1.00 94.50 404 VAL A CA 1
ATOM 3139 C C . VAL A 1 404 ? 2.180 1.561 12.487 1.00 94.50 404 VAL A C 1
ATOM 3141 O O . VAL A 1 404 ? 1.640 2.120 13.442 1.00 94.50 404 VAL A O 1
ATOM 3144 N N . SER A 1 405 ? 1.795 0.375 12.021 1.00 95.50 405 SER A N 1
ATOM 3145 C CA . SER A 1 405 ? 0.775 -0.496 12.607 1.00 95.50 405 SER A CA 1
ATOM 3146 C C . SER A 1 405 ? 1.256 -1.956 12.571 1.00 95.50 405 SER A C 1
ATOM 3148 O O . SER A 1 405 ? 2.128 -2.291 11.762 1.00 95.50 405 SER A O 1
ATOM 3150 N N . PRO A 1 406 ? 0.722 -2.854 13.420 1.00 97.12 406 PRO A N 1
ATOM 3151 C CA . PRO A 1 406 ? 1.051 -4.278 13.359 1.00 97.12 406 PRO A CA 1
ATOM 3152 C C . PRO A 1 406 ? 0.843 -4.886 11.970 1.00 97.12 406 PRO A C 1
ATOM 3154 O O . PRO A 1 406 ? 1.705 -5.622 11.493 1.00 97.12 406 PRO A O 1
ATOM 3157 N N . ARG A 1 407 ? -0.259 -4.530 11.300 1.00 96.94 407 ARG A N 1
ATOM 3158 C CA . ARG A 1 407 ? -0.552 -4.934 9.922 1.00 96.94 407 ARG A CA 1
ATOM 3159 C C . ARG A 1 407 ? 0.515 -4.451 8.941 1.00 96.94 407 ARG A C 1
ATOM 3161 O O . ARG A 1 407 ? 1.021 -5.261 8.169 1.00 96.94 407 ARG A O 1
ATOM 3168 N N . ALA A 1 408 ? 0.871 -3.165 8.977 1.00 96.94 408 ALA A N 1
ATOM 3169 C CA . ALA A 1 408 ? 1.878 -2.596 8.081 1.00 96.94 408 ALA A CA 1
ATOM 3170 C C . ALA A 1 408 ? 3.242 -3.283 8.243 1.00 96.94 408 ALA A C 1
ATOM 3172 O O . ALA A 1 408 ? 3.891 -3.609 7.251 1.00 96.94 408 ALA A O 1
ATOM 3173 N N . LEU A 1 409 ? 3.644 -3.554 9.489 1.00 97.50 409 LEU A N 1
ATOM 3174 C CA . LEU A 1 409 ? 4.899 -4.237 9.797 1.00 97.50 409 LEU A CA 1
ATOM 3175 C C . LEU A 1 409 ? 4.882 -5.703 9.343 1.00 97.50 409 LEU A C 1
ATOM 3177 O O . LEU A 1 409 ? 5.849 -6.159 8.738 1.00 97.50 409 LEU A O 1
ATOM 3181 N N . ALA A 1 410 ? 3.779 -6.427 9.563 1.00 98.19 410 ALA A N 1
ATOM 3182 C CA . ALA A 1 410 ? 3.629 -7.802 9.084 1.00 98.19 410 ALA A CA 1
ATOM 3183 C C . ALA A 1 410 ? 3.662 -7.891 7.548 1.00 98.19 410 ALA A C 1
ATOM 3185 O O . ALA A 1 410 ? 4.280 -8.799 6.996 1.00 98.19 410 ALA A O 1
ATOM 3186 N N . PHE A 1 411 ? 3.041 -6.931 6.857 1.00 98.50 411 PHE A N 1
ATOM 3187 C CA . PHE A 1 411 ? 3.123 -6.818 5.402 1.00 98.50 411 PHE A CA 1
ATOM 3188 C C . PHE A 1 411 ? 4.559 -6.563 4.932 1.00 98.50 411 PHE A C 1
ATOM 3190 O O . PHE A 1 411 ? 5.047 -7.275 4.056 1.00 98.50 411 PHE A O 1
ATOM 3197 N N . GLY A 1 412 ? 5.266 -5.604 5.536 1.00 98.25 412 GLY A N 1
ATOM 3198 C CA . GLY A 1 412 ? 6.656 -5.338 5.173 1.00 98.25 412 GLY A CA 1
ATOM 3199 C C . GLY A 1 412 ? 7.584 -6.529 5.434 1.00 98.25 412 GLY A C 1
ATOM 3200 O O . GLY A 1 412 ? 8.483 -6.776 4.639 1.00 98.25 412 GLY A O 1
ATOM 3201 N N . GLU A 1 413 ? 7.335 -7.330 6.477 1.00 98.25 413 GLU A N 1
ATOM 3202 C CA . GLU A 1 413 ? 8.076 -8.578 6.710 1.00 98.25 413 GLU A CA 1
ATOM 3203 C C . GLU A 1 413 ? 7.809 -9.628 5.624 1.00 98.25 413 GLU A C 1
ATOM 3205 O O . GLU A 1 413 ? 8.739 -10.324 5.219 1.00 98.25 413 GLU A O 1
ATOM 3210 N N . ALA A 1 414 ? 6.579 -9.721 5.107 1.00 98.62 414 ALA A N 1
ATOM 3211 C CA . ALA A 1 414 ? 6.263 -10.596 3.978 1.00 98.62 414 ALA A CA 1
ATOM 3212 C C . ALA A 1 414 ? 6.971 -10.161 2.692 1.00 98.62 414 ALA A C 1
ATOM 3214 O O . ALA A 1 414 ? 7.545 -11.002 1.999 1.00 98.62 414 ALA A O 1
ATOM 3215 N N . VAL A 1 415 ? 7.006 -8.852 2.416 1.00 98.69 415 VAL A N 1
ATOM 3216 C CA . VAL A 1 415 ? 7.784 -8.301 1.298 1.00 98.69 415 VAL A CA 1
ATOM 3217 C C . VAL A 1 415 ? 9.268 -8.620 1.470 1.00 98.69 415 VAL A C 1
ATOM 3219 O O . VAL A 1 415 ? 9.890 -9.124 0.540 1.00 98.69 415 VAL A O 1
ATOM 3222 N N . CYS A 1 416 ? 9.838 -8.400 2.656 1.00 98.44 416 CYS A N 1
ATOM 3223 C CA . CYS A 1 416 ? 11.235 -8.736 2.929 1.00 98.44 416 CYS A CA 1
ATOM 3224 C C . CYS A 1 416 ? 11.528 -10.231 2.740 1.00 98.44 416 CYS A C 1
ATOM 3226 O O . CYS A 1 416 ? 12.545 -10.569 2.145 1.00 98.44 416 CYS A O 1
ATOM 3228 N N . ALA A 1 417 ? 10.640 -11.124 3.189 1.00 98.25 417 ALA A N 1
ATOM 3229 C CA . ALA A 1 417 ? 10.799 -12.566 2.996 1.00 98.25 417 ALA A CA 1
ATOM 3230 C C . ALA A 1 417 ? 10.774 -12.958 1.509 1.00 98.25 417 ALA A C 1
ATOM 3232 O O . ALA A 1 417 ? 11.594 -13.764 1.068 1.00 98.25 417 ALA A O 1
ATOM 3233 N N . PHE A 1 418 ? 9.872 -12.360 0.725 1.00 98.06 418 PHE A N 1
ATOM 3234 C CA . PHE A 1 418 ? 9.824 -12.547 -0.725 1.00 98.06 418 PHE A CA 1
ATOM 3235 C C . PHE A 1 418 ? 11.099 -12.044 -1.412 1.00 98.06 418 PHE A C 1
ATOM 3237 O O . PHE A 1 418 ? 11.682 -12.764 -2.219 1.00 98.06 418 PHE A O 1
ATOM 3244 N N . LEU A 1 419 ? 11.564 -10.842 -1.061 1.00 97.25 419 LEU A N 1
ATOM 3245 C CA . LEU A 1 419 ? 12.774 -10.241 -1.624 1.00 97.25 419 LEU A CA 1
ATOM 3246 C C . LEU A 1 419 ? 14.039 -11.037 -1.273 1.00 97.25 419 LEU A C 1
ATOM 3248 O O . LEU A 1 419 ? 14.866 -11.270 -2.152 1.00 97.25 419 LEU A O 1
ATOM 3252 N N . ASP A 1 420 ? 14.182 -11.489 -0.026 1.00 95.62 420 ASP A N 1
ATOM 3253 C CA . ASP A 1 420 ? 15.309 -12.325 0.411 1.00 95.62 420 ASP A CA 1
ATOM 3254 C C . ASP A 1 420 ? 15.342 -13.663 -0.346 1.00 95.62 420 ASP A C 1
ATOM 3256 O O . ASP A 1 420 ? 16.376 -14.050 -0.895 1.00 95.62 420 ASP A O 1
ATOM 3260 N N . ASN A 1 421 ? 14.188 -14.329 -0.484 1.00 94.88 421 ASN A N 1
ATOM 3261 C CA . ASN A 1 421 ? 14.068 -15.554 -1.276 1.00 94.88 421 ASN A CA 1
ATOM 3262 C C . ASN A 1 421 ? 14.405 -15.320 -2.757 1.00 94.88 421 ASN A C 1
ATOM 3264 O O . ASN A 1 421 ? 15.188 -16.065 -3.353 1.00 94.88 421 ASN A O 1
ATOM 3268 N N . LEU A 1 422 ? 13.862 -14.246 -3.335 1.00 93.25 422 LEU A N 1
ATOM 3269 C CA . LEU A 1 422 ? 14.134 -13.842 -4.707 1.00 93.25 422 LEU A CA 1
ATOM 3270 C C . LEU A 1 422 ? 15.631 -13.614 -4.923 1.00 93.25 422 LEU A C 1
ATOM 3272 O O . LEU A 1 422 ? 16.212 -14.147 -5.868 1.00 93.25 422 LEU A O 1
ATOM 3276 N N . GLN A 1 423 ? 16.279 -12.846 -4.050 1.00 91.94 423 GLN A N 1
ATOM 3277 C CA . GLN A 1 423 ? 17.704 -12.566 -4.157 1.00 91.94 423 GLN A CA 1
ATOM 3278 C C . GLN A 1 423 ? 18.535 -13.841 -3.999 1.00 91.94 423 GLN A C 1
ATOM 3280 O O . GLN A 1 423 ? 19.435 -14.079 -4.806 1.00 91.94 423 GLN A O 1
ATOM 3285 N N . ALA A 1 424 ? 18.230 -14.681 -3.007 1.00 91.44 424 ALA A N 1
ATOM 3286 C CA . ALA A 1 424 ? 18.939 -15.935 -2.775 1.00 91.44 424 ALA A CA 1
ATOM 3287 C C . ALA A 1 424 ? 18.943 -16.828 -4.025 1.00 91.44 424 ALA A C 1
ATOM 3289 O O . ALA A 1 424 ? 19.988 -17.373 -4.389 1.00 91.44 424 ALA A O 1
ATOM 3290 N N . LYS A 1 425 ? 17.800 -16.911 -4.715 1.00 88.25 425 LYS A N 1
ATOM 3291 C CA . LYS A 1 425 ? 17.606 -17.759 -5.897 1.00 88.25 425 LYS A CA 1
ATOM 3292 C C . LYS A 1 425 ? 18.067 -17.136 -7.208 1.00 88.25 425 LYS A C 1
ATOM 3294 O O . LYS A 1 425 ? 18.315 -17.867 -8.156 1.00 88.25 425 LYS A O 1
ATOM 3299 N N . THR A 1 426 ? 18.191 -15.811 -7.290 1.00 85.81 426 THR A N 1
ATOM 3300 C CA . THR A 1 426 ? 18.433 -15.144 -8.580 1.00 85.81 426 THR A CA 1
ATOM 3301 C C . THR A 1 426 ? 19.758 -14.393 -8.674 1.00 85.81 426 THR A C 1
ATOM 3303 O O . THR A 1 426 ? 20.210 -14.144 -9.791 1.00 85.81 426 THR A O 1
ATOM 3306 N N . LYS A 1 427 ? 20.438 -14.081 -7.559 1.00 84.75 427 LYS A N 1
ATOM 3307 C CA . LYS A 1 427 ? 21.657 -13.238 -7.548 1.00 84.75 427 LYS A CA 1
ATOM 3308 C C . LYS A 1 427 ? 22.802 -13.714 -8.452 1.00 84.75 427 LYS A C 1
ATOM 3310 O O . LYS A 1 427 ? 23.622 -12.904 -8.856 1.00 84.75 427 LYS A O 1
ATOM 3315 N N . HIS A 1 428 ? 22.872 -15.013 -8.732 1.00 82.00 428 HIS A N 1
ATOM 3316 C CA . HIS A 1 428 ? 23.927 -15.646 -9.529 1.00 82.00 428 HIS A CA 1
ATOM 3317 C C . HIS A 1 428 ? 23.554 -15.800 -11.008 1.00 82.00 428 HIS A C 1
ATOM 3319 O O . HIS A 1 428 ? 24.425 -16.068 -11.830 1.00 82.00 428 HIS A O 1
ATOM 3325 N N . LEU A 1 429 ? 22.274 -15.635 -11.360 1.00 76.25 429 LEU A N 1
ATOM 3326 C CA . LEU A 1 429 ? 21.856 -15.685 -12.756 1.00 76.25 429 LEU A CA 1
ATOM 3327 C C . LEU A 1 429 ? 22.406 -14.444 -13.474 1.00 76.25 429 LEU A C 1
ATOM 3329 O O . LEU A 1 429 ? 22.293 -13.346 -12.914 1.00 76.25 429 LEU A O 1
ATOM 3333 N N . PRO A 1 430 ? 22.954 -14.575 -14.695 1.00 67.06 430 PRO A N 1
ATOM 3334 C CA . PRO A 1 430 ? 23.335 -13.423 -15.497 1.00 67.06 430 PRO A CA 1
ATOM 3335 C C . PRO A 1 430 ? 22.141 -12.478 -15.635 1.00 67.06 430 PRO A C 1
ATOM 3337 O O . PRO A 1 430 ? 20.993 -12.899 -15.809 1.00 67.06 430 PRO A O 1
ATOM 3340 N N . LEU A 1 431 ? 22.391 -11.184 -15.507 1.00 59.31 431 LEU A N 1
ATOM 3341 C CA . LEU A 1 431 ? 21.311 -10.208 -15.455 1.00 59.31 431 LEU A CA 1
ATOM 3342 C C . LEU A 1 431 ? 20.540 -10.152 -16.812 1.00 59.31 431 LEU A C 1
ATOM 3344 O O . LEU A 1 431 ? 19.330 -9.946 -16.799 1.00 59.31 431 LEU A O 1
ATOM 3348 N N . GLY A 1 432 ? 21.182 -10.533 -17.934 1.00 52.88 432 GLY A N 1
ATOM 3349 C CA . GLY A 1 432 ? 20.598 -10.620 -19.285 1.00 52.88 432 GLY A CA 1
ATOM 3350 C C . GLY A 1 432 ? 19.935 -11.955 -19.659 1.00 52.88 432 GLY A C 1
ATOM 3351 O O . GLY A 1 432 ? 19.444 -12.106 -20.776 1.00 52.88 432 GLY A O 1
ATOM 3352 N N . THR A 1 433 ? 19.875 -12.932 -18.746 1.00 51.91 433 THR A N 1
ATOM 3353 C CA . THR A 1 433 ? 19.241 -14.252 -19.003 1.00 51.91 433 THR A CA 1
ATOM 3354 C C . THR A 1 433 ? 17.706 -14.205 -19.020 1.00 51.91 433 THR A C 1
ATOM 3356 O O . THR A 1 433 ? 17.051 -15.233 -19.130 1.00 51.91 433 THR A O 1
ATOM 3359 N N . LEU A 1 434 ? 17.106 -13.011 -18.946 1.00 48.91 434 LEU A N 1
ATOM 3360 C CA . LEU A 1 434 ? 15.661 -12.795 -19.095 1.00 48.91 434 LEU A CA 1
ATOM 3361 C C . LEU A 1 434 ? 15.196 -12.809 -20.564 1.00 48.91 434 LEU A C 1
ATOM 3363 O O . LEU A 1 434 ? 14.079 -12.404 -20.871 1.00 48.91 434 LEU A O 1
ATOM 3367 N N . VAL A 1 435 ? 16.039 -13.262 -21.484 1.00 35.94 435 VAL A N 1
ATOM 3368 C CA . VAL A 1 435 ? 15.662 -13.577 -22.859 1.00 35.94 435 VAL A CA 1
ATOM 3369 C C . VAL A 1 435 ? 16.070 -15.029 -23.067 1.00 35.94 435 VAL A C 1
ATOM 3371 O O . VAL A 1 435 ? 17.257 -15.330 -22.923 1.00 35.94 435 VAL A O 1
ATOM 3374 N N . PRO A 1 436 ? 15.138 -15.954 -23.363 1.00 31.58 436 PRO A N 1
ATOM 3375 C CA . PRO A 1 436 ? 15.507 -17.292 -23.791 1.00 31.58 436 PRO A CA 1
ATOM 3376 C C . PRO A 1 436 ? 16.500 -17.142 -24.930 1.00 31.58 436 PRO A C 1
ATOM 3378 O O . PRO A 1 436 ? 16.169 -16.551 -25.959 1.00 31.58 436 PRO A O 1
ATOM 3381 N N . ALA A 1 437 ? 17.730 -17.611 -24.717 1.00 27.41 437 ALA A N 1
ATOM 3382 C CA . ALA A 1 437 ? 18.723 -17.648 -25.767 1.00 27.41 437 ALA A CA 1
ATOM 3383 C C . ALA A 1 437 ? 18.078 -18.378 -26.944 1.00 27.41 437 ALA A C 1
ATOM 3385 O O . ALA A 1 437 ? 17.809 -19.580 -26.871 1.00 27.41 437 ALA A O 1
ATOM 3386 N N . THR A 1 438 ? 17.780 -17.653 -28.021 1.00 28.80 438 THR A N 1
ATOM 3387 C CA . THR A 1 438 ? 17.546 -18.283 -29.309 1.00 28.80 438 THR A CA 1
ATOM 3388 C C . THR A 1 438 ? 18.795 -19.102 -29.566 1.00 28.80 438 THR A C 1
ATOM 3390 O O . THR A 1 438 ? 19.863 -18.550 -29.821 1.00 28.80 438 THR A O 1
ATOM 3393 N N . ARG A 1 439 ? 18.679 -20.426 -29.437 1.00 28.55 439 ARG A N 1
ATOM 3394 C CA . ARG A 1 439 ? 19.637 -21.364 -30.008 1.00 28.55 439 ARG A CA 1
ATOM 3395 C C . ARG A 1 439 ? 19.607 -21.138 -31.517 1.00 28.55 439 ARG A C 1
ATOM 3397 O O . ARG A 1 439 ? 18.941 -21.860 -32.248 1.00 28.55 439 ARG A O 1
ATOM 3404 N N . THR A 1 440 ? 20.328 -20.137 -32.001 1.00 27.81 440 THR A N 1
ATOM 3405 C CA . THR A 1 440 ? 20.885 -20.193 -33.343 1.00 27.81 440 THR A CA 1
ATOM 3406 C C . THR A 1 440 ? 22.007 -21.214 -33.252 1.00 27.81 440 THR A C 1
ATOM 3408 O O . THR A 1 440 ? 23.154 -20.884 -32.954 1.00 27.81 440 THR A O 1
ATOM 3411 N N . ALA A 1 441 ? 21.653 -22.490 -33.409 1.00 24.91 441 ALA A N 1
ATOM 3412 C CA . ALA A 1 441 ? 22.643 -23.471 -33.810 1.00 24.91 441 ALA A CA 1
ATOM 3413 C C . ALA A 1 441 ? 23.279 -22.946 -35.111 1.00 24.91 441 ALA A C 1
ATOM 3415 O O . ALA A 1 441 ? 22.539 -22.486 -35.988 1.00 24.91 441 ALA A O 1
ATOM 3416 N N . PRO A 1 442 ? 24.613 -22.951 -35.248 1.00 25.97 442 PRO A N 1
ATOM 3417 C CA . PRO A 1 442 ? 25.227 -22.608 -36.515 1.00 25.97 442 PRO A CA 1
ATOM 3418 C C . PRO A 1 442 ? 24.751 -23.642 -37.534 1.00 25.97 442 PRO A C 1
ATOM 3420 O O . PRO A 1 442 ? 24.995 -24.838 -37.374 1.00 25.97 442 PRO A O 1
ATOM 3423 N N . LEU A 1 443 ? 24.031 -23.190 -38.561 1.00 27.59 443 LEU A N 1
ATOM 3424 C CA . LEU A 1 443 ? 23.791 -23.997 -39.748 1.00 27.59 443 LEU A CA 1
ATOM 3425 C C . LEU A 1 443 ? 25.160 -24.262 -40.377 1.00 27.59 443 LEU A C 1
ATOM 3427 O O . LEU A 1 443 ? 25.733 -23.406 -41.048 1.00 27.59 443 LEU A O 1
ATOM 3431 N N . SER A 1 444 ? 25.717 -25.440 -40.108 1.00 30.89 444 SER A N 1
ATOM 3432 C CA . SER A 1 444 ? 26.834 -25.958 -40.876 1.00 30.89 444 SER A CA 1
ATOM 3433 C C . SER A 1 444 ? 26.361 -26.203 -42.307 1.00 30.89 444 SER A C 1
ATOM 3435 O O . SER A 1 444 ? 25.438 -26.985 -42.520 1.00 30.89 444 SER A O 1
ATOM 3437 N N . GLY A 1 445 ? 27.040 -25.578 -43.267 1.00 38.31 445 GLY A N 1
ATOM 3438 C CA . GLY A 1 445 ? 27.154 -26.082 -44.634 1.00 38.31 445 GLY A CA 1
ATOM 3439 C C . GLY A 1 445 ? 25.938 -25.901 -45.541 1.00 38.31 445 GLY A C 1
ATOM 3440 O O . GLY A 1 445 ? 25.209 -26.849 -45.800 1.00 38.31 445 GLY A O 1
ATOM 3441 N N . ALA A 1 446 ? 25.827 -24.726 -46.157 1.00 26.78 446 ALA A N 1
ATOM 3442 C CA . ALA A 1 446 ? 25.378 -24.617 -47.543 1.00 26.78 446 ALA A CA 1
ATOM 3443 C C . ALA A 1 446 ? 26.018 -23.368 -48.159 1.00 26.78 446 ALA A C 1
ATOM 3445 O O . ALA A 1 446 ? 25.640 -22.237 -47.861 1.00 26.78 446 ALA A O 1
ATOM 3446 N N . ALA A 1 447 ? 27.051 -23.585 -48.971 1.00 33.03 447 ALA A N 1
ATOM 3447 C CA . ALA A 1 447 ? 27.686 -22.544 -49.757 1.00 33.03 447 ALA A CA 1
ATOM 3448 C C . ALA A 1 447 ? 26.683 -21.978 -50.771 1.00 33.03 447 ALA A C 1
ATOM 3450 O O . ALA A 1 447 ? 26.161 -22.715 -51.605 1.00 33.03 447 ALA A O 1
ATOM 3451 N N . VAL A 1 448 ? 26.460 -20.666 -50.733 1.00 27.62 448 VAL A N 1
ATOM 3452 C CA . VAL A 1 448 ? 25.898 -19.921 -51.861 1.00 27.62 448 VAL A CA 1
ATOM 3453 C C . VAL A 1 448 ? 26.865 -18.785 -52.156 1.00 27.62 448 VAL A C 1
ATOM 3455 O O . VAL A 1 448 ? 27.048 -17.871 -51.356 1.00 27.62 448 VAL A O 1
ATOM 3458 N N . ALA A 1 449 ? 27.550 -18.917 -53.289 1.00 29.80 449 ALA A N 1
ATOM 3459 C CA . ALA A 1 449 ? 28.486 -17.942 -53.814 1.00 29.80 449 ALA A CA 1
ATOM 3460 C C . ALA A 1 449 ? 27.765 -16.617 -54.102 1.00 29.80 449 ALA A C 1
ATOM 3462 O O . ALA A 1 449 ? 26.775 -16.591 -54.832 1.00 29.80 449 ALA A O 1
ATOM 3463 N N . VAL A 1 450 ? 28.282 -15.518 -53.554 1.00 29.42 450 VAL A N 1
ATOM 3464 C CA . VAL A 1 450 ? 27.849 -14.164 -53.911 1.00 29.42 450 VAL A CA 1
ATOM 3465 C C . VAL A 1 450 ? 28.830 -13.616 -54.941 1.00 29.42 450 VAL A C 1
ATOM 3467 O O . VAL A 1 450 ? 30.015 -13.438 -54.664 1.00 29.42 450 VAL A O 1
ATOM 3470 N N . ALA A 1 451 ? 28.321 -13.398 -56.151 1.00 27.83 451 ALA A N 1
ATOM 3471 C CA . ALA A 1 451 ? 29.023 -12.753 -57.247 1.00 27.83 451 ALA A CA 1
ATOM 3472 C C . ALA A 1 451 ? 29.306 -11.274 -56.925 1.00 27.83 451 ALA A C 1
ATOM 3474 O O . ALA A 1 451 ? 28.431 -10.548 -56.455 1.00 27.83 451 ALA A O 1
ATOM 3475 N N . ALA A 1 452 ? 30.532 -10.834 -57.210 1.00 27.86 452 ALA A N 1
ATOM 3476 C CA . ALA A 1 452 ? 30.955 -9.441 -57.125 1.00 27.86 452 ALA A CA 1
ATOM 3477 C C . ALA A 1 452 ? 30.351 -8.591 -58.264 1.00 27.86 452 ALA A C 1
ATOM 3479 O O . ALA A 1 452 ? 30.335 -9.056 -59.409 1.00 27.86 452 ALA A O 1
ATOM 3480 N N . PRO A 1 453 ? 29.946 -7.330 -58.022 1.00 30.33 453 PRO A N 1
ATOM 3481 C CA . PRO A 1 453 ? 29.742 -6.368 -59.095 1.00 30.33 453 PRO A CA 1
ATOM 3482 C C . PRO A 1 453 ? 31.089 -5.772 -59.528 1.00 30.33 453 PRO A C 1
ATOM 3484 O O . PRO A 1 453 ? 31.901 -5.348 -58.707 1.00 30.33 453 PRO A O 1
ATOM 3487 N N . ARG A 1 454 ? 31.308 -5.764 -60.846 1.00 29.33 454 ARG A N 1
ATOM 3488 C CA . ARG A 1 454 ? 32.426 -5.107 -61.538 1.00 29.33 454 ARG A CA 1
ATOM 3489 C C . ARG A 1 454 ? 32.313 -3.580 -61.437 1.00 29.33 454 ARG A C 1
ATOM 3491 O O . ARG A 1 454 ? 31.210 -3.046 -61.399 1.00 29.33 454 ARG A O 1
ATOM 3498 N N . GLY A 1 455 ? 33.474 -2.929 -61.396 1.00 26.38 455 GLY A N 1
ATOM 3499 C CA . GLY A 1 455 ? 33.663 -1.497 -61.174 1.00 26.38 455 GLY A CA 1
ATOM 3500 C C . GLY A 1 455 ? 33.446 -0.548 -62.359 1.00 26.38 455 GLY A C 1
ATOM 3501 O O . GLY A 1 455 ? 32.990 -0.929 -63.434 1.00 26.38 455 GLY A O 1
ATOM 3502 N N . GLY A 1 456 ? 33.839 0.696 -62.079 1.00 26.08 456 GLY A N 1
ATOM 3503 C CA . GLY A 1 456 ? 34.051 1.863 -62.945 1.00 26.08 456 GLY A CA 1
ATOM 3504 C C . GLY A 1 456 ? 34.447 3.015 -62.007 1.00 26.08 456 GLY A C 1
ATOM 3505 O O . GLY A 1 456 ? 33.635 3.415 -61.182 1.00 26.08 456 GLY A O 1
ATOM 3506 N N . GLU A 1 457 ? 35.744 3.217 -61.756 1.00 29.36 457 GLU A N 1
ATOM 3507 C CA . GLU A 1 457 ? 36.615 4.235 -62.384 1.00 29.36 457 GLU A CA 1
ATOM 3508 C C . GLU A 1 457 ? 36.134 5.684 -62.191 1.00 29.36 457 GLU A C 1
ATOM 3510 O O . GLU A 1 457 ? 35.161 6.091 -62.812 1.00 29.36 457 GLU A O 1
ATOM 3515 N N . SER A 1 458 ? 36.852 6.470 -61.370 1.00 27.39 458 SER A N 1
ATOM 3516 C CA . SER A 1 458 ? 37.724 7.560 -61.856 1.00 27.39 458 SER A CA 1
ATOM 3517 C C . SER A 1 458 ? 38.295 8.417 -60.704 1.00 27.39 458 SER A C 1
ATOM 3519 O O . SER A 1 458 ? 37.540 8.991 -59.926 1.00 27.39 458 SER A O 1
ATOM 3521 N N . GLU A 1 459 ? 39.628 8.517 -60.698 1.00 29.30 459 GLU A N 1
ATOM 3522 C CA . GLU A 1 459 ? 40.479 9.675 -60.350 1.00 29.30 459 GLU A CA 1
ATOM 3523 C C . GLU A 1 459 ? 40.625 10.176 -58.894 1.00 29.30 459 GLU A C 1
ATOM 3525 O O . GLU A 1 459 ? 39.785 10.867 -58.326 1.00 29.30 459 GLU A O 1
ATOM 3530 N N . ASP A 1 460 ? 41.819 9.888 -58.365 1.00 30.28 460 ASP A N 1
ATOM 3531 C CA . ASP A 1 460 ? 42.576 10.625 -57.341 1.00 30.28 460 ASP A CA 1
ATOM 3532 C C . ASP A 1 460 ? 43.340 11.789 -58.028 1.00 30.28 460 ASP A C 1
ATOM 3534 O O . ASP A 1 460 ? 43.651 11.662 -59.220 1.00 30.28 460 ASP A O 1
ATOM 3538 N N . PRO A 1 461 ? 43.741 12.879 -57.331 1.00 38.97 461 PRO A N 1
ATOM 3539 C CA . PRO A 1 461 ? 45.074 12.806 -56.720 1.00 38.97 461 PRO A CA 1
ATOM 3540 C C . PRO A 1 461 ? 45.343 13.657 -55.452 1.00 38.97 461 PRO A C 1
ATOM 3542 O O . PRO A 1 461 ? 44.873 14.779 -55.296 1.00 38.97 461 PRO A O 1
ATOM 3545 N N . LEU A 1 462 ? 46.296 13.137 -54.661 1.00 28.42 462 LEU A N 1
ATOM 3546 C CA . LEU A 1 462 ? 47.383 13.830 -53.937 1.00 28.42 462 LEU A CA 1
ATOM 3547 C C . LEU A 1 462 ? 47.015 14.869 -52.855 1.00 28.42 462 LEU A C 1
ATOM 3549 O O . LEU A 1 462 ? 46.627 15.992 -53.152 1.00 28.42 462 LEU A O 1
ATOM 3553 N N . THR A 1 463 ? 47.397 14.599 -51.598 1.00 28.61 463 THR A N 1
ATOM 3554 C CA . THR A 1 463 ? 48.572 15.249 -50.965 1.00 28.61 463 THR A CA 1
ATOM 3555 C C . THR A 1 463 ? 48.859 14.713 -49.555 1.00 28.61 463 THR A C 1
ATOM 3557 O O . THR A 1 463 ? 48.034 14.707 -48.649 1.00 28.61 463 THR A O 1
ATOM 3560 N N . THR A 1 464 ? 50.103 14.282 -49.395 1.00 28.28 464 THR A N 1
ATOM 3561 C CA . THR A 1 464 ? 50.856 14.054 -48.159 1.00 28.28 464 THR A CA 1
ATOM 3562 C C . THR A 1 464 ? 51.034 15.335 -47.344 1.00 28.28 464 THR A C 1
ATOM 3564 O O . THR A 1 464 ? 51.321 16.355 -47.953 1.00 28.28 464 THR A O 1
ATOM 3567 N N . PHE A 1 465 ? 51.041 15.264 -46.006 1.00 26.25 465 PHE A N 1
ATOM 3568 C CA . PHE A 1 465 ? 52.095 15.881 -45.178 1.00 26.25 465 PHE A CA 1
ATOM 3569 C C . PHE A 1 465 ? 52.091 15.334 -43.739 1.00 26.25 465 PHE A C 1
ATOM 3571 O O . PHE A 1 465 ? 51.054 15.116 -43.120 1.00 26.25 465 PHE A O 1
ATOM 3578 N N . SER A 1 466 ? 53.305 15.094 -43.249 1.00 25.72 466 SER A N 1
ATOM 3579 C CA . SER A 1 466 ? 53.694 14.590 -41.931 1.00 25.72 466 SER A CA 1
ATOM 3580 C C . SER A 1 466 ? 54.215 15.737 -41.049 1.00 25.72 466 SER A C 1
ATOM 3582 O O . SER A 1 466 ? 54.675 16.745 -41.581 1.00 25.72 466 SER A O 1
ATOM 3584 N N . SER A 1 467 ? 54.261 15.481 -39.732 1.00 28.44 467 SER A N 1
ATOM 3585 C CA . SER A 1 467 ? 55.288 15.925 -38.764 1.00 28.44 467 SER A CA 1
ATOM 3586 C C . SER A 1 467 ? 54.889 16.946 -37.682 1.00 28.44 467 SER A C 1
ATOM 3588 O O . SER A 1 467 ? 54.696 18.123 -37.949 1.00 28.44 467 SER A O 1
ATOM 3590 N N . SER A 1 468 ? 54.882 16.430 -36.443 1.00 27.50 468 SER A N 1
ATOM 3591 C CA . SER A 1 468 ? 55.649 16.852 -35.247 1.00 27.50 468 SER A CA 1
ATOM 3592 C C . SER A 1 468 ? 55.720 18.331 -34.830 1.00 27.50 468 SER A C 1
ATOM 3594 O O . SER A 1 468 ? 56.209 19.159 -35.586 1.00 27.50 468 SER A O 1
ATOM 3596 N N . ALA A 1 469 ? 55.438 18.613 -33.546 1.00 29.41 469 ALA A N 1
ATOM 3597 C CA . ALA A 1 469 ? 56.457 18.909 -32.512 1.00 29.41 469 ALA A CA 1
ATOM 3598 C C . ALA A 1 469 ? 55.935 19.792 -31.348 1.00 29.41 469 ALA A C 1
ATOM 3600 O O . ALA A 1 469 ? 55.295 20.815 -31.550 1.00 29.41 469 ALA A O 1
ATOM 3601 N N . GLU A 1 470 ? 56.286 19.352 -30.134 1.00 28.48 470 GLU A N 1
ATOM 3602 C CA . GLU A 1 470 ? 56.782 20.136 -28.984 1.00 28.48 470 GLU A CA 1
ATOM 3603 C C . GLU A 1 470 ? 55.956 21.261 -28.304 1.00 28.48 470 GLU A C 1
ATOM 3605 O O . GLU A 1 470 ? 55.798 22.381 -28.772 1.00 28.48 470 GLU A O 1
ATOM 3610 N N . MET A 1 471 ? 55.585 20.962 -27.050 1.00 31.05 471 MET A N 1
ATOM 3611 C CA . MET A 1 471 ? 55.614 21.857 -25.869 1.00 31.05 471 MET A CA 1
ATOM 3612 C C . MET A 1 471 ? 57.058 22.358 -25.603 1.00 31.05 471 MET A C 1
ATOM 3614 O O . MET A 1 471 ? 57.963 21.600 -25.955 1.00 31.05 471 MET A O 1
ATOM 3618 N N . PRO A 1 472 ? 57.343 23.485 -24.883 1.00 40.59 472 PRO A N 1
ATOM 3619 C CA . PRO A 1 472 ? 56.826 23.697 -23.519 1.00 40.59 472 PRO A CA 1
ATOM 3620 C C . PRO A 1 472 ? 56.775 25.139 -22.923 1.00 40.59 472 PRO A C 1
ATOM 3622 O O . PRO A 1 472 ? 57.384 26.097 -23.379 1.00 40.59 472 PRO A O 1
ATOM 3625 N N . SER A 1 473 ? 56.186 25.182 -21.721 1.00 30.25 473 SER A N 1
ATOM 3626 C CA . SER A 1 473 ? 56.617 25.947 -20.532 1.00 30.25 473 SER A CA 1
ATOM 3627 C C . SER A 1 473 ? 56.106 27.379 -20.253 1.00 30.25 473 SER A C 1
ATOM 3629 O O . SER A 1 473 ? 56.331 28.322 -21.000 1.00 30.25 473 SER A O 1
ATOM 3631 N N . ARG A 1 474 ? 55.608 27.489 -19.006 1.00 29.95 474 ARG A N 1
ATOM 3632 C CA . ARG A 1 474 ? 55.954 28.452 -17.932 1.00 29.95 474 ARG A CA 1
ATOM 3633 C C . ARG A 1 474 ? 54.956 29.564 -17.557 1.00 29.95 474 ARG A C 1
ATOM 3635 O O . ARG A 1 474 ? 54.861 30.600 -18.187 1.00 29.95 474 ARG A O 1
ATOM 3642 N N . ALA A 1 475 ? 54.379 29.323 -16.372 1.00 30.67 475 ALA A N 1
ATOM 3643 C CA . ALA A 1 475 ? 54.436 30.144 -15.156 1.00 30.67 475 ALA A CA 1
ATOM 3644 C C . ALA A 1 475 ? 53.825 31.559 -15.133 1.00 30.67 475 ALA A C 1
ATOM 3646 O O . ALA A 1 475 ? 54.367 32.502 -15.693 1.00 30.67 475 ALA A O 1
ATOM 3647 N N . GLY A 1 476 ? 52.876 31.721 -14.204 1.00 29.81 476 GLY A N 1
ATOM 3648 C CA . GLY A 1 476 ? 52.910 32.834 -13.247 1.00 29.81 476 GLY A CA 1
ATOM 3649 C C . GLY A 1 476 ? 51.695 33.766 -13.244 1.00 29.81 476 GLY A C 1
ATOM 3650 O O . GLY A 1 476 ? 50.954 33.803 -14.212 1.00 29.81 476 GLY A O 1
ATOM 3651 N N . PRO A 1 477 ? 51.438 34.462 -12.123 1.00 47.56 477 PRO A N 1
ATOM 3652 C CA . PRO A 1 477 ? 50.139 34.412 -11.446 1.00 47.56 477 PRO A CA 1
ATOM 3653 C C . PRO A 1 477 ? 49.467 35.790 -11.307 1.00 47.56 477 PRO A C 1
ATOM 3655 O O . PRO A 1 477 ? 50.107 36.801 -11.563 1.00 47.56 477 PRO A O 1
ATOM 3658 N N . THR A 1 478 ? 48.212 35.840 -10.826 1.00 31.47 478 THR A N 1
ATOM 3659 C CA . THR A 1 478 ? 47.749 36.612 -9.636 1.00 31.47 478 THR A CA 1
ATOM 3660 C C . THR A 1 478 ? 46.260 37.012 -9.655 1.00 31.47 478 THR A C 1
ATOM 3662 O O . THR A 1 478 ? 45.694 37.370 -10.678 1.00 31.47 478 THR A O 1
ATOM 3665 N N . ALA A 1 479 ? 45.703 37.008 -8.434 1.00 31.97 479 ALA A N 1
ATOM 3666 C CA . ALA A 1 479 ? 44.734 37.953 -7.859 1.00 31.97 479 ALA A CA 1
ATOM 3667 C C . ALA A 1 479 ? 43.232 37.897 -8.235 1.00 31.97 479 ALA A C 1
ATOM 3669 O O . ALA A 1 479 ? 42.764 38.469 -9.208 1.00 31.97 479 ALA A O 1
ATOM 3670 N N . SER A 1 480 ? 42.471 37.303 -7.305 1.00 32.22 480 SER A N 1
ATOM 3671 C CA . SER A 1 480 ? 41.331 37.887 -6.567 1.00 32.22 480 SER A CA 1
ATOM 3672 C C . SER A 1 480 ? 40.596 39.116 -7.138 1.00 32.22 480 SER A C 1
ATOM 3674 O O . SER A 1 480 ? 41.193 40.189 -7.236 1.00 32.22 480 SER A O 1
ATOM 3676 N N . ARG A 1 481 ? 39.257 39.033 -7.216 1.00 34.47 481 ARG A N 1
ATOM 3677 C CA . ARG A 1 481 ? 38.306 39.807 -6.380 1.00 34.47 481 ARG A CA 1
ATOM 3678 C C . ARG A 1 481 ? 36.840 39.468 -6.714 1.00 34.47 481 ARG A C 1
ATOM 3680 O O . ARG A 1 481 ? 36.487 39.444 -7.885 1.00 34.47 481 ARG A O 1
ATOM 3687 N N . LEU A 1 482 ? 36.062 39.374 -5.626 1.00 38.00 482 LEU A N 1
ATOM 3688 C CA . LEU A 1 482 ? 34.596 39.421 -5.458 1.00 38.00 482 LEU A CA 1
ATOM 3689 C C . LEU A 1 482 ? 33.774 38.177 -5.814 1.00 38.00 482 LEU A C 1
ATOM 3691 O O . LEU A 1 482 ? 33.737 37.774 -6.993 1.00 38.00 482 LEU A O 1
#

Secondary structure (DSSP, 8-state):
-HHHHHHHHHHHHHHHHHHHHHHHHHHHHT----S---HHHHHHHHHHHH-HHHHHHHHHHHHHHHHHH---TTSSHHHHHHHHHHHHHHHHHHHHHHHHHHHHHHHHHHHHHHS-S-HHHHTTTT---HHHHHHHHS---HHHHHHHHSTTEEEEEEEEEEEESGGG-EEEEEEEEEETTPPTTPPEEEEE--STTTS--TTSS-HHHHHHHHHTT-EEEEEP-PPTTTS-TTHHHHHHH--TT-TTS------EEEES----SS-TT-HHHHHHSSSHHHHHIIIIIS-S-GGG-HHHHHHH-HHHHHHSHHHHHHTT-S-HHHHHT--PPPEEEEEETT-SSS-HHHHHHHHHHHHHHHHHHHHHTT--TTSPPPTTSTTSSSPPEEEEETT--TTTTSS--HHHHHHHHHHHHHHHHHHHHHTTS-TTTTS---------------PPPP----------------------------

pLDDT: mean 81.94, std 21.75, range [24.91, 98.69]

Sequence (482 aa):
MALTLARDDAARWAYLAFALTMLRAVQRARTKDVAKENLLSFFAALLPAELAHKFLALNAGVVIWLRRSRTPVLAGWVGAVAGCVQCVAVLRLSEMWRDNVSAKRAIRAAMAAQSDIEPSKLRRLGDLSARNWLSVLLPLPQTTALALSFPGVANIGSVVYAHVGSNSATRLKMDVYRHRDIQPGAPIFLYIHGGAWVMGDRKNPPRPLIHQVAALGWLVCVIDYRLSPKVAFPSHLIDSKRAPGFEHVDTSVRGCVDTYGVHDFTDRHGVFFYKDKSYSFVRFIELVVMQKKLKDAARAFDQASPVSWVQHGQELQNGGDAPALAAAVRVVPPFLVSHGTYDTLVPFQDSLLFFESLQKFRERQQRALGLSSSAAAPDGLAGGSVQDVFLEIPDAHHAFNYLVSPRALAFGEAVCAFLDNLQAKTKHLPLGTLVPATRTAPLSGAAVAVAAPRGGESEDPLTTFSSSAEMPSRAGPTASRL